Protein AF-A0A8J4V7H9-F1 (afdb_monomer_lite)

InterPro domains:
  IPR002889 Carbohydrate-binding WSC [PF01822] (429-507)
  IPR002889 Carbohydrate-binding WSC [PF01822] (518-597)
  IPR002889 Carbohydrate-binding WSC [PS51212] (426-517)
  IPR002889 Carbohydrate-binding WSC [PS51212] (518-607)
  IPR002889 Carbohydrate-binding WSC [SM00321] (426-517)
  IPR002889 Carbohydrate-binding WSC [SM00321] (518-607)
  IPR014044 CAP domain [PF00188] (74-197)
  IPR035940 CAP superfamily [G3DSA:3.40.33.10] (27-197)
  IPR035940 CAP superfamily [SSF55797] (73-198)

pLDDT: mean 73.52, std 25.01, range [22.34, 98.56]

Secondary structure (DSSP, 8-state):
----------------------TT-SSSTTPPPHHHHHHHHHHHHHHH-HHHHHHHH-S-TTS--S-TTTS---PPPEE-HHHHHHHHHHHHHHHHHT--SSS-TTS--HHHHHHHH--S-S-EEEEEE-S-S-HHHHHHHHHHT-TT----SS--PPPTTSS-HHHHHHH-SS--EEEEEEEE-TTT--EEEEEEEESS-S-TT--S--S---EEEEE-S-TTEEEEEEEEESSS--SEEEEEETTEEEE-EEEEE-SSEEEEEEEEE---SSPPEEEEEEEEEETTTTEEEEEEESSSSEEE--SSTT---SEE---------PPPPPP-----------------------------------------------------------------------------------------------TTEEEEEE--TT-SS-S-EEE-TT--HHHHHHHHHHTT-SEEEEETTTEEEEES---SS-EE-GGGS-PEETTEEEEE--BTTEEEEEE-SEEEEEEHHHHTTS-SEEEE-TT--HHHHHHHHHHTT-SEEEEETTTEEEEE----TTS-PBPGGGSBPBPSS-TTSB-B-SSEEEEEE-SSPPPPS-----EE-TTHHHHGGGHHHHHHHHHHHHHHHHHHTT-

Radius of gyration: 36.33 Å; chains: 1; bounding box: 131×105×106 Å

Structure (mmCIF, N/CA/C/O backbone):
data_AF-A0A8J4V7H9-F1
#
_entry.id   AF-A0A8J4V7H9-F1
#
loop_
_atom_site.group_PDB
_atom_site.id
_atom_site.type_symbol
_atom_site.label_atom_id
_atom_site.label_alt_id
_atom_site.label_comp_id
_atom_site.label_asym_id
_atom_site.label_entity_id
_atom_site.label_seq_id
_atom_site.pdbx_PDB_ins_code
_atom_site.Cartn_x
_atom_site.Cartn_y
_atom_site.Cartn_z
_atom_site.occupancy
_atom_site.B_iso_or_equiv
_atom_site.auth_seq_id
_atom_site.auth_comp_id
_atom_site.auth_asym_id
_atom_site.auth_atom_id
_atom_site.pdbx_PDB_model_num
ATOM 1 N N . MET A 1 1 ? -5.466 -56.048 -62.920 1.00 42.97 1 MET A N 1
ATOM 2 C CA . MET A 1 1 ? -4.468 -55.213 -62.218 1.00 42.97 1 MET A CA 1
ATOM 3 C C . MET A 1 1 ? -4.932 -53.769 -62.256 1.00 42.97 1 MET A C 1
ATOM 5 O O . MET A 1 1 ? -5.142 -53.284 -63.356 1.00 42.97 1 MET A O 1
ATOM 9 N N . MET A 1 2 ? -5.066 -53.104 -61.108 1.00 30.58 2 MET A N 1
ATOM 10 C CA . MET A 1 2 ? -4.751 -51.677 -60.908 1.00 30.58 2 MET A CA 1
ATOM 11 C C . MET A 1 2 ? -4.771 -51.382 -59.398 1.00 30.58 2 MET A C 1
ATOM 13 O O . MET A 1 2 ? -5.418 -52.110 -58.648 1.00 30.58 2 MET A O 1
ATOM 17 N N . SER A 1 3 ? -3.974 -50.408 -58.954 1.00 28.95 3 SER A N 1
ATOM 18 C CA . SER A 1 3 ? -3.606 -50.224 -57.540 1.00 28.95 3 SER A CA 1
ATOM 19 C C . SER A 1 3 ? -4.400 -49.110 -56.860 1.00 28.95 3 SER A C 1
ATOM 21 O O . SER A 1 3 ? -4.537 -48.022 -57.419 1.00 28.95 3 SER A O 1
ATOM 23 N N . PHE A 1 4 ? -4.825 -49.341 -55.615 1.00 33.31 4 PHE A N 1
ATOM 24 C CA . PHE A 1 4 ? -5.195 -48.267 -54.692 1.00 33.31 4 PHE A CA 1
ATOM 25 C C . PHE A 1 4 ? -3.920 -47.610 -54.143 1.00 33.31 4 PHE A C 1
ATOM 27 O O . PHE A 1 4 ? -3.318 -48.100 -53.190 1.00 33.31 4 PHE A O 1
ATOM 34 N N . ASN A 1 5 ? -3.512 -46.481 -54.725 1.00 33.28 5 ASN A N 1
ATOM 35 C CA . ASN A 1 5 ? -2.406 -45.684 -54.189 1.00 33.28 5 ASN A CA 1
ATOM 36 C C . ASN A 1 5 ? -2.911 -44.678 -53.144 1.00 33.28 5 ASN A C 1
ATOM 38 O O . ASN A 1 5 ? -3.231 -43.536 -53.475 1.00 33.28 5 ASN A O 1
ATOM 42 N N . ASN A 1 6 ? -2.912 -45.083 -51.871 1.00 33.50 6 ASN A N 1
ATOM 43 C CA . ASN A 1 6 ? -2.987 -44.140 -50.754 1.00 33.50 6 ASN A CA 1
ATOM 44 C C . ASN A 1 6 ? -1.751 -43.226 -50.772 1.00 33.50 6 ASN A C 1
ATOM 46 O O . ASN A 1 6 ? -0.645 -43.660 -50.450 1.00 33.50 6 ASN A O 1
ATOM 50 N N . LYS A 1 7 ? -1.933 -41.946 -51.111 1.00 32.59 7 LYS A N 1
ATOM 51 C CA . LYS A 1 7 ? -0.928 -40.911 -50.844 1.00 32.59 7 LYS A CA 1
ATOM 52 C C . LYS A 1 7 ? -1.108 -40.389 -49.421 1.00 32.59 7 LYS A C 1
ATOM 54 O O . LYS A 1 7 ? -1.833 -39.423 -49.200 1.00 32.59 7 LYS A O 1
ATOM 59 N N . THR A 1 8 ? -0.430 -41.020 -48.467 1.00 31.17 8 THR A N 1
ATOM 60 C CA . THR A 1 8 ? -0.281 -40.483 -47.110 1.00 31.17 8 THR A CA 1
ATOM 61 C C . THR A 1 8 ? 0.490 -39.165 -47.181 1.00 31.17 8 THR A C 1
ATOM 63 O O . THR A 1 8 ? 1.705 -39.164 -47.372 1.00 31.17 8 THR A O 1
ATOM 66 N N . ILE A 1 9 ? -0.208 -38.036 -47.045 1.00 35.66 9 ILE A N 1
ATOM 67 C CA . ILE A 1 9 ? 0.436 -36.730 -46.888 1.00 35.66 9 ILE A CA 1
ATOM 68 C C . ILE A 1 9 ? 0.924 -36.645 -45.444 1.00 35.66 9 ILE A C 1
ATOM 70 O O . ILE A 1 9 ? 0.148 -36.375 -44.529 1.00 35.66 9 ILE A O 1
ATOM 74 N N . ILE A 1 10 ? 2.216 -36.903 -45.240 1.00 31.75 10 ILE A N 1
ATOM 75 C CA . ILE A 1 10 ? 2.872 -36.640 -43.960 1.00 31.75 10 ILE A CA 1
ATOM 76 C C . ILE A 1 10 ? 3.027 -35.123 -43.844 1.00 31.75 10 ILE A C 1
ATOM 78 O O . ILE A 1 10 ? 3.971 -34.538 -44.372 1.00 31.75 10 ILE A O 1
ATOM 82 N N . PHE A 1 11 ? 2.080 -34.482 -43.159 1.00 31.30 11 PHE A N 1
ATOM 83 C CA . PHE A 1 11 ? 2.300 -33.145 -42.621 1.00 31.30 11 PHE A CA 1
ATOM 84 C C . PHE A 1 11 ? 3.332 -33.258 -41.500 1.00 31.30 11 PHE A C 1
ATOM 86 O O . PHE A 1 11 ? 2.996 -33.545 -40.351 1.00 31.30 11 PHE A O 1
ATOM 93 N N . THR A 1 12 ? 4.601 -33.037 -41.841 1.00 33.38 12 THR A N 1
ATOM 94 C CA . THR A 1 12 ? 5.642 -32.765 -40.851 1.00 33.38 12 THR A CA 1
ATOM 95 C C . THR A 1 12 ? 5.324 -31.417 -40.217 1.00 33.38 12 THR A C 1
ATOM 97 O O . THR A 1 12 ? 5.774 -30.374 -40.690 1.00 33.38 12 THR A O 1
ATOM 100 N N . VAL A 1 13 ? 4.501 -31.432 -39.167 1.00 34.09 13 VAL A N 1
ATOM 101 C CA . VAL A 1 13 ? 4.302 -30.274 -38.296 1.00 34.09 13 VAL A CA 1
ATOM 102 C C . VAL A 1 13 ? 5.636 -30.029 -37.607 1.00 34.09 13 VAL A C 1
ATOM 104 O O . VAL A 1 13 ? 5.951 -30.651 -36.593 1.00 34.09 13 VAL A O 1
ATOM 107 N N . LEU A 1 14 ? 6.447 -29.154 -38.203 1.00 30.91 14 LEU A N 1
ATOM 108 C CA . LEU A 1 14 ? 7.649 -28.632 -37.576 1.00 30.91 14 LEU A CA 1
ATOM 109 C C . LEU A 1 14 ? 7.184 -27.720 -36.441 1.00 30.91 14 LEU A C 1
ATOM 111 O O . LEU A 1 14 ? 6.994 -26.518 -36.621 1.00 30.91 14 LEU A O 1
ATOM 115 N N . LEU A 1 15 ? 6.912 -28.335 -35.292 1.00 30.28 15 LEU A N 1
ATOM 116 C CA . LEU A 1 15 ? 6.482 -27.654 -34.087 1.00 30.28 15 LEU A CA 1
ATOM 117 C C . LEU A 1 15 ? 7.681 -26.874 -33.544 1.00 30.28 15 LEU A C 1
ATOM 119 O O . LEU A 1 15 ? 8.415 -27.359 -32.684 1.00 30.28 15 LEU A O 1
ATOM 123 N N . ILE A 1 16 ? 7.901 -25.675 -34.090 1.00 29.38 16 ILE A N 1
ATOM 124 C CA . ILE A 1 16 ? 8.839 -24.702 -33.537 1.00 29.38 16 ILE A CA 1
ATOM 125 C C . ILE A 1 16 ? 8.240 -24.241 -32.210 1.00 29.38 16 ILE A C 1
ATOM 127 O O . ILE A 1 16 ? 7.520 -23.247 -32.134 1.00 29.38 16 ILE A O 1
ATOM 131 N N . VAL A 1 17 ? 8.518 -25.009 -31.158 1.00 28.39 17 VAL A N 1
ATOM 132 C CA . VAL A 1 17 ? 8.317 -24.582 -29.779 1.00 28.39 17 VAL A CA 1
ATOM 133 C C . VAL A 1 17 ? 9.381 -23.527 -29.503 1.00 28.39 17 VAL A C 1
ATOM 135 O O . VAL A 1 17 ? 10.452 -23.815 -28.973 1.00 28.39 17 VAL A O 1
ATOM 138 N N . THR A 1 18 ? 9.091 -22.287 -29.894 1.00 32.78 18 THR A N 1
ATOM 139 C CA . THR A 1 18 ? 9.702 -21.130 -29.248 1.00 32.78 18 THR A CA 1
ATOM 140 C C . THR A 1 18 ? 9.369 -21.243 -27.767 1.00 32.78 18 THR A C 1
ATOM 142 O O . THR A 1 18 ? 8.201 -21.121 -27.390 1.00 32.78 18 THR A O 1
ATOM 145 N N . LEU A 1 19 ? 10.375 -21.529 -26.941 1.00 32.47 19 LEU A N 1
ATOM 146 C CA . LEU A 1 19 ? 10.239 -21.512 -25.490 1.00 32.47 19 LEU A CA 1
ATOM 147 C C . LEU A 1 19 ? 10.000 -20.061 -25.062 1.00 32.47 19 LEU A C 1
ATOM 149 O O . LEU A 1 19 ? 10.932 -19.289 -24.860 1.00 32.47 19 LEU A O 1
ATOM 153 N N . ALA A 1 20 ? 8.728 -19.676 -25.002 1.00 37.62 20 ALA A N 1
ATOM 154 C CA . ALA A 1 20 ? 8.289 -18.425 -24.413 1.00 37.62 20 ALA A CA 1
ATOM 155 C C . ALA A 1 20 ? 8.305 -18.613 -22.891 1.00 37.62 20 ALA A C 1
ATOM 157 O O . ALA A 1 20 ? 7.355 -19.145 -22.321 1.00 37.62 20 ALA A O 1
ATOM 158 N N . TYR A 1 21 ? 9.431 -18.269 -22.261 1.00 39.59 21 TYR A N 1
ATOM 159 C CA . TYR A 1 21 ? 9.650 -18.459 -20.826 1.00 39.59 21 TYR A CA 1
ATOM 160 C C . TYR A 1 21 ? 8.638 -17.659 -19.989 1.00 39.59 21 TYR A C 1
ATOM 162 O O . TYR A 1 21 ? 8.237 -16.548 -20.352 1.00 39.59 21 TYR A O 1
ATOM 170 N N . GLY A 1 22 ? 8.146 -18.282 -18.915 1.00 38.91 22 GLY A N 1
ATOM 171 C CA . GLY A 1 22 ? 6.891 -17.911 -18.273 1.00 38.91 22 GLY A CA 1
ATOM 172 C C . GLY A 1 22 ? 6.947 -16.637 -17.441 1.00 38.91 22 GLY A C 1
ATOM 173 O O . GLY A 1 22 ? 7.433 -16.661 -16.312 1.00 38.91 22 GLY A O 1
ATOM 174 N N . TYR A 1 23 ? 6.330 -15.551 -17.929 1.00 48.81 23 TYR A N 1
ATOM 175 C CA . TYR A 1 23 ? 6.141 -14.332 -17.137 1.00 48.81 23 TYR A CA 1
ATOM 176 C C . TYR A 1 23 ? 5.240 -14.581 -15.914 1.00 48.81 23 TYR A C 1
ATOM 178 O O . TYR A 1 23 ? 4.019 -14.411 -15.954 1.00 48.81 23 TYR A O 1
ATOM 186 N N . GLY A 1 24 ? 5.878 -14.972 -14.813 1.00 47.03 24 GLY A N 1
ATOM 187 C CA . GLY A 1 24 ? 5.266 -15.149 -13.504 1.00 47.03 24 GLY A CA 1
ATOM 188 C C . GLY A 1 24 ? 5.700 -16.385 -12.714 1.00 47.03 24 GLY A C 1
ATOM 189 O O . GLY A 1 24 ? 5.133 -16.617 -11.642 1.00 47.03 24 GLY A O 1
ATOM 190 N N . GLU A 1 25 ? 6.655 -17.182 -13.207 1.00 51.25 25 GLU A N 1
ATOM 191 C CA . GLU A 1 25 ? 7.240 -18.275 -12.416 1.00 51.25 25 GLU A CA 1
ATOM 192 C C . GLU A 1 25 ? 7.910 -17.771 -11.122 1.00 51.25 25 GLU A C 1
ATOM 194 O O . GLU A 1 25 ? 8.123 -16.577 -10.924 1.00 51.25 25 GLU A O 1
ATOM 199 N N . GLU A 1 26 ? 8.159 -18.689 -10.189 1.00 44.75 26 GLU A N 1
ATOM 200 C CA . GLU A 1 26 ? 8.677 -18.387 -8.854 1.00 44.75 26 GLU A CA 1
ATOM 201 C C . GLU A 1 26 ? 10.060 -19.020 -8.688 1.00 44.75 26 GLU A C 1
ATOM 203 O O . GLU A 1 26 ? 10.181 -20.244 -8.688 1.00 44.75 26 GLU A O 1
ATOM 208 N N . ASN A 1 27 ? 11.093 -18.186 -8.526 1.00 50.91 27 ASN A N 1
ATOM 209 C CA . ASN A 1 27 ? 12.480 -18.602 -8.266 1.00 50.91 27 ASN A CA 1
ATOM 210 C C . ASN A 1 27 ? 13.077 -19.596 -9.297 1.00 50.91 27 ASN A C 1
ATOM 212 O O . ASN A 1 27 ? 14.028 -20.314 -8.992 1.00 50.91 27 ASN A O 1
ATOM 216 N N . LEU A 1 28 ? 12.552 -19.598 -10.526 1.00 44.81 28 LEU A N 1
ATOM 217 C CA . LEU A 1 28 ? 13.152 -20.217 -11.709 1.00 44.81 28 LEU A CA 1
ATOM 218 C C . LEU A 1 28 ? 13.381 -19.129 -12.761 1.00 44.81 28 LEU A C 1
ATOM 220 O O . LEU A 1 28 ? 12.505 -18.292 -12.977 1.00 44.81 28 LEU A O 1
ATOM 224 N N . ASP A 1 29 ? 14.571 -19.140 -13.365 1.00 54.50 29 ASP A N 1
ATOM 225 C CA . ASP A 1 29 ? 14.977 -18.321 -14.514 1.00 54.50 29 ASP A CA 1
ATOM 226 C C . ASP A 1 29 ? 14.443 -16.874 -14.487 1.00 54.50 29 ASP A C 1
ATOM 228 O O . ASP A 1 29 ? 13.750 -16.429 -15.396 1.00 54.50 29 ASP A O 1
ATOM 232 N N . GLY A 1 30 ? 14.736 -16.147 -13.398 1.00 57.03 30 GLY A N 1
ATOM 233 C CA . GLY A 1 30 ? 14.625 -14.682 -13.305 1.00 57.03 30 GLY A CA 1
ATOM 234 C C . GLY A 1 30 ? 13.240 -14.062 -13.490 1.00 57.03 30 GLY A C 1
ATOM 235 O O . GLY A 1 30 ? 13.140 -12.845 -13.657 1.00 57.03 30 GLY A O 1
ATOM 236 N N . HIS A 1 31 ? 12.176 -14.863 -13.505 1.00 72.62 31 HIS A N 1
ATOM 237 C CA . HIS A 1 31 ? 10.823 -14.351 -13.665 1.00 72.62 31 HIS A CA 1
ATOM 238 C C . HIS A 1 31 ? 10.245 -13.825 -12.341 1.00 72.62 31 HIS A C 1
ATOM 240 O O . HIS A 1 31 ? 10.502 -14.396 -11.281 1.00 72.62 31 HIS A O 1
ATOM 246 N N . PRO A 1 32 ? 9.451 -12.736 -12.388 1.00 83.69 32 PRO A N 1
ATOM 247 C CA . PRO A 1 32 ? 8.993 -12.062 -11.186 1.00 83.69 32 PRO A CA 1
ATOM 248 C C . PRO A 1 32 ? 7.822 -12.804 -10.545 1.00 83.69 32 PRO A C 1
ATOM 250 O O . PRO A 1 32 ? 6.778 -13.015 -11.180 1.00 83.69 32 PRO A O 1
ATOM 253 N N . ASN A 1 33 ? 7.936 -13.080 -9.249 1.00 84.00 33 ASN A N 1
ATOM 254 C CA . ASN A 1 33 ? 6.821 -13.501 -8.411 1.00 84.00 33 ASN A CA 1
ATOM 255 C C . ASN A 1 33 ? 5.781 -12.363 -8.269 1.00 84.00 33 ASN A C 1
ATOM 257 O O . ASN A 1 33 ? 5.991 -11.231 -8.712 1.00 84.00 33 ASN A O 1
ATOM 261 N N . TRP A 1 34 ? 4.617 -12.634 -7.671 1.00 86.62 34 TRP A N 1
ATOM 262 C CA . TRP A 1 34 ? 3.531 -11.643 -7.621 1.00 86.62 34 TRP A CA 1
ATOM 263 C C . TRP A 1 34 ? 3.906 -10.322 -6.927 1.00 86.62 34 TRP A C 1
ATOM 265 O O . TRP A 1 34 ? 3.405 -9.275 -7.336 1.00 86.62 34 TRP A O 1
ATOM 275 N N . ARG A 1 35 ? 4.796 -10.346 -5.923 1.00 87.69 35 ARG A N 1
ATOM 276 C CA . ARG A 1 35 ? 5.273 -9.142 -5.223 1.00 87.69 35 ARG A CA 1
ATOM 277 C C . ARG A 1 35 ? 6.108 -8.275 -6.150 1.00 87.69 35 ARG A C 1
ATOM 279 O O . ARG A 1 35 ? 5.857 -7.080 -6.265 1.00 87.69 35 ARG A O 1
ATOM 286 N N . GLU A 1 36 ? 7.046 -8.903 -6.850 1.00 91.69 36 GLU A N 1
ATOM 287 C CA . GLU A 1 36 ? 7.949 -8.271 -7.813 1.00 91.69 36 GLU A CA 1
ATOM 288 C C . GLU A 1 36 ? 7.156 -7.690 -8.995 1.00 91.69 36 GLU A C 1
ATOM 290 O O . GLU A 1 36 ? 7.338 -6.521 -9.339 1.00 91.69 36 GLU A O 1
ATOM 295 N N . ARG A 1 37 ? 6.174 -8.438 -9.531 1.00 91.88 37 ARG A N 1
ATOM 296 C CA . ARG A 1 37 ? 5.226 -7.939 -10.550 1.00 91.88 37 ARG A CA 1
ATOM 297 C C . ARG A 1 37 ? 4.410 -6.748 -10.068 1.00 91.88 37 ARG A C 1
ATOM 299 O O . ARG A 1 37 ? 4.182 -5.815 -10.833 1.00 91.88 37 ARG A O 1
ATOM 306 N N . SER A 1 38 ? 3.949 -6.773 -8.820 1.00 94.25 38 SER A N 1
ATOM 307 C CA . SER A 1 38 ? 3.173 -5.671 -8.250 1.00 94.25 38 SER A CA 1
ATOM 308 C C . SER A 1 38 ? 4.036 -4.441 -7.979 1.00 94.25 38 SER A C 1
ATOM 310 O O . SER A 1 38 ? 3.586 -3.337 -8.261 1.00 94.25 38 SER A O 1
ATOM 312 N N . THR A 1 39 ? 5.288 -4.603 -7.548 1.00 96.06 39 THR A N 1
ATOM 313 C CA . THR A 1 39 ? 6.252 -3.494 -7.443 1.00 96.06 39 THR A CA 1
ATOM 314 C C . THR A 1 39 ? 6.570 -2.896 -8.816 1.00 96.06 39 THR A C 1
ATOM 316 O O . THR A 1 39 ? 6.486 -1.682 -8.976 1.00 96.06 39 THR A O 1
ATOM 319 N N . PHE A 1 40 ? 6.820 -3.724 -9.834 1.00 96.81 40 PHE A N 1
ATOM 320 C CA . PHE A 1 40 ? 7.018 -3.279 -11.221 1.00 96.81 40 PHE A CA 1
ATOM 321 C C . PHE A 1 40 ? 5.788 -2.535 -11.788 1.00 96.81 40 PHE A C 1
ATOM 323 O O . PHE A 1 40 ? 5.908 -1.471 -12.399 1.00 96.81 40 PHE A O 1
ATOM 330 N N . LEU A 1 41 ? 4.579 -3.046 -11.528 1.00 97.44 41 LEU A N 1
ATOM 331 C CA . LEU A 1 41 ? 3.323 -2.370 -11.860 1.00 97.44 41 LEU A CA 1
ATOM 332 C C . LEU A 1 41 ? 3.210 -0.995 -11.188 1.00 97.44 41 LEU A C 1
ATOM 334 O O . LEU A 1 41 ? 2.806 -0.032 -11.840 1.00 97.44 41 LEU A O 1
ATOM 338 N N . ILE A 1 42 ? 3.562 -0.906 -9.906 1.00 98.19 42 ILE A N 1
ATOM 339 C CA . ILE A 1 42 ? 3.478 0.327 -9.121 1.00 98.19 42 ILE A CA 1
ATOM 340 C C . ILE A 1 42 ? 4.500 1.361 -9.609 1.00 98.19 42 ILE A C 1
ATOM 342 O O . ILE A 1 42 ? 4.120 2.515 -9.784 1.00 98.19 42 ILE A O 1
ATOM 346 N N . VAL A 1 43 ? 5.734 0.965 -9.946 1.00 98.56 43 VAL A N 1
ATOM 347 C CA . VAL A 1 43 ? 6.710 1.858 -10.604 1.00 98.56 43 VAL A CA 1
ATOM 348 C C . VAL A 1 43 ? 6.154 2.420 -11.910 1.00 98.56 43 VAL A C 1
ATOM 350 O O . VAL A 1 43 ? 6.203 3.630 -12.120 1.00 98.56 43 VAL A O 1
ATOM 353 N N . ASN A 1 44 ? 5.550 1.589 -12.762 1.00 98.44 44 ASN A N 1
ATOM 354 C CA . ASN A 1 44 ? 4.929 2.084 -13.992 1.00 98.44 44 ASN A CA 1
ATOM 355 C C . ASN A 1 44 ? 3.729 3.012 -13.719 1.00 98.44 44 ASN A C 1
ATOM 357 O O . ASN A 1 44 ? 3.561 4.005 -14.425 1.00 98.44 44 ASN A O 1
ATOM 361 N N . ALA A 1 45 ? 2.936 2.761 -12.672 1.00 98.44 45 ALA A N 1
ATOM 362 C CA . ALA A 1 45 ? 1.850 3.655 -12.265 1.00 98.44 45 ALA A CA 1
ATOM 363 C C . ALA A 1 45 ? 2.358 5.014 -11.739 1.00 98.44 45 ALA A C 1
ATOM 365 O O . ALA A 1 45 ? 1.787 6.052 -12.083 1.00 98.44 45 ALA A O 1
ATOM 366 N N . ILE A 1 46 ? 3.451 5.017 -10.966 1.00 98.38 46 ILE A N 1
ATOM 367 C CA . ILE A 1 46 ? 4.155 6.225 -10.510 1.00 98.38 46 ILE A CA 1
ATOM 368 C C . ILE A 1 46 ? 4.690 7.007 -11.717 1.00 98.38 46 ILE A C 1
ATOM 370 O O . ILE A 1 46 ? 4.411 8.195 -11.837 1.00 98.38 46 ILE A O 1
ATOM 374 N N . ARG A 1 47 ? 5.384 6.338 -12.647 1.00 98.56 47 ARG A N 1
ATOM 375 C CA . ARG A 1 47 ? 5.938 6.946 -13.871 1.00 98.56 47 ARG A CA 1
ATOM 376 C C . ARG A 1 47 ? 4.870 7.601 -14.744 1.00 98.56 47 ARG A C 1
ATOM 378 O O . ARG A 1 47 ? 5.053 8.730 -15.192 1.00 98.56 47 ARG A O 1
ATOM 385 N N . MET A 1 48 ? 3.746 6.919 -14.959 1.00 98.31 48 MET A N 1
ATOM 386 C CA . MET A 1 48 ? 2.675 7.388 -15.846 1.00 98.31 48 MET A CA 1
ATOM 387 C C . MET A 1 48 ? 1.786 8.480 -15.234 1.00 98.31 48 MET A C 1
ATOM 389 O O . MET A 1 48 ? 1.206 9.269 -15.979 1.00 98.31 48 MET A O 1
ATOM 393 N N . ALA A 1 49 ? 1.631 8.526 -13.906 1.00 97.75 49 ALA A N 1
ATOM 394 C CA . ALA A 1 49 ? 0.706 9.452 -13.248 1.00 97.75 49 ALA A CA 1
ATOM 395 C C . ALA A 1 49 ? 1.172 9.876 -11.833 1.00 97.75 49 ALA A C 1
ATOM 397 O O . ALA A 1 49 ? 0.445 9.672 -10.856 1.00 97.75 49 ALA A O 1
ATOM 398 N N . PRO A 1 50 ? 2.356 10.503 -11.693 1.00 96.06 50 PRO A N 1
ATOM 399 C CA . PRO A 1 50 ? 3.051 10.658 -10.409 1.00 96.06 50 PRO A CA 1
ATOM 400 C C . PRO A 1 50 ? 2.241 11.409 -9.338 1.00 96.06 50 PRO A C 1
ATOM 402 O O . PRO A 1 50 ? 2.101 10.934 -8.210 1.00 96.06 50 PRO A O 1
ATOM 405 N N . GLN A 1 51 ? 1.624 12.538 -9.701 1.00 93.19 51 GLN A N 1
ATOM 406 C CA . GLN A 1 51 ? 0.758 13.319 -8.804 1.00 93.19 51 GLN A CA 1
ATOM 407 C C . GLN A 1 51 ? -0.538 12.590 -8.408 1.00 93.19 51 GLN A C 1
ATOM 409 O O . GLN A 1 51 ? -1.033 12.755 -7.292 1.00 93.19 51 GLN A O 1
ATOM 414 N N . GLU A 1 52 ? -1.111 11.781 -9.302 1.00 95.25 52 GLU A N 1
ATOM 415 C CA . GLU A 1 52 ? -2.323 11.019 -8.987 1.00 95.25 52 GLU A CA 1
ATOM 416 C C . GLU A 1 52 ? -2.015 9.810 -8.108 1.00 95.25 52 GLU A C 1
ATOM 418 O O . GLU A 1 52 ? -2.770 9.544 -7.170 1.00 95.25 52 GLU A O 1
ATOM 423 N N . TYR A 1 53 ? -0.889 9.132 -8.359 1.00 95.44 53 TYR A N 1
ATOM 424 C CA . TYR A 1 53 ? -0.399 8.059 -7.503 1.00 95.44 53 TYR A CA 1
ATOM 425 C C . TYR A 1 53 ? -0.178 8.577 -6.080 1.00 95.44 53 TYR A C 1
ATOM 427 O O . TYR A 1 53 ? -0.765 8.036 -5.140 1.00 95.44 53 TYR A O 1
ATOM 435 N N . LEU A 1 54 ? 0.568 9.682 -5.934 1.00 89.19 54 LEU A N 1
ATOM 436 C CA . LEU A 1 54 ? 0.813 10.340 -4.648 1.00 89.19 54 LEU A CA 1
ATOM 437 C C . LEU A 1 54 ? -0.500 10.606 -3.891 1.00 89.19 54 LEU A C 1
ATOM 439 O O . LEU A 1 54 ? -0.614 10.296 -2.708 1.00 89.19 54 LEU A O 1
ATOM 443 N N . LYS A 1 55 ? -1.524 11.112 -4.588 1.00 87.69 55 LYS A N 1
ATOM 444 C CA . LYS A 1 55 ? -2.842 11.424 -4.014 1.00 87.69 55 LYS A CA 1
ATOM 445 C C . LYS A 1 55 ? -3.698 10.200 -3.657 1.00 87.69 55 LYS A C 1
ATOM 447 O O . LYS A 1 55 ? -4.564 10.303 -2.786 1.00 87.69 55 LYS A O 1
ATOM 452 N N . LYS A 1 56 ? -3.530 9.069 -4.347 1.00 87.94 56 LYS A N 1
ATOM 453 C CA . LYS A 1 56 ? -4.414 7.891 -4.217 1.00 87.94 56 LYS A CA 1
ATOM 454 C C . LYS A 1 56 ? -3.833 6.762 -3.375 1.00 87.94 56 LYS A C 1
ATOM 456 O O . LYS A 1 56 ? -4.607 6.057 -2.719 1.00 87.94 56 LYS A O 1
ATOM 461 N N . TYR A 1 57 ? -2.514 6.595 -3.406 1.00 86.88 57 TYR A N 1
ATOM 462 C CA . TYR A 1 57 ? -1.816 5.396 -2.942 1.00 86.88 57 TYR A CA 1
ATOM 463 C C . TYR A 1 57 ? -0.851 5.621 -1.770 1.00 86.88 57 TYR A C 1
ATOM 465 O O . TYR A 1 57 ? -0.333 4.646 -1.228 1.00 86.88 57 TYR A O 1
ATOM 473 N N . THR A 1 58 ? -0.680 6.865 -1.307 1.00 81.62 58 THR A N 1
ATOM 474 C CA . THR A 1 58 ? 0.115 7.199 -0.112 1.00 81.62 58 THR A CA 1
ATOM 475 C C . THR A 1 58 ? -0.705 7.972 0.927 1.00 81.62 58 THR A C 1
ATOM 477 O O . THR A 1 58 ? -1.767 8.525 0.628 1.00 81.62 58 THR A O 1
ATOM 480 N N . PHE A 1 59 ? -0.214 8.009 2.170 1.00 72.88 59 PHE A N 1
ATOM 481 C CA . PHE A 1 59 ? -0.782 8.823 3.252 1.00 72.88 59 PHE A CA 1
ATOM 482 C C . PHE A 1 59 ? -0.192 10.246 3.309 1.00 72.88 59 PHE A C 1
ATOM 484 O O . PHE A 1 59 ? -0.771 11.135 3.927 1.00 72.88 59 PHE A O 1
ATOM 491 N N . PHE A 1 60 ? 0.918 10.489 2.605 1.00 72.12 60 PHE A N 1
ATOM 492 C CA . PHE A 1 60 ? 1.681 11.742 2.612 1.00 72.12 60 PHE A CA 1
ATOM 493 C C . PHE A 1 60 ? 1.367 12.669 1.423 1.00 72.12 60 PHE A C 1
ATOM 495 O O . PHE A 1 60 ? 2.153 13.547 1.077 1.00 72.12 60 PHE A O 1
ATOM 502 N N . SER A 1 61 ? 0.174 12.537 0.835 1.00 71.00 61 SER A N 1
ATOM 503 C CA . SER A 1 61 ? -0.337 13.400 -0.250 1.00 71.00 61 SER A CA 1
ATOM 504 C C . SER A 1 61 ? -0.510 14.889 0.105 1.00 71.00 61 SER A C 1
ATOM 506 O O . SER A 1 61 ? -0.904 15.685 -0.746 1.00 71.00 61 SER A O 1
ATOM 508 N N . TYR A 1 62 ? -0.225 15.271 1.353 1.00 68.19 62 TYR A N 1
ATOM 509 C CA . TYR A 1 62 ? -0.157 16.657 1.818 1.00 68.19 62 TYR A CA 1
ATOM 510 C C . TYR A 1 62 ? 1.228 17.303 1.604 1.00 68.19 62 TYR A C 1
ATOM 512 O O . TYR A 1 62 ? 1.359 18.514 1.782 1.00 68.19 62 TYR A O 1
ATOM 520 N N . ILE A 1 63 ? 2.261 16.520 1.263 1.00 73.94 63 ILE A N 1
ATOM 521 C CA . ILE A 1 63 ? 3.625 17.003 1.008 1.00 73.94 63 ILE A CA 1
ATOM 522 C C . ILE A 1 63 ? 3.771 17.369 -0.473 1.00 73.94 63 ILE A C 1
ATOM 524 O O . ILE A 1 63 ? 3.436 16.580 -1.356 1.00 73.94 63 ILE A O 1
ATOM 528 N N . THR A 1 64 ? 4.334 18.546 -0.751 1.00 83.81 64 THR A N 1
ATOM 529 C CA . THR A 1 64 ? 4.687 18.978 -2.111 1.00 83.81 64 THR A CA 1
ATOM 530 C C . THR A 1 64 ? 5.928 18.227 -2.608 1.00 83.81 64 THR A C 1
ATOM 532 O O . THR A 1 64 ? 7.058 18.668 -2.404 1.00 83.81 64 THR A O 1
ATOM 535 N N . MET A 1 65 ? 5.699 17.083 -3.251 1.00 88.44 65 MET A N 1
ATOM 536 C CA . MET A 1 65 ? 6.697 16.260 -3.947 1.00 88.44 65 MET A CA 1
ATOM 537 C C . MET A 1 65 ? 6.120 15.721 -5.263 1.00 88.44 65 MET A C 1
ATOM 539 O O . MET A 1 65 ? 4.920 15.873 -5.511 1.00 88.44 65 MET A O 1
ATOM 543 N N . MET A 1 66 ? 6.934 15.018 -6.059 1.00 90.31 66 MET A N 1
ATOM 544 C CA . MET A 1 66 ? 6.552 14.424 -7.350 1.00 90.31 66 MET A CA 1
ATOM 545 C C . MET A 1 66 ? 5.929 15.461 -8.306 1.00 90.31 66 MET A C 1
ATOM 547 O O . MET A 1 66 ? 5.039 15.130 -9.097 1.00 90.31 66 MET A O 1
ATOM 551 N N . THR A 1 67 ? 6.306 16.735 -8.161 1.00 91.81 67 THR A N 1
ATOM 552 C CA . THR A 1 67 ? 5.692 17.883 -8.846 1.00 91.81 67 THR A CA 1
ATOM 553 C C . THR A 1 67 ? 5.879 17.781 -10.353 1.00 91.81 67 THR A C 1
ATOM 555 O O . THR A 1 67 ? 6.879 17.249 -10.827 1.00 91.81 67 THR A O 1
ATOM 558 N N . LYS A 1 68 ? 4.932 18.300 -11.142 1.00 92.69 68 LYS A N 1
ATOM 559 C CA . LYS A 1 68 ? 4.973 18.162 -12.610 1.00 92.69 68 LYS A CA 1
ATOM 560 C C . LYS A 1 68 ? 6.190 18.867 -13.228 1.00 92.69 68 LYS A C 1
ATOM 562 O O . LYS A 1 68 ? 6.628 18.513 -14.319 1.00 92.69 68 LYS A O 1
ATOM 567 N N . GLU A 1 69 ? 6.711 19.861 -12.524 1.00 92.56 69 GLU A N 1
ATOM 568 C CA . GLU A 1 69 ? 7.842 20.704 -12.887 1.00 92.56 69 GLU A CA 1
ATOM 569 C C . GLU A 1 69 ? 9.193 19.978 -12.747 1.00 92.56 69 GLU A C 1
ATOM 571 O O . GLU A 1 69 ? 10.125 20.313 -13.475 1.00 92.56 69 GLU A O 1
ATOM 576 N N . VAL A 1 70 ? 9.296 18.985 -11.851 1.00 93.12 70 VAL A N 1
ATOM 577 C CA . VAL A 1 70 ? 10.523 18.193 -11.608 1.00 93.12 70 VAL A CA 1
ATOM 578 C C . VAL A 1 70 ? 10.364 16.744 -12.077 1.00 93.12 70 VAL A C 1
ATOM 580 O O . VAL A 1 70 ? 11.259 16.192 -12.712 1.00 93.12 70 VAL A O 1
ATOM 583 N N . TYR A 1 71 ? 9.203 16.150 -11.807 1.00 95.56 71 TYR A N 1
ATOM 584 C CA . TYR A 1 71 ? 8.831 14.771 -12.113 1.00 95.56 71 TYR A CA 1
ATOM 585 C C . TYR A 1 71 ? 7.533 14.733 -12.948 1.00 95.56 71 TYR A C 1
ATOM 587 O O . TYR A 1 71 ? 6.476 14.317 -12.460 1.00 95.56 71 TYR A O 1
ATOM 595 N N . PRO A 1 72 ? 7.569 15.185 -14.219 1.00 96.56 72 PRO A N 1
ATOM 596 C CA . PRO A 1 72 ? 6.448 15.025 -15.141 1.00 96.56 72 PRO A CA 1
ATOM 597 C C . PRO A 1 72 ? 6.156 13.535 -15.418 1.00 96.56 72 PRO A C 1
ATOM 599 O O . PRO A 1 72 ? 7.022 12.688 -15.200 1.00 96.56 72 PRO A O 1
ATOM 602 N N . PRO A 1 73 ? 4.967 13.194 -15.951 1.00 97.81 73 PRO A N 1
ATOM 603 C CA . PRO A 1 73 ? 4.696 11.857 -16.473 1.00 97.81 73 PRO A CA 1
ATOM 604 C C . PRO A 1 73 ? 5.741 11.412 -17.507 1.00 97.81 73 PRO A C 1
ATOM 606 O O . PRO A 1 73 ? 6.029 12.145 -18.455 1.00 97.81 73 PRO A O 1
ATOM 609 N N . VAL A 1 74 ? 6.261 10.196 -17.348 1.00 97.69 74 VAL A N 1
ATOM 610 C CA . VAL A 1 74 ? 7.229 9.555 -18.253 1.00 97.69 74 VAL A CA 1
ATOM 611 C C . VAL A 1 74 ? 6.718 8.191 -18.721 1.00 97.69 74 VAL A C 1
ATOM 613 O O . VAL A 1 74 ? 5.815 7.602 -18.123 1.00 97.69 74 VAL A O 1
ATOM 616 N N . ALA A 1 75 ? 7.291 7.675 -19.811 1.00 96.31 75 ALA A N 1
ATOM 617 C CA . ALA A 1 75 ? 6.892 6.385 -20.364 1.00 96.31 75 ALA A CA 1
ATOM 618 C C . ALA A 1 75 ? 7.140 5.229 -19.364 1.00 96.31 75 ALA A C 1
ATOM 620 O O . ALA A 1 75 ? 8.188 5.210 -18.698 1.00 96.31 75 ALA A O 1
ATOM 621 N N . PRO A 1 76 ? 6.211 4.259 -19.257 1.00 96.75 76 PRO A N 1
ATOM 622 C CA . PRO A 1 76 ? 6.399 3.058 -18.451 1.00 96.75 76 PRO A CA 1
ATOM 623 C C . PRO A 1 76 ? 7.506 2.160 -19.018 1.00 96.75 76 PRO A C 1
ATOM 625 O O . PRO A 1 76 ? 7.805 2.165 -20.212 1.00 96.75 76 PRO A O 1
ATOM 628 N N . LEU A 1 77 ? 8.108 1.376 -18.131 1.00 95.00 77 LEU A N 1
ATOM 629 C CA . LEU A 1 77 ? 9.199 0.449 -18.414 1.00 95.00 77 LEU A CA 1
ATOM 630 C C . LEU A 1 77 ? 8.650 -0.918 -18.845 1.00 95.00 77 LEU A C 1
ATOM 632 O O . LEU A 1 77 ? 7.510 -1.270 -18.526 1.00 95.00 77 LEU A O 1
ATOM 636 N N . TYR A 1 78 ? 9.475 -1.702 -19.534 1.00 90.94 78 TYR A N 1
ATOM 637 C CA . TYR A 1 78 ? 9.266 -3.139 -19.736 1.00 90.94 78 TYR A CA 1
ATOM 638 C C . TYR A 1 78 ? 10.024 -3.945 -18.678 1.00 90.94 78 TYR A C 1
ATOM 640 O O . TYR A 1 78 ? 11.042 -3.492 -18.159 1.00 90.94 78 TYR A O 1
ATOM 648 N N . TYR A 1 79 ? 9.552 -5.151 -18.360 1.00 88.94 79 TYR A N 1
ATOM 649 C CA . TYR A 1 79 ? 10.301 -6.041 -17.476 1.00 88.94 79 TYR A CA 1
ATOM 650 C C . TYR A 1 79 ? 11.407 -6.739 -18.275 1.00 88.94 79 TYR A C 1
ATOM 652 O O . TYR A 1 79 ? 11.121 -7.406 -19.273 1.00 88.94 79 TYR A O 1
ATOM 660 N N . GLU A 1 80 ? 12.655 -6.606 -17.834 1.0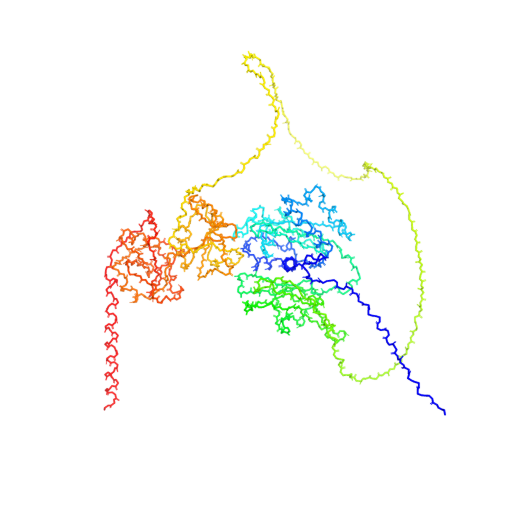0 87.88 80 GLU A N 1
ATOM 661 C CA . GLU A 1 80 ? 13.804 -7.309 -18.408 1.00 87.88 80 GLU A CA 1
ATOM 662 C C . GLU A 1 80 ? 14.236 -8.424 -17.455 1.00 87.88 80 GLU A C 1
ATOM 664 O O . GLU A 1 80 ? 14.695 -8.179 -16.340 1.00 87.88 80 GLU A O 1
ATOM 669 N N . HIS A 1 81 ? 14.104 -9.665 -17.923 1.00 81.00 81 HIS A N 1
ATOM 670 C CA . HIS A 1 81 ? 14.450 -10.880 -17.187 1.00 81.00 81 HIS A CA 1
ATOM 671 C C . HIS A 1 81 ? 15.883 -10.847 -16.620 1.00 81.00 81 HIS A C 1
ATOM 673 O O . HIS A 1 81 ? 16.110 -11.272 -15.488 1.00 81.00 81 HIS A O 1
ATOM 679 N N . ARG A 1 82 ? 16.852 -10.300 -17.367 1.00 83.69 82 ARG A N 1
ATOM 680 C CA . ARG A 1 82 ? 18.253 -10.212 -16.915 1.00 83.69 82 ARG A CA 1
ATOM 681 C C . ARG A 1 82 ? 18.443 -9.250 -15.743 1.00 83.69 82 ARG A C 1
ATOM 683 O O . ARG A 1 82 ? 19.242 -9.538 -14.859 1.00 83.69 82 ARG A O 1
ATOM 690 N N . LEU A 1 83 ? 17.688 -8.152 -15.704 1.00 91.56 83 LEU A N 1
ATOM 691 C CA . LEU A 1 83 ? 17.650 -7.275 -14.534 1.00 91.56 83 LEU A CA 1
ATOM 692 C C . LEU A 1 83 ? 16.887 -7.945 -13.382 1.00 91.56 83 LEU A C 1
ATOM 694 O O . LEU A 1 83 ? 17.304 -7.831 -12.239 1.00 91.56 83 LEU A O 1
ATOM 698 N N . GLY A 1 84 ? 15.828 -8.711 -13.671 1.00 88.75 84 GLY A N 1
ATOM 699 C CA . GLY A 1 84 ? 15.144 -9.554 -12.682 1.00 88.75 84 GLY A CA 1
ATOM 700 C C . GLY A 1 84 ? 16.091 -10.512 -11.951 1.00 88.75 84 GLY A C 1
ATOM 701 O O . GLY A 1 84 ? 16.092 -10.556 -10.720 1.00 88.75 84 GLY A O 1
ATOM 702 N N . LEU A 1 85 ? 16.961 -11.209 -12.695 1.00 83.06 85 LEU A N 1
ATOM 703 C CA . LEU A 1 85 ? 18.039 -12.030 -12.129 1.00 83.06 85 LEU A CA 1
ATOM 704 C C . LEU A 1 85 ? 19.000 -11.216 -11.251 1.00 83.06 85 LEU A C 1
ATOM 706 O O . LEU A 1 85 ? 19.272 -11.639 -10.129 1.00 83.06 85 LEU A O 1
ATOM 710 N N . ALA A 1 86 ? 19.496 -10.072 -11.736 1.00 89.44 86 ALA A N 1
ATOM 711 C CA . ALA A 1 86 ? 20.437 -9.227 -10.993 1.00 89.44 86 ALA A CA 1
ATOM 712 C C . ALA A 1 86 ? 19.841 -8.742 -9.660 1.00 89.44 86 ALA A C 1
ATOM 714 O O . ALA A 1 86 ? 20.453 -8.923 -8.602 1.00 89.44 86 ALA A O 1
ATOM 715 N N . SER A 1 87 ? 18.608 -8.229 -9.704 1.00 95.12 87 SER A N 1
ATOM 716 C CA . SER A 1 87 ? 17.898 -7.716 -8.534 1.00 95.12 87 SER A CA 1
ATOM 717 C C . SER A 1 87 ? 17.625 -8.822 -7.519 1.00 95.12 87 SER A C 1
ATOM 719 O O . SER A 1 87 ? 17.840 -8.641 -6.320 1.00 95.12 87 SER A O 1
ATOM 721 N N . LYS A 1 88 ? 17.174 -9.996 -7.985 1.00 88.94 88 LYS A N 1
ATOM 722 C CA . LYS A 1 88 ? 16.881 -11.130 -7.102 1.00 88.94 88 LYS A CA 1
ATOM 723 C C . LYS A 1 88 ? 18.148 -11.709 -6.478 1.00 88.94 88 LYS A C 1
ATOM 725 O O . LYS A 1 88 ? 18.151 -11.963 -5.278 1.00 88.94 88 LYS A O 1
ATOM 730 N N . TYR A 1 89 ? 19.225 -11.837 -7.255 1.00 87.50 89 TYR A N 1
ATOM 731 C CA . TYR A 1 89 ? 20.538 -12.252 -6.760 1.00 87.50 89 TYR A CA 1
ATOM 732 C C . TYR A 1 89 ? 21.058 -11.306 -5.669 1.00 87.50 89 TYR A C 1
ATOM 734 O O . TYR A 1 89 ? 21.523 -11.782 -4.638 1.00 87.50 89 TYR A O 1
ATOM 742 N N . HIS A 1 90 ? 20.935 -9.984 -5.847 1.00 95.56 90 HIS A N 1
ATOM 743 C CA . HIS A 1 90 ? 21.405 -9.021 -4.842 1.00 95.56 90 HIS A CA 1
ATOM 744 C C . HIS A 1 90 ? 20.535 -9.001 -3.577 1.00 95.56 90 HIS A C 1
ATOM 746 O O . HIS A 1 90 ? 21.061 -8.974 -2.465 1.00 95.56 90 HIS A O 1
ATOM 752 N N . SER A 1 91 ? 19.209 -9.104 -3.722 1.00 94.44 91 SER A N 1
ATOM 753 C CA . SER A 1 91 ? 18.304 -9.301 -2.578 1.00 94.44 91 SER A CA 1
ATOM 754 C C . SER A 1 91 ? 18.640 -10.586 -1.802 1.00 94.44 91 SER A C 1
ATOM 756 O O . SER A 1 91 ? 18.721 -10.561 -0.573 1.00 94.44 91 SER A O 1
ATOM 758 N N . ASP A 1 92 ? 18.899 -11.697 -2.502 1.00 88.69 92 ASP A N 1
ATOM 759 C CA . ASP A 1 92 ? 19.285 -12.973 -1.886 1.00 88.69 92 ASP A CA 1
ATOM 760 C C . ASP A 1 92 ? 20.687 -12.926 -1.243 1.00 88.69 92 ASP A C 1
ATOM 762 O O . ASP A 1 92 ? 20.898 -13.577 -0.219 1.00 88.69 92 ASP A O 1
ATOM 766 N N . ASP A 1 93 ? 21.648 -12.184 -1.806 1.00 91.94 93 ASP A N 1
ATOM 767 C CA . ASP A 1 93 ? 22.990 -11.973 -1.234 1.00 91.94 93 ASP A CA 1
ATOM 768 C C . ASP A 1 93 ? 22.913 -11.180 0.080 1.00 91.94 93 ASP A C 1
ATOM 770 O O . ASP A 1 93 ? 23.402 -11.640 1.116 1.00 91.94 93 ASP A O 1
ATOM 774 N N . MET A 1 94 ? 22.201 -10.046 0.063 1.00 94.00 94 MET A N 1
ATOM 775 C CA . MET A 1 94 ? 21.941 -9.212 1.241 1.00 94.00 94 MET A CA 1
ATOM 776 C C . MET A 1 94 ? 21.300 -10.007 2.389 1.00 94.00 94 MET A C 1
ATOM 778 O O . MET A 1 94 ? 21.784 -9.946 3.524 1.00 94.00 94 MET A O 1
ATOM 782 N N . VAL A 1 95 ? 20.282 -10.829 2.097 1.00 88.94 95 VAL A N 1
ATOM 783 C CA . VAL A 1 95 ? 19.637 -11.703 3.096 1.00 88.94 95 VAL A CA 1
ATOM 784 C C . VAL A 1 95 ? 20.571 -12.810 3.600 1.00 88.94 95 VAL A C 1
ATOM 786 O O . VAL A 1 95 ? 20.626 -13.057 4.804 1.00 88.94 95 VAL A O 1
ATOM 789 N N . GLN A 1 96 ? 21.300 -13.501 2.718 1.00 87.44 96 GLN A N 1
ATOM 790 C CA . GLN A 1 96 ? 22.131 -14.649 3.117 1.00 87.44 96 GLN A CA 1
ATOM 791 C C . GLN A 1 96 ? 23.387 -14.247 3.894 1.00 87.44 96 GLN A C 1
ATOM 793 O O . GLN A 1 96 ? 23.804 -14.981 4.793 1.00 87.44 96 GLN A O 1
ATOM 798 N N . ASN A 1 97 ? 23.988 -13.104 3.557 1.00 86.75 97 ASN A N 1
ATOM 799 C CA . ASN A 1 97 ? 25.234 -12.628 4.159 1.00 86.75 97 ASN A CA 1
ATOM 800 C C . ASN A 1 97 ? 25.025 -11.522 5.211 1.00 86.75 97 ASN A C 1
ATOM 802 O O . ASN A 1 97 ? 25.994 -11.094 5.838 1.00 86.75 97 ASN A O 1
ATOM 806 N N . GLY A 1 98 ? 23.779 -11.093 5.449 1.00 86.25 98 GLY A N 1
ATOM 807 C CA . GLY A 1 98 ? 23.427 -10.143 6.508 1.00 86.25 98 GLY A CA 1
ATOM 808 C C . GLY A 1 98 ? 23.974 -8.735 6.270 1.00 86.25 98 GLY A C 1
ATOM 809 O O . GLY A 1 98 ? 24.436 -8.091 7.213 1.00 86.25 98 GLY A O 1
ATOM 810 N N . CYS A 1 99 ? 23.961 -8.270 5.018 1.00 88.56 99 CYS A N 1
ATOM 811 C CA . CYS A 1 99 ? 24.400 -6.927 4.640 1.00 88.56 99 CYS A CA 1
ATOM 812 C C . CYS A 1 99 ? 23.266 -6.145 3.959 1.00 88.56 99 CYS A C 1
ATOM 814 O O . CYS A 1 99 ? 22.367 -6.737 3.375 1.00 88.56 99 CYS A O 1
ATOM 816 N N . PHE A 1 100 ? 23.305 -4.812 4.021 1.00 92.81 100 PHE A N 1
ATOM 817 C CA . PHE A 1 100 ? 22.370 -3.944 3.301 1.00 92.81 100 PHE A CA 1
ATOM 818 C C . PHE A 1 100 ? 23.142 -2.769 2.691 1.00 92.81 100 PHE A C 1
ATOM 820 O O . PHE A 1 100 ? 23.553 -1.844 3.394 1.00 92.81 100 PHE A O 1
ATOM 827 N N . GLN A 1 101 ? 23.438 -2.870 1.396 1.00 94.50 101 GLN A N 1
ATOM 828 C CA . GLN A 1 101 ? 24.316 -1.959 0.654 1.00 94.50 101 GLN A CA 1
ATOM 829 C C . GLN A 1 101 ? 24.183 -2.197 -0.858 1.00 94.50 101 GLN A C 1
ATOM 831 O O . GLN A 1 101 ? 23.774 -3.270 -1.286 1.00 94.50 101 GLN A O 1
ATOM 836 N N . HIS A 1 102 ? 24.566 -1.212 -1.673 1.00 97.31 102 HIS A N 1
ATOM 837 C CA . HIS A 1 102 ? 24.502 -1.311 -3.138 1.00 97.31 102 HIS A CA 1
ATOM 838 C C . HIS A 1 102 ? 25.537 -2.281 -3.742 1.00 97.31 102 HIS A C 1
ATOM 840 O O . HIS A 1 102 ? 25.251 -2.991 -4.707 1.00 97.31 102 HIS A O 1
ATOM 846 N N . ASN A 1 103 ? 26.757 -2.327 -3.202 1.00 97.56 103 ASN A N 1
ATOM 847 C CA . ASN A 1 103 ? 27.753 -3.330 -3.595 1.00 97.56 103 ASN A CA 1
ATOM 848 C C . ASN A 1 103 ? 27.334 -4.708 -3.064 1.00 97.56 103 ASN A C 1
ATOM 850 O O . ASN A 1 103 ? 26.770 -4.789 -1.970 1.00 97.56 103 ASN A O 1
ATOM 854 N N . SER A 1 104 ? 27.647 -5.785 -3.785 1.00 93.81 104 SER A N 1
ATOM 855 C CA . SER A 1 104 ? 27.407 -7.157 -3.308 1.00 93.81 104 SER A CA 1
ATOM 856 C C . SER A 1 104 ? 28.139 -7.369 -1.969 1.00 93.81 104 SER A C 1
ATOM 858 O O . SER A 1 104 ? 29.174 -6.738 -1.720 1.00 93.81 104 SER A O 1
ATOM 860 N N . CYS A 1 105 ? 27.647 -8.229 -1.076 1.00 92.38 105 CYS A N 1
ATOM 861 C CA . CYS A 1 105 ? 28.193 -8.388 0.284 1.00 92.38 105 CYS A CA 1
ATOM 862 C C . CYS A 1 105 ? 29.659 -8.875 0.303 1.00 92.38 105 CYS A C 1
ATOM 864 O O . CYS A 1 105 ? 30.359 -8.715 1.303 1.00 92.38 105 CYS A O 1
ATOM 866 N N . ASN A 1 106 ? 30.149 -9.431 -0.811 1.00 90.44 106 ASN A N 1
ATOM 867 C CA . ASN A 1 106 ? 31.550 -9.810 -1.027 1.00 90.44 106 ASN A CA 1
ATOM 868 C C . ASN A 1 106 ? 32.483 -8.637 -1.433 1.00 90.44 106 ASN A C 1
ATOM 870 O O . ASN A 1 106 ? 33.701 -8.822 -1.458 1.00 90.44 106 ASN A O 1
ATOM 874 N N . GLY A 1 107 ? 31.939 -7.452 -1.742 1.00 93.88 107 GLY A N 1
ATOM 875 C CA . GLY A 1 107 ? 32.671 -6.261 -2.191 1.00 93.88 107 GLY A CA 1
ATOM 876 C C . GLY A 1 107 ? 32.655 -5.978 -3.703 1.00 93.88 107 GLY A C 1
ATOM 877 O O . GLY A 1 107 ? 33.235 -4.975 -4.117 1.00 93.88 107 GLY A O 1
ATOM 878 N N . GLU A 1 108 ? 32.009 -6.811 -4.525 1.00 94.62 108 GLU A N 1
ATOM 879 C CA . GLU A 1 108 ? 31.766 -6.559 -5.958 1.00 94.62 108 GLU A CA 1
ATOM 880 C C . GLU A 1 108 ? 30.936 -5.277 -6.165 1.00 94.62 108 GLU A C 1
ATOM 882 O O . GLU A 1 108 ? 30.005 -4.988 -5.407 1.00 94.62 108 GLU A O 1
ATOM 887 N N . ASN A 1 109 ? 31.276 -4.490 -7.190 1.00 97.50 109 ASN A N 1
ATOM 888 C CA . ASN A 1 109 ? 30.583 -3.239 -7.479 1.00 97.50 109 ASN A CA 1
ATOM 889 C C . ASN A 1 109 ? 29.159 -3.483 -8.007 1.00 97.50 109 ASN A C 1
ATOM 891 O O . ASN A 1 109 ? 28.940 -4.375 -8.822 1.00 97.50 109 ASN A O 1
ATOM 895 N N . THR A 1 110 ? 28.216 -2.626 -7.611 1.00 96.88 110 THR A N 1
ATOM 896 C CA . THR A 1 110 ? 26.830 -2.588 -8.115 1.00 96.88 110 THR A CA 1
ATOM 897 C C . THR A 1 110 ? 26.720 -2.732 -9.631 1.00 96.88 110 THR A C 1
ATOM 899 O O . THR A 1 110 ? 25.978 -3.576 -10.127 1.00 96.88 110 THR A O 1
ATOM 902 N N . PHE A 1 111 ? 27.470 -1.927 -10.382 1.00 95.81 111 PHE A N 1
ATOM 903 C CA . PHE A 1 111 ? 27.363 -1.881 -11.838 1.00 95.81 111 PHE A CA 1
ATOM 904 C C . PHE A 1 111 ? 28.107 -3.038 -12.508 1.00 95.81 111 PHE A C 1
ATOM 906 O O . PHE A 1 111 ? 27.629 -3.536 -13.526 1.00 95.81 111 PHE A O 1
ATOM 913 N N . ASP A 1 112 ? 29.193 -3.533 -11.903 1.00 91.62 112 ASP A N 1
ATOM 914 C CA . ASP A 1 112 ? 29.847 -4.772 -12.340 1.00 91.62 112 ASP A CA 1
ATOM 915 C C . ASP A 1 112 ? 28.866 -5.951 -12.203 1.00 91.62 112 ASP A C 1
ATOM 917 O O . ASP A 1 112 ? 28.594 -6.628 -13.199 1.00 91.62 112 ASP A O 1
ATOM 921 N N . ARG A 1 113 ? 28.235 -6.117 -11.024 1.00 93.62 113 ARG A N 1
ATOM 922 C CA . ARG A 1 113 ? 27.180 -7.119 -10.773 1.00 93.62 113 ARG A CA 1
ATOM 923 C C . ARG A 1 113 ? 26.062 -7.020 -11.807 1.00 93.62 113 ARG A C 1
ATOM 925 O O . ARG A 1 113 ? 25.742 -8.020 -12.443 1.00 93.62 113 ARG A O 1
ATOM 932 N N . ILE A 1 114 ? 25.469 -5.837 -11.991 1.00 91.31 114 ILE A N 1
ATOM 933 C CA . ILE A 1 114 ? 24.369 -5.649 -12.951 1.00 91.31 114 ILE A CA 1
ATOM 934 C C . ILE A 1 114 ? 24.835 -6.011 -14.369 1.00 91.31 114 ILE A C 1
ATOM 936 O O . ILE A 1 114 ? 24.134 -6.748 -15.062 1.00 91.31 114 ILE A O 1
ATOM 940 N N . SER A 1 115 ? 26.034 -5.584 -14.783 1.00 89.31 115 SER A N 1
ATOM 941 C CA . SER A 1 115 ? 26.575 -5.874 -16.120 1.00 89.31 115 SER A CA 1
ATOM 942 C C . SER A 1 115 ? 26.845 -7.363 -16.372 1.00 89.31 115 SER A C 1
ATOM 944 O O . SER A 1 115 ? 26.704 -7.827 -17.506 1.00 89.31 115 SER A O 1
ATOM 946 N N . ASN A 1 116 ? 27.152 -8.142 -15.326 1.00 85.00 116 ASN A N 1
ATOM 947 C CA . ASN A 1 116 ? 27.334 -9.592 -15.429 1.00 85.00 116 ASN A CA 1
ATOM 948 C C . ASN A 1 116 ? 26.044 -10.308 -15.888 1.00 85.00 116 ASN A C 1
ATOM 950 O O . ASN A 1 116 ? 26.132 -11.308 -16.603 1.00 85.00 116 ASN A O 1
ATOM 954 N N . PHE A 1 117 ? 24.859 -9.773 -15.560 1.00 86.50 117 PHE A N 1
ATOM 955 C CA . PHE A 1 117 ? 23.565 -10.277 -16.049 1.00 86.50 117 PHE A CA 1
ATOM 956 C C . PHE A 1 117 ? 23.042 -9.507 -17.276 1.00 86.50 117 PHE A C 1
ATOM 958 O O . PHE A 1 117 ? 22.589 -10.109 -18.254 1.00 86.50 117 PHE A O 1
ATOM 965 N N . TYR A 1 118 ? 23.078 -8.174 -17.229 1.00 86.38 118 TYR A N 1
ATOM 966 C CA . TYR A 1 118 ? 22.464 -7.257 -18.189 1.00 86.38 118 TYR A CA 1
ATOM 967 C C . TYR A 1 118 ? 23.540 -6.518 -19.000 1.00 86.38 118 TYR A C 1
ATOM 969 O O . TYR A 1 118 ? 24.076 -5.487 -18.610 1.00 86.38 118 TYR A O 1
ATOM 977 N N . GLN A 1 119 ? 23.833 -7.055 -20.183 1.00 87.31 119 GLN A N 1
ATOM 978 C CA . GLN A 1 119 ? 24.888 -6.566 -21.086 1.00 87.31 119 GLN A CA 1
ATOM 979 C C . GLN A 1 119 ? 24.351 -5.637 -22.194 1.00 87.31 119 GLN A C 1
ATOM 981 O O . GLN A 1 119 ? 25.005 -5.438 -23.214 1.00 87.31 119 GLN A O 1
ATOM 986 N N . CYS A 1 120 ? 23.122 -5.132 -22.042 1.00 85.44 120 CYS A N 1
ATOM 987 C CA . CYS A 1 120 ? 22.328 -4.586 -23.152 1.00 85.44 120 CYS A CA 1
ATOM 988 C C . CYS A 1 120 ? 22.372 -3.054 -23.237 1.00 85.44 120 CYS A C 1
ATOM 990 O O . CYS A 1 120 ? 22.218 -2.503 -24.318 1.00 85.44 120 CYS A O 1
ATOM 992 N N . SER A 1 121 ? 22.667 -2.371 -22.128 1.00 90.81 121 SER A N 1
ATOM 993 C CA . SER A 1 121 ? 23.166 -0.993 -22.128 1.00 90.81 121 SER A CA 1
ATOM 994 C C . SER A 1 121 ? 24.095 -0.786 -20.936 1.00 90.81 121 SER A C 1
ATOM 996 O O . SER A 1 121 ? 23.819 -1.298 -19.857 1.00 90.81 121 SER A O 1
ATOM 998 N N . SER A 1 122 ? 25.133 0.040 -21.072 1.00 91.31 122 SER A N 1
ATOM 999 C CA . SER A 1 122 ? 25.951 0.475 -19.924 1.00 91.31 122 SER A CA 1
ATOM 1000 C C . SER A 1 122 ? 25.215 1.437 -18.979 1.00 91.31 122 SER A C 1
ATOM 1002 O O . SER A 1 122 ? 25.658 1.663 -17.858 1.00 91.31 122 SER A O 1
ATOM 1004 N N . MET A 1 123 ? 24.088 2.005 -19.419 1.00 95.06 123 MET A N 1
ATOM 1005 C CA . MET A 1 123 ? 23.188 2.787 -18.575 1.00 95.06 123 MET A CA 1
ATOM 1006 C C . MET A 1 123 ? 22.401 1.855 -17.645 1.00 95.06 123 MET A C 1
ATOM 1008 O O . MET A 1 123 ? 21.567 1.081 -18.123 1.00 95.06 123 MET A O 1
ATOM 1012 N N . ALA A 1 124 ? 22.648 1.971 -16.340 1.00 96.25 124 ALA A N 1
ATOM 1013 C CA . ALA A 1 124 ? 21.921 1.277 -15.285 1.00 96.25 124 ALA A CA 1
ATOM 1014 C C . ALA A 1 124 ? 21.830 2.130 -14.006 1.00 96.25 124 ALA A C 1
ATOM 1016 O O . ALA A 1 124 ? 22.629 3.047 -13.812 1.00 96.25 124 ALA A O 1
ATOM 1017 N N . ALA A 1 125 ? 20.876 1.811 -13.132 1.00 98.06 125 ALA A N 1
ATOM 1018 C CA . ALA A 1 125 ? 20.789 2.321 -11.760 1.00 98.06 125 ALA A CA 1
ATOM 1019 C C . ALA A 1 125 ? 20.113 1.289 -10.850 1.00 98.06 125 ALA A C 1
ATOM 1021 O O . ALA A 1 125 ? 19.405 0.415 -11.344 1.00 98.06 125 ALA A O 1
ATOM 1022 N N . GLU A 1 126 ? 20.301 1.424 -9.538 1.00 98.44 126 GLU A N 1
ATOM 1023 C CA . GLU A 1 126 ? 19.734 0.534 -8.524 1.00 98.44 126 GLU A CA 1
ATOM 1024 C C . GLU A 1 126 ? 19.006 1.334 -7.432 1.00 98.44 126 GLU A C 1
ATOM 1026 O O . GLU A 1 126 ? 19.537 2.328 -6.929 1.00 98.44 126 GLU A O 1
ATOM 1031 N N . ASN A 1 127 ? 17.835 0.855 -7.004 1.00 98.25 127 ASN A N 1
ATOM 1032 C CA . ASN A 1 127 ? 17.261 1.171 -5.694 1.00 98.25 127 ASN A CA 1
ATOM 1033 C C . ASN A 1 127 ? 17.267 -0.084 -4.813 1.00 98.25 127 ASN A C 1
ATOM 1035 O O . ASN A 1 127 ? 16.920 -1.166 -5.286 1.00 98.25 127 ASN A O 1
ATOM 1039 N N . ILE A 1 128 ? 17.558 0.069 -3.520 1.00 96.19 128 ILE A N 1
ATOM 1040 C CA . ILE A 1 128 ? 17.373 -0.988 -2.513 1.00 96.19 128 ILE A CA 1
ATOM 1041 C C . ILE A 1 128 ? 16.504 -0.485 -1.359 1.00 96.19 128 ILE A C 1
ATOM 1043 O O . ILE A 1 128 ? 16.448 0.716 -1.098 1.00 96.19 128 ILE A O 1
ATOM 1047 N N . ALA A 1 129 ? 15.789 -1.383 -0.687 1.00 91.38 129 ALA A N 1
ATOM 1048 C CA . ALA A 1 129 ? 15.043 -1.087 0.540 1.00 91.38 129 ALA A CA 1
ATOM 1049 C C . ALA A 1 129 ? 14.853 -2.353 1.384 1.00 91.38 129 ALA A C 1
ATOM 1051 O O . ALA A 1 129 ? 15.008 -3.467 0.888 1.00 91.38 129 ALA A O 1
ATOM 1052 N N . THR A 1 130 ? 14.504 -2.170 2.656 1.00 87.00 130 THR A N 1
ATOM 1053 C CA . THR A 1 130 ? 14.199 -3.250 3.602 1.00 87.00 130 THR A CA 1
ATOM 1054 C C . THR A 1 130 ? 12.939 -2.918 4.414 1.00 87.00 130 THR A C 1
ATOM 1056 O O . THR A 1 130 ? 12.346 -1.851 4.232 1.00 87.00 130 THR A O 1
ATOM 1059 N N . GLY A 1 131 ? 12.504 -3.825 5.286 1.00 76.62 131 GLY A N 1
ATOM 1060 C CA . GLY A 1 131 ? 11.465 -3.600 6.298 1.00 76.62 131 GLY A CA 1
ATOM 1061 C C . GLY A 1 131 ? 10.084 -4.176 5.978 1.00 76.62 131 GLY A C 1
ATOM 1062 O O . GLY A 1 131 ? 9.384 -4.602 6.891 1.00 76.62 131 GLY A O 1
ATOM 1063 N N . PHE A 1 132 ? 9.661 -4.222 4.707 1.00 78.06 132 PHE A N 1
ATOM 1064 C CA . PHE A 1 132 ? 8.234 -4.396 4.391 1.00 78.06 132 PHE A CA 1
ATOM 1065 C C . PHE A 1 132 ? 7.921 -5.413 3.288 1.00 78.06 132 PHE A C 1
ATOM 1067 O O . PHE A 1 132 ? 8.342 -5.272 2.146 1.00 78.06 132 PHE A O 1
ATOM 1074 N N . GLU A 1 133 ? 7.034 -6.365 3.588 1.00 80.38 133 GLU A N 1
ATOM 1075 C CA . GLU A 1 133 ? 6.533 -7.385 2.650 1.00 80.38 133 GLU A CA 1
ATOM 1076 C C . GLU A 1 133 ? 5.639 -6.832 1.502 1.00 80.38 133 GLU A C 1
ATOM 1078 O O . GLU A 1 133 ? 5.374 -7.518 0.503 1.00 80.38 133 GLU A O 1
ATOM 1083 N N . SER A 1 134 ? 5.106 -5.612 1.635 1.00 82.94 134 SER A N 1
ATOM 1084 C CA . SER A 1 134 ? 4.015 -5.128 0.778 1.00 82.94 134 SER A CA 1
ATOM 1085 C C . SER A 1 134 ? 4.475 -4.205 -0.367 1.00 82.94 134 SER A C 1
ATOM 1087 O O . SER A 1 134 ? 5.006 -3.125 -0.087 1.00 82.94 134 SER A O 1
ATOM 1089 N N . PRO A 1 135 ? 4.172 -4.541 -1.644 1.00 88.31 135 PRO A N 1
ATOM 1090 C CA . PRO A 1 135 ? 4.566 -3.757 -2.819 1.00 88.31 135 PRO A CA 1
ATOM 1091 C C . PRO A 1 135 ? 4.207 -2.265 -2.775 1.00 88.31 135 PRO A C 1
ATOM 1093 O O . PRO A 1 135 ? 4.973 -1.442 -3.265 1.00 88.31 135 PRO A O 1
ATOM 1096 N N . ILE A 1 136 ? 3.068 -1.874 -2.189 1.00 87.56 136 ILE A N 1
ATOM 1097 C CA . ILE A 1 136 ? 2.706 -0.446 -2.108 1.00 87.56 136 ILE A CA 1
ATOM 1098 C C . ILE A 1 136 ? 3.614 0.305 -1.137 1.00 87.56 136 ILE A C 1
ATOM 1100 O O . ILE A 1 136 ? 4.074 1.392 -1.470 1.00 87.56 136 ILE A O 1
ATOM 1104 N N . VAL A 1 137 ? 3.903 -0.249 0.043 1.00 82.25 137 VAL A N 1
ATOM 1105 C CA . VAL A 1 137 ? 4.680 0.486 1.050 1.00 82.25 137 VAL A CA 1
ATOM 1106 C C . VAL A 1 137 ? 6.154 0.583 0.669 1.00 82.25 137 VAL A C 1
ATOM 1108 O O . VAL A 1 137 ? 6.734 1.642 0.871 1.00 82.25 137 VAL A O 1
ATOM 1111 N N . ILE A 1 138 ? 6.738 -0.441 0.035 1.00 87.94 138 ILE A N 1
ATOM 1112 C CA . ILE A 1 138 ? 8.140 -0.368 -0.400 1.00 87.94 138 ILE A CA 1
ATOM 1113 C C . ILE A 1 138 ? 8.339 0.684 -1.512 1.00 87.94 138 ILE A C 1
ATOM 1115 O O . ILE A 1 138 ? 9.279 1.472 -1.464 1.00 87.94 138 ILE A O 1
ATOM 1119 N N . ASN A 1 139 ? 7.386 0.807 -2.447 1.00 93.12 139 ASN A N 1
ATOM 1120 C CA . ASN A 1 139 ? 7.406 1.881 -3.446 1.00 93.12 139 ASN A CA 1
ATOM 1121 C C . ASN A 1 139 ? 7.078 3.253 -2.855 1.00 93.12 139 ASN A C 1
ATOM 1123 O O . ASN A 1 139 ? 7.674 4.245 -3.268 1.00 93.12 139 ASN A O 1
ATOM 1127 N N . ASN A 1 140 ? 6.178 3.321 -1.871 1.00 90.19 140 ASN A N 1
ATOM 1128 C CA . ASN A 1 140 ? 5.916 4.557 -1.140 1.00 90.19 140 ASN A CA 1
ATOM 1129 C C . ASN A 1 140 ? 7.158 5.025 -0.360 1.00 90.19 140 ASN A C 1
ATOM 1131 O O . ASN A 1 140 ? 7.414 6.225 -0.323 1.00 90.19 140 ASN A O 1
ATOM 1135 N N . LEU A 1 141 ? 7.953 4.103 0.196 1.00 87.56 141 LEU A N 1
ATOM 1136 C CA . LEU A 1 141 ? 9.223 4.401 0.858 1.00 87.56 141 LEU A CA 1
ATOM 1137 C C . LEU A 1 141 ? 10.243 4.967 -0.140 1.00 87.56 141 LEU A C 1
ATOM 1139 O O . LEU A 1 141 ? 10.789 6.040 0.109 1.00 87.56 141 LEU A O 1
ATOM 1143 N N . TRP A 1 142 ? 10.424 4.328 -1.304 1.00 92.19 142 TRP A N 1
ATOM 1144 C CA . TRP A 1 142 ? 11.305 4.853 -2.355 1.00 92.19 142 TRP A CA 1
ATOM 1145 C C . TRP A 1 142 ? 10.877 6.238 -2.863 1.00 92.19 142 TRP A C 1
ATOM 1147 O O . TRP A 1 142 ? 11.730 7.111 -2.962 1.00 92.19 142 TRP A O 1
ATOM 1157 N N . ILE A 1 143 ? 9.589 6.504 -3.127 1.00 92.19 143 ILE A N 1
ATOM 1158 C CA . ILE A 1 143 ? 9.183 7.856 -3.576 1.00 92.19 143 ILE A CA 1
ATOM 1159 C C . ILE A 1 143 ? 9.157 8.907 -2.458 1.00 92.19 143 ILE A C 1
ATOM 1161 O O . ILE A 1 143 ? 9.141 10.106 -2.738 1.00 92.19 143 ILE A O 1
ATOM 1165 N N . CYS A 1 144 ? 9.137 8.476 -1.199 1.00 88.44 144 CYS A N 1
ATOM 1166 C CA . CYS A 1 144 ? 9.306 9.347 -0.043 1.00 88.44 144 CYS A CA 1
ATOM 1167 C C . CYS A 1 144 ? 10.786 9.718 0.168 1.00 88.44 144 CYS A C 1
ATOM 1169 O O . CYS A 1 144 ? 11.075 10.826 0.618 1.00 88.44 144 CYS A O 1
ATOM 1171 N N . ASP A 1 145 ? 11.714 8.822 -0.197 1.00 87.25 145 ASP A N 1
ATOM 1172 C CA . ASP A 1 145 ? 13.164 8.964 0.002 1.00 87.25 145 ASP A CA 1
ATOM 1173 C C . ASP A 1 145 ? 13.555 9.199 1.489 1.00 87.25 145 ASP A C 1
ATOM 1175 O O . ASP A 1 145 ? 14.590 9.791 1.806 1.00 87.25 145 ASP A O 1
ATOM 1179 N N . ASP A 1 146 ? 12.726 8.725 2.431 1.00 74.44 146 ASP A N 1
ATOM 1180 C CA . ASP A 1 146 ? 12.980 8.846 3.871 1.00 74.44 146 ASP A CA 1
ATOM 1181 C C . ASP A 1 146 ? 13.901 7.724 4.389 1.00 74.44 146 ASP A C 1
ATOM 1183 O O . ASP A 1 146 ? 13.563 6.541 4.421 1.00 74.44 146 ASP A O 1
ATOM 1187 N N . SER A 1 147 ? 15.071 8.141 4.867 1.00 63.22 147 SER A N 1
ATOM 1188 C CA . SER A 1 147 ? 16.093 7.321 5.521 1.00 63.22 147 SER A CA 1
ATOM 1189 C C . SER A 1 147 ? 15.686 6.742 6.890 1.00 63.22 147 SER A C 1
ATOM 1191 O O . SER A 1 147 ? 16.463 5.990 7.472 1.00 63.22 147 SER A O 1
ATOM 1193 N N . SER A 1 148 ? 14.518 7.101 7.435 1.00 56.12 148 SER A N 1
ATOM 1194 C CA . SER A 1 148 ? 14.002 6.585 8.714 1.00 56.12 148 SER A CA 1
ATOM 1195 C C . SER A 1 148 ? 13.504 5.136 8.657 1.00 56.12 148 SER A C 1
ATOM 1197 O O . SER A 1 148 ? 13.284 4.534 9.707 1.00 56.12 148 SER A O 1
ATOM 1199 N N . ALA A 1 149 ? 13.281 4.604 7.447 1.00 52.22 149 ALA A N 1
ATOM 1200 C CA . ALA A 1 149 ? 12.570 3.349 7.173 1.00 52.22 149 ALA A CA 1
ATOM 1201 C C . ALA A 1 149 ? 11.127 3.277 7.728 1.00 52.22 149 ALA A C 1
ATOM 1203 O O . ALA A 1 149 ? 10.502 2.221 7.664 1.00 52.22 149 ALA A O 1
ATOM 1204 N N . SER A 1 150 ? 10.558 4.378 8.236 1.00 52.31 150 SER A N 1
ATOM 1205 C CA . SER A 1 150 ? 9.215 4.391 8.828 1.00 52.31 150 SER A CA 1
ATOM 1206 C C . SER A 1 150 ? 8.174 4.983 7.870 1.00 52.31 150 SER A C 1
ATOM 1208 O O . SER A 1 150 ? 8.170 6.174 7.566 1.00 52.31 150 SER A O 1
ATOM 1210 N N . MET A 1 151 ? 7.271 4.135 7.367 1.00 52.81 151 MET A N 1
ATOM 1211 C CA . MET A 1 151 ? 6.134 4.539 6.524 1.00 52.81 151 MET A CA 1
ATOM 1212 C C . MET A 1 151 ? 4.937 4.998 7.372 1.00 52.81 151 MET A C 1
ATOM 1214 O O . MET A 1 151 ? 3.816 4.512 7.230 1.00 52.81 151 MET A O 1
ATOM 1218 N N . ASP A 1 152 ? 5.209 5.949 8.265 1.00 48.53 152 ASP A N 1
ATOM 1219 C CA . ASP A 1 152 ? 4.254 6.551 9.194 1.00 48.53 152 ASP A CA 1
ATOM 1220 C C . ASP A 1 152 ? 3.055 7.199 8.484 1.00 48.53 152 ASP A C 1
ATOM 1222 O O . ASP A 1 152 ? 3.098 7.571 7.310 1.00 48.53 152 ASP A O 1
ATOM 1226 N N . ALA A 1 153 ? 2.018 7.524 9.262 1.00 43.59 153 ALA A N 1
ATOM 1227 C CA . ALA A 1 153 ? 1.002 8.497 8.852 1.00 43.59 153 ALA A CA 1
ATOM 1228 C C . ALA A 1 153 ? 1.570 9.921 8.603 1.00 43.59 153 ALA A C 1
ATOM 1230 O O . ALA A 1 153 ? 0.857 10.774 8.070 1.00 43.59 153 ALA A O 1
ATOM 1231 N N . ARG A 1 154 ? 2.828 10.194 9.001 1.00 50.38 154 ARG A N 1
ATOM 1232 C CA . ARG A 1 154 ? 3.592 11.427 8.718 1.00 50.38 154 ARG A CA 1
ATOM 1233 C C . ARG A 1 154 ? 5.111 11.163 8.579 1.00 50.38 154 ARG A C 1
ATOM 1235 O O . ARG A 1 154 ? 5.848 11.457 9.520 1.00 50.38 154 ARG A O 1
ATOM 1242 N N . PRO A 1 155 ? 5.586 10.630 7.443 1.00 62.16 155 PRO A N 1
ATOM 1243 C CA . PRO A 1 155 ? 7.008 10.389 7.195 1.00 62.16 155 PRO A CA 1
ATOM 1244 C C . PRO A 1 155 ? 7.745 11.682 6.786 1.00 62.16 155 PRO A C 1
ATOM 1246 O O . PRO A 1 155 ? 7.125 12.597 6.231 1.00 62.16 155 PRO A O 1
ATOM 1249 N N . ASP A 1 156 ? 9.060 11.771 7.034 1.00 73.44 156 ASP A N 1
ATOM 1250 C CA . ASP A 1 156 ? 9.893 12.953 6.711 1.00 73.44 156 ASP A CA 1
ATOM 1251 C C . ASP A 1 156 ? 10.411 12.887 5.266 1.00 73.44 156 ASP A C 1
ATOM 1253 O O . ASP A 1 156 ? 11.614 12.871 4.985 1.00 73.44 156 ASP A O 1
ATOM 1257 N N . CYS A 1 157 ? 9.474 12.790 4.323 1.00 82.75 157 CYS A N 1
ATOM 1258 C CA . CYS A 1 157 ? 9.818 12.615 2.921 1.00 82.75 157 CYS A CA 1
ATOM 1259 C C . CYS A 1 157 ? 10.626 13.793 2.373 1.00 82.75 157 CYS A C 1
ATOM 1261 O O . CYS A 1 157 ? 10.312 14.965 2.600 1.00 82.75 157 CYS A O 1
ATOM 1263 N N . ARG A 1 158 ? 11.639 13.473 1.570 1.00 86.25 158 ARG A N 1
ATOM 1264 C CA . ARG A 1 158 ? 12.520 14.455 0.936 1.00 86.25 158 ARG A CA 1
ATOM 1265 C C . ARG A 1 158 ? 11.741 15.308 -0.064 1.00 86.25 158 ARG A C 1
ATOM 1267 O O . ARG A 1 158 ? 10.845 14.815 -0.752 1.00 86.25 158 ARG A O 1
ATOM 1274 N N . TYR A 1 159 ? 12.110 16.581 -0.187 1.00 85.00 159 TYR A N 1
ATOM 1275 C CA . TYR A 1 159 ? 11.557 17.496 -1.192 1.00 85.00 159 TYR A CA 1
ATOM 1276 C C . TYR A 1 159 ? 12.162 17.239 -2.576 1.00 85.00 159 TYR A C 1
ATOM 1278 O O . TYR A 1 159 ? 13.282 16.737 -2.683 1.00 85.00 159 TYR A O 1
ATOM 1286 N N . ASP A 1 160 ? 11.426 17.586 -3.632 1.00 87.19 160 ASP A N 1
ATOM 1287 C CA . ASP A 1 160 ? 11.853 17.358 -5.016 1.00 87.19 160 ASP A CA 1
ATOM 1288 C C . ASP A 1 160 ? 13.232 17.968 -5.307 1.00 87.19 160 ASP A C 1
ATOM 1290 O O . ASP A 1 160 ? 13.494 19.142 -5.036 1.00 87.19 160 ASP A O 1
ATOM 1294 N N . GLY A 1 161 ? 14.130 17.146 -5.851 1.00 78.19 161 GLY A N 1
ATOM 1295 C CA . GLY A 1 161 ? 15.505 17.520 -6.179 1.00 78.19 161 GLY A CA 1
ATOM 1296 C C . GLY A 1 161 ? 16.482 17.505 -4.995 1.00 78.19 161 GLY A C 1
ATOM 1297 O O . GLY A 1 161 ? 17.692 17.504 -5.232 1.00 78.19 161 GLY A O 1
ATOM 1298 N N . SER A 1 162 ? 16.002 17.447 -3.747 1.00 80.00 162 SER A N 1
ATOM 1299 C CA . SER A 1 162 ? 16.812 17.609 -2.534 1.00 80.00 162 SER A CA 1
ATOM 1300 C C . SER A 1 162 ? 16.953 16.308 -1.736 1.00 80.00 162 SER A C 1
ATOM 1302 O O . SER A 1 162 ? 16.230 16.074 -0.767 1.00 80.00 162 SER A O 1
ATOM 1304 N N . GLY A 1 163 ? 17.955 15.501 -2.093 1.00 80.12 163 GLY A N 1
ATOM 1305 C CA . GLY A 1 163 ? 18.287 14.265 -1.372 1.00 80.12 163 GLY A CA 1
ATOM 1306 C C . GLY A 1 163 ? 17.383 13.080 -1.714 1.00 80.12 163 GLY A C 1
ATOM 1307 O O . GLY A 1 163 ? 17.223 12.198 -0.883 1.00 80.12 163 GLY A O 1
ATOM 1308 N N . ASP A 1 164 ? 16.804 13.077 -2.916 1.00 88.56 164 ASP A N 1
ATOM 1309 C CA . ASP A 1 164 ? 15.820 12.106 -3.399 1.00 88.56 164 ASP A CA 1
ATOM 1310 C C . ASP A 1 164 ? 16.348 11.214 -4.551 1.00 88.56 164 ASP A C 1
ATOM 1312 O O . ASP A 1 164 ? 15.978 11.413 -5.713 1.00 88.56 164 ASP A O 1
ATOM 1316 N N . PRO A 1 165 ? 17.298 10.291 -4.289 1.00 92.62 165 PRO A N 1
ATOM 1317 C CA . PRO A 1 165 ? 17.886 9.434 -5.319 1.00 92.62 165 PRO A CA 1
ATOM 1318 C C . PRO A 1 165 ? 16.922 8.364 -5.849 1.00 92.62 165 PRO A C 1
ATOM 1320 O O . PRO A 1 165 ? 16.908 8.127 -7.059 1.00 92.62 165 PRO A O 1
ATOM 1323 N N . HIS A 1 166 ? 16.099 7.739 -4.999 1.00 95.38 166 HIS A N 1
ATOM 1324 C CA . HIS A 1 166 ? 15.271 6.615 -5.442 1.00 95.38 166 HIS A CA 1
ATOM 1325 C C . HIS A 1 166 ? 14.125 7.092 -6.343 1.00 95.38 166 HIS A C 1
ATOM 1327 O O . HIS A 1 166 ? 13.834 6.444 -7.356 1.00 95.38 166 HIS A O 1
ATOM 1333 N N . ARG A 1 167 ? 13.551 8.276 -6.060 1.00 93.44 167 ARG A N 1
ATOM 1334 C CA . ARG A 1 167 ? 12.659 8.987 -6.995 1.00 93.44 167 ARG A CA 1
ATOM 1335 C C . ARG A 1 167 ? 13.299 9.244 -8.348 1.00 93.44 167 ARG A C 1
ATOM 1337 O O . ARG A 1 167 ? 12.648 9.002 -9.363 1.00 93.44 167 ARG A O 1
ATOM 1344 N N . LYS A 1 168 ? 14.545 9.735 -8.383 1.00 95.81 168 LYS A N 1
ATOM 1345 C CA . LYS A 1 168 ? 15.238 10.027 -9.649 1.00 95.81 168 LYS A CA 1
ATOM 1346 C C . LYS A 1 168 ? 15.367 8.772 -10.505 1.00 95.81 168 LYS A C 1
ATOM 1348 O O . LYS A 1 168 ? 14.975 8.816 -11.665 1.00 95.81 168 LYS A O 1
ATOM 1353 N N . ASN A 1 169 ? 15.790 7.651 -9.921 1.00 97.81 169 ASN A N 1
ATOM 1354 C CA . ASN A 1 169 ? 15.871 6.370 -10.629 1.00 97.81 169 ASN A CA 1
ATOM 1355 C C . ASN A 1 169 ? 14.490 5.903 -11.136 1.00 97.81 169 ASN A C 1
ATOM 1357 O O . ASN A 1 169 ? 14.342 5.571 -12.312 1.00 97.81 169 ASN A O 1
ATOM 1361 N N . ILE A 1 170 ? 13.453 5.965 -10.287 1.00 98.19 170 ILE A N 1
ATOM 1362 C CA . ILE A 1 170 ? 12.071 5.602 -10.657 1.00 98.19 170 ILE A CA 1
ATOM 1363 C C . ILE A 1 170 ? 11.532 6.468 -11.805 1.00 98.19 170 ILE A C 1
ATOM 1365 O O . ILE A 1 170 ? 10.842 5.943 -12.679 1.00 98.19 170 ILE A O 1
ATOM 1369 N N . MET A 1 171 ? 11.837 7.767 -11.830 1.00 97.94 171 MET A N 1
ATOM 1370 C CA . MET A 1 171 ? 11.267 8.737 -12.777 1.00 97.94 171 MET A CA 1
ATOM 1371 C C . MET A 1 171 ? 12.153 9.065 -13.987 1.00 97.94 171 MET A C 1
ATOM 1373 O O . MET A 1 171 ? 11.721 9.839 -14.841 1.00 97.94 171 MET A O 1
ATOM 1377 N N . ASP A 1 172 ? 13.355 8.496 -14.111 1.00 97.69 172 ASP A N 1
ATOM 1378 C CA . ASP A 1 172 ? 14.274 8.870 -15.192 1.00 97.69 172 ASP A CA 1
ATOM 1379 C C . ASP A 1 172 ? 13.670 8.551 -16.588 1.00 97.69 172 ASP A C 1
ATOM 1381 O O . ASP A 1 172 ? 13.259 7.408 -16.851 1.00 97.69 172 ASP A O 1
ATOM 1385 N N . PRO A 1 173 ? 13.579 9.536 -17.506 1.00 97.38 173 PRO A N 1
ATOM 1386 C CA . PRO A 1 173 ? 12.971 9.364 -18.825 1.00 97.38 173 PRO A CA 1
ATOM 1387 C C . PRO A 1 173 ? 13.854 8.602 -19.828 1.00 97.38 173 PRO A C 1
ATOM 1389 O O . PRO A 1 173 ? 13.394 8.329 -20.941 1.00 97.38 173 PRO A O 1
ATOM 1392 N N . ASN A 1 174 ? 15.094 8.255 -19.482 1.00 96.81 174 ASN A N 1
ATOM 1393 C CA . ASN A 1 174 ? 16.024 7.508 -20.330 1.00 96.81 174 ASN A CA 1
ATOM 1394 C C . ASN A 1 174 ? 15.871 5.990 -20.160 1.00 96.81 174 ASN A C 1
ATOM 1396 O O . ASN A 1 174 ? 15.989 5.271 -21.151 1.00 96.81 174 ASN A O 1
ATOM 1400 N N . PHE A 1 175 ? 15.527 5.499 -18.962 1.00 97.44 175 PHE A N 1
ATOM 1401 C CA . PHE A 1 175 ? 15.291 4.066 -18.750 1.00 97.44 175 PHE A CA 1
ATOM 1402 C C . PHE A 1 175 ? 14.124 3.533 -19.594 1.00 97.44 175 PHE A C 1
ATOM 1404 O O . PHE A 1 175 ? 13.100 4.197 -19.797 1.00 97.44 175 PHE A O 1
ATOM 1411 N N . ARG A 1 176 ? 14.288 2.307 -20.094 1.00 93.50 176 ARG A N 1
ATOM 1412 C CA . ARG A 1 176 ? 13.303 1.564 -20.902 1.00 93.50 176 ARG A CA 1
ATOM 1413 C C . ARG A 1 176 ? 12.916 0.238 -20.262 1.00 93.50 176 ARG A C 1
ATOM 1415 O O . ARG A 1 176 ? 11.825 -0.264 -20.532 1.00 93.50 176 ARG A O 1
ATOM 1422 N N . VAL A 1 177 ? 13.783 -0.307 -19.410 1.00 93.62 177 VAL A N 1
ATOM 1423 C CA . VAL A 1 177 ? 13.597 -1.604 -18.765 1.00 93.62 177 VAL A CA 1
ATOM 1424 C C . VAL A 1 177 ? 13.849 -1.567 -17.264 1.00 93.62 177 VAL A C 1
ATOM 1426 O O . VAL A 1 177 ? 14.510 -0.661 -16.754 1.00 93.62 177 VAL A O 1
ATOM 1429 N N . MET A 1 178 ? 13.306 -2.567 -16.574 1.00 95.12 178 MET A N 1
ATOM 1430 C CA . MET A 1 178 ? 13.414 -2.739 -15.132 1.00 95.12 178 MET A CA 1
ATOM 1431 C C . MET A 1 178 ? 13.479 -4.224 -14.745 1.00 95.12 178 MET A C 1
ATOM 1433 O O . MET A 1 178 ? 12.799 -5.057 -15.350 1.00 95.12 178 MET A O 1
ATOM 1437 N N . GLY A 1 179 ? 14.241 -4.527 -13.700 1.00 93.94 179 GLY A N 1
ATOM 1438 C CA . GLY A 1 179 ? 14.168 -5.740 -12.895 1.00 93.94 179 GLY A CA 1
ATOM 1439 C C . GLY A 1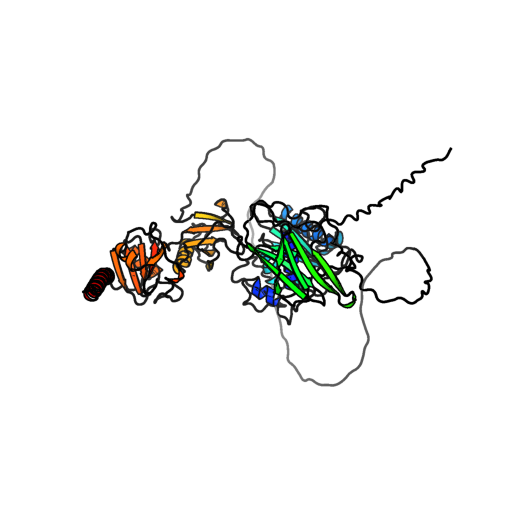 179 ? 13.644 -5.433 -11.495 1.00 93.94 179 GLY A C 1
ATOM 1440 O O . GLY A 1 179 ? 13.748 -4.310 -11.003 1.00 93.94 179 GLY A O 1
ATOM 1441 N N . VAL A 1 180 ? 13.053 -6.435 -10.849 1.00 95.19 180 VAL A N 1
ATOM 1442 C CA . VAL A 1 180 ? 12.670 -6.365 -9.434 1.00 95.19 180 VAL A CA 1
ATOM 1443 C C . VAL A 1 180 ? 12.963 -7.713 -8.802 1.00 95.19 180 VAL A C 1
ATOM 1445 O O . VAL A 1 180 ? 12.550 -8.735 -9.355 1.00 95.19 180 VAL A O 1
ATOM 1448 N N . GLY A 1 181 ? 13.622 -7.686 -7.647 1.00 92.88 181 GLY A N 1
ATOM 1449 C CA . GLY A 1 181 ? 13.853 -8.834 -6.779 1.00 92.88 181 GLY A CA 1
ATOM 1450 C C . GLY A 1 181 ? 13.379 -8.546 -5.356 1.00 92.88 181 GLY A C 1
ATOM 1451 O O . GLY A 1 181 ? 13.408 -7.396 -4.908 1.00 92.88 181 GLY A O 1
ATOM 1452 N N . ALA A 1 182 ? 12.929 -9.587 -4.659 1.00 90.81 182 ALA A N 1
ATOM 1453 C CA . ALA A 1 182 ? 12.594 -9.544 -3.241 1.00 90.81 182 ALA A CA 1
ATOM 1454 C C . ALA A 1 182 ? 13.050 -10.830 -2.530 1.00 90.81 182 ALA A C 1
ATOM 1456 O O . ALA A 1 182 ? 12.844 -11.934 -3.041 1.00 90.81 182 ALA A O 1
ATOM 1457 N N . ALA A 1 183 ? 13.622 -10.698 -1.334 1.00 89.56 183 ALA A N 1
ATOM 1458 C CA . ALA A 1 183 ? 14.083 -11.815 -0.511 1.00 89.56 183 ALA A CA 1
ATOM 1459 C C . ALA A 1 183 ? 13.628 -11.652 0.949 1.00 89.56 183 ALA A C 1
ATOM 1461 O O . ALA A 1 183 ? 13.729 -10.570 1.524 1.00 89.56 183 ALA A O 1
ATOM 1462 N N . GLU A 1 184 ? 13.119 -12.732 1.544 1.00 86.00 184 GLU A N 1
ATOM 1463 C CA . GLU A 1 184 ? 12.585 -12.756 2.912 1.00 86.00 184 GLU A CA 1
ATOM 1464 C C . GLU A 1 184 ? 13.706 -12.966 3.945 1.00 86.00 184 GLU A C 1
ATOM 1466 O O . GLU A 1 184 ? 14.424 -13.973 3.913 1.00 86.00 184 GLU A O 1
ATOM 1471 N N . VAL A 1 185 ? 13.826 -12.042 4.899 1.00 80.06 185 VAL A N 1
ATOM 1472 C CA . VAL A 1 185 ? 14.717 -12.162 6.056 1.00 80.06 185 VAL A CA 1
ATOM 1473 C C . VAL A 1 185 ? 14.144 -13.220 6.997 1.00 80.06 185 VAL A C 1
ATOM 1475 O O . VAL A 1 185 ? 13.081 -13.054 7.599 1.00 80.06 185 VAL A O 1
ATOM 1478 N N . ARG A 1 186 ? 14.859 -14.340 7.132 1.00 56.53 186 ARG A N 1
ATOM 1479 C CA . ARG A 1 186 ? 14.422 -15.484 7.942 1.00 56.53 186 ARG A CA 1
ATOM 1480 C C . ARG A 1 186 ? 14.469 -15.185 9.441 1.00 56.53 186 ARG A C 1
ATOM 1482 O O . ARG A 1 186 ? 15.450 -15.548 10.085 1.00 56.53 186 ARG A O 1
ATOM 1489 N N . LEU A 1 187 ? 13.387 -14.608 9.960 1.00 48.94 187 LEU A N 1
ATOM 1490 C CA . LEU A 1 187 ? 12.777 -14.843 11.284 1.00 48.94 187 LEU A CA 1
ATOM 1491 C C . LEU A 1 187 ? 11.591 -13.890 11.523 1.00 48.94 187 LEU A C 1
ATOM 1493 O O . LEU A 1 187 ? 10.644 -14.283 12.196 1.00 48.94 187 LEU A O 1
ATOM 1497 N N . ASP A 1 188 ? 11.622 -12.697 10.919 1.00 49.72 188 ASP A N 1
ATOM 1498 C CA . ASP A 1 188 ? 10.760 -11.559 11.284 1.00 49.72 188 ASP A CA 1
ATOM 1499 C C . ASP A 1 188 ? 9.758 -11.134 10.181 1.00 49.72 188 ASP A C 1
ATOM 1501 O O . ASP A 1 188 ? 9.099 -10.105 10.299 1.00 49.72 188 ASP A O 1
ATOM 1505 N N . ALA A 1 189 ? 9.646 -11.903 9.087 1.00 57.50 189 ALA A N 1
ATOM 1506 C CA . ALA A 1 189 ? 8.839 -11.594 7.889 1.00 57.50 189 ALA A CA 1
ATOM 1507 C C . ALA A 1 189 ? 9.170 -10.247 7.194 1.00 57.50 189 ALA A C 1
ATOM 1509 O O . ALA A 1 189 ? 8.414 -9.765 6.343 1.00 57.50 189 ALA A O 1
ATOM 1510 N N . GLU A 1 190 ? 10.323 -9.660 7.522 1.00 75.25 190 GLU A N 1
ATOM 1511 C CA . GLU A 1 190 ? 10.940 -8.549 6.801 1.00 75.25 190 GLU A CA 1
ATOM 1512 C C . GLU A 1 190 ? 11.393 -8.998 5.398 1.00 75.25 190 GLU A C 1
ATOM 1514 O O . GLU A 1 190 ? 11.772 -10.149 5.184 1.00 75.25 190 GLU A O 1
ATOM 1519 N N . TYR A 1 191 ? 11.363 -8.085 4.425 1.00 87.31 191 TYR A N 1
ATOM 1520 C CA . TYR A 1 191 ? 11.852 -8.330 3.067 1.00 87.31 191 TYR A CA 1
ATOM 1521 C C . TYR A 1 191 ? 12.888 -7.281 2.679 1.00 87.31 191 TYR A C 1
ATOM 1523 O O . TYR A 1 191 ? 12.617 -6.083 2.794 1.00 87.31 191 TYR A O 1
ATOM 1531 N N . ILE A 1 192 ? 14.014 -7.741 2.132 1.00 91.38 192 ILE A N 1
ATOM 1532 C CA . ILE A 1 192 ? 14.950 -6.910 1.371 1.00 91.38 192 ILE A CA 1
ATOM 1533 C C . ILE A 1 192 ? 14.509 -6.921 -0.095 1.00 91.38 192 ILE A C 1
ATOM 1535 O O . ILE A 1 192 ? 14.098 -7.958 -0.623 1.00 91.38 192 ILE A O 1
ATOM 1539 N N . TRP A 1 193 ? 14.585 -5.765 -0.748 1.00 94.75 193 TRP A N 1
ATOM 1540 C CA . TRP A 1 193 ? 14.192 -5.574 -2.140 1.00 94.75 193 TRP A CA 1
ATOM 1541 C C . TRP A 1 193 ? 15.271 -4.854 -2.941 1.00 94.75 193 TRP A C 1
ATOM 1543 O O . TRP A 1 193 ? 15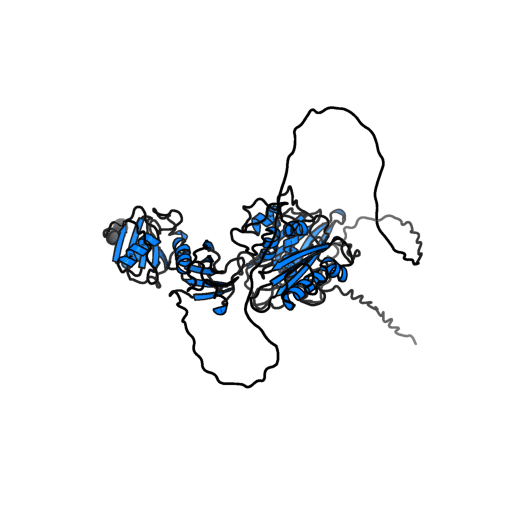.926 -3.941 -2.430 1.00 94.75 193 TRP A O 1
ATOM 1553 N N . THR A 1 194 ? 15.332 -5.178 -4.230 1.00 97.44 194 THR A N 1
ATOM 1554 C CA . THR A 1 194 ? 16.166 -4.504 -5.230 1.00 97.44 194 THR A CA 1
ATOM 1555 C C . THR A 1 194 ? 15.326 -4.135 -6.457 1.00 97.44 194 THR A C 1
ATOM 1557 O O . THR A 1 194 ? 14.482 -4.918 -6.904 1.00 97.44 194 THR A O 1
ATOM 1560 N N . GLN A 1 195 ? 15.565 -2.946 -7.009 1.00 98.12 195 GLN A N 1
ATOM 1561 C CA . GLN A 1 195 ? 15.077 -2.494 -8.311 1.00 98.12 195 GLN A CA 1
ATOM 1562 C C . GLN A 1 195 ? 16.272 -2.110 -9.183 1.00 98.12 195 GLN A C 1
ATOM 1564 O O . GLN A 1 195 ? 16.878 -1.068 -8.933 1.00 98.12 195 GLN A O 1
ATOM 1569 N N . ASP A 1 196 ? 16.575 -2.887 -10.220 1.00 98.06 196 ASP A N 1
ATOM 1570 C CA . ASP A 1 196 ? 17.567 -2.490 -11.223 1.00 98.06 196 ASP A CA 1
ATOM 1571 C C . ASP A 1 196 ? 16.882 -1.899 -12.458 1.00 98.06 196 ASP A C 1
ATOM 1573 O O . ASP A 1 196 ? 15.889 -2.429 -12.958 1.00 98.06 196 ASP A O 1
ATOM 1577 N N . PHE A 1 197 ? 17.424 -0.806 -12.981 1.00 98.38 197 PHE A N 1
ATOM 1578 C CA . PHE A 1 197 ? 16.912 -0.088 -14.148 1.00 98.38 197 PHE A CA 1
ATOM 1579 C C . PHE A 1 197 ? 17.905 -0.176 -15.310 1.00 98.38 197 PHE A C 1
ATOM 1581 O O . PHE A 1 197 ? 19.112 -0.239 -15.083 1.00 98.38 197 PHE A O 1
ATOM 1588 N N . GLY A 1 198 ? 17.419 -0.143 -16.556 1.00 96.44 198 GLY A N 1
ATOM 1589 C CA . GLY A 1 198 ? 18.266 -0.217 -17.753 1.00 96.44 198 GLY A CA 1
ATOM 1590 C C . GLY A 1 198 ? 17.749 0.600 -18.940 1.00 96.44 198 GLY A C 1
ATOM 1591 O O . GLY A 1 198 ? 16.550 0.872 -19.073 1.00 96.44 198 GLY A O 1
ATOM 1592 N N . GLY A 1 199 ? 18.674 1.030 -19.800 1.00 94.44 199 GLY A N 1
ATOM 1593 C CA . GLY A 1 199 ? 18.400 1.892 -20.955 1.00 94.44 199 GLY A CA 1
ATOM 1594 C C . GLY A 1 199 ? 17.821 1.195 -22.194 1.00 94.44 199 GLY A C 1
ATOM 1595 O O . GLY A 1 199 ? 17.179 1.865 -22.998 1.00 94.44 199 GLY A O 1
ATOM 1596 N N . GLU A 1 200 ? 17.999 -0.119 -22.368 1.00 90.38 200 GLU A N 1
ATOM 1597 C CA . GLU A 1 200 ? 17.646 -0.840 -23.606 1.00 90.38 200 GLU A CA 1
ATOM 1598 C C . GLU A 1 200 ? 17.052 -2.234 -23.335 1.00 90.38 200 GLU A C 1
ATOM 1600 O O . GLU A 1 200 ? 17.301 -2.848 -22.302 1.00 90.38 200 GLU A O 1
ATOM 1605 N N . TYR A 1 201 ? 16.252 -2.754 -24.270 1.00 84.12 201 TYR A N 1
ATOM 1606 C CA . TYR A 1 201 ? 15.649 -4.086 -24.149 1.00 84.12 201 TYR A CA 1
ATOM 1607 C C . TYR A 1 201 ? 16.538 -5.151 -24.806 1.00 84.12 201 TYR A C 1
ATOM 1609 O O . TYR A 1 201 ? 16.906 -5.016 -25.973 1.00 84.12 201 TYR A O 1
ATOM 1617 N N . CYS A 1 202 ? 16.858 -6.239 -24.096 1.00 76.69 202 CYS A N 1
ATOM 1618 C CA . CYS A 1 202 ? 17.908 -7.176 -24.519 1.00 76.69 202 CYS A CA 1
ATOM 1619 C C . CYS A 1 202 ? 17.594 -8.018 -25.766 1.00 76.69 202 CYS A C 1
ATOM 1621 O O . CYS A 1 202 ? 18.493 -8.658 -26.315 1.00 76.69 202 CYS A O 1
ATOM 1623 N N . ASN A 1 203 ? 16.334 -8.055 -26.199 1.00 70.75 203 ASN A N 1
ATOM 1624 C CA . ASN A 1 203 ? 15.901 -8.716 -27.427 1.00 70.75 203 ASN A CA 1
ATOM 1625 C C . ASN A 1 203 ? 15.109 -7.735 -28.305 1.00 70.75 203 ASN A C 1
ATOM 1627 O O . ASN A 1 203 ? 13.884 -7.646 -28.222 1.00 70.75 203 ASN A O 1
ATOM 1631 N N . THR A 1 204 ? 15.814 -7.029 -29.187 1.00 58.81 204 THR A N 1
ATOM 1632 C CA . THR A 1 204 ? 15.241 -6.048 -30.129 1.00 58.81 204 THR A CA 1
ATOM 1633 C C . THR A 1 204 ? 14.247 -6.640 -31.138 1.00 58.81 204 THR A C 1
ATOM 1635 O O . THR A 1 204 ? 13.565 -5.893 -31.836 1.00 58.81 204 THR A O 1
ATOM 1638 N N . THR A 1 205 ? 14.104 -7.969 -31.197 1.00 52.12 205 THR A N 1
ATOM 1639 C CA . THR A 1 205 ? 13.123 -8.666 -32.048 1.00 52.12 205 THR A CA 1
ATOM 1640 C C . THR A 1 205 ? 11.686 -8.601 -31.511 1.00 52.12 205 THR A C 1
ATOM 1642 O O . THR A 1 205 ? 10.766 -9.014 -32.218 1.00 52.12 205 THR A O 1
ATOM 1645 N N . ILE A 1 206 ? 11.446 -8.091 -30.292 1.00 50.94 206 ILE A N 1
ATOM 1646 C CA . ILE A 1 206 ? 10.083 -7.851 -29.772 1.00 50.94 206 ILE A CA 1
ATOM 1647 C C . ILE A 1 206 ? 9.509 -6.566 -30.397 1.00 50.94 206 ILE A C 1
ATOM 1649 O O . ILE A 1 206 ? 9.332 -5.538 -29.748 1.00 50.94 206 ILE A O 1
ATOM 1653 N N . SER A 1 207 ? 9.222 -6.635 -31.698 1.00 40.06 207 SER A N 1
ATOM 1654 C CA . SER A 1 207 ? 8.668 -5.535 -32.500 1.00 40.06 207 SER A CA 1
ATOM 1655 C C . SER A 1 207 ? 7.213 -5.192 -32.163 1.00 40.06 207 SER A C 1
ATOM 1657 O O . SER A 1 207 ? 6.766 -4.090 -32.466 1.00 40.06 207 SER A O 1
ATOM 1659 N N . ASN A 1 208 ? 6.499 -6.094 -31.485 1.00 45.16 208 ASN A N 1
ATOM 1660 C CA . ASN A 1 208 ? 5.178 -5.853 -30.905 1.00 45.16 208 ASN A CA 1
ATOM 1661 C C . ASN A 1 208 ? 5.302 -5.633 -29.391 1.00 45.16 208 ASN A C 1
ATOM 1663 O O . ASN A 1 208 ? 4.809 -6.422 -28.586 1.00 45.16 208 ASN A O 1
ATOM 1667 N N . MET A 1 209 ? 5.998 -4.560 -29.017 1.00 56.06 209 MET A N 1
ATOM 1668 C CA . MET A 1 209 ? 6.057 -4.046 -27.649 1.00 56.06 209 MET A CA 1
ATOM 1669 C C . MET A 1 209 ? 4.630 -3.802 -27.121 1.00 56.06 209 MET A C 1
ATOM 1671 O O . MET A 1 209 ? 3.916 -2.921 -27.602 1.00 56.06 209 MET A O 1
ATOM 1675 N N . ALA A 1 210 ? 4.178 -4.654 -26.196 1.00 67.75 210 ALA A N 1
ATOM 1676 C CA . ALA A 1 210 ? 2.770 -4.738 -25.826 1.00 67.75 210 ALA A CA 1
ATOM 1677 C C . ALA A 1 210 ? 2.292 -3.476 -25.092 1.00 67.75 210 ALA A C 1
ATOM 1679 O O . ALA A 1 210 ? 2.831 -3.109 -24.051 1.00 67.75 210 ALA A O 1
ATOM 1680 N N . HIS A 1 211 ? 1.206 -2.869 -25.583 1.00 87.38 211 HIS A N 1
ATOM 1681 C CA . HIS A 1 211 ? 0.601 -1.670 -24.983 1.00 87.38 211 HIS A CA 1
ATOM 1682 C C . HIS A 1 211 ? 0.169 -1.867 -23.517 1.00 87.38 211 HIS A C 1
ATOM 1684 O O . HIS A 1 211 ? 0.009 -0.885 -22.793 1.00 87.38 211 HIS A O 1
ATOM 1690 N N . ILE A 1 212 ? 0.012 -3.120 -23.065 1.00 91.44 212 ILE A N 1
ATOM 1691 C CA . ILE A 1 212 ? -0.075 -3.480 -21.646 1.00 91.44 212 ILE A CA 1
ATOM 1692 C C . ILE A 1 212 ? 1.345 -3.760 -21.123 1.00 91.44 212 ILE A C 1
ATOM 1694 O O . ILE A 1 212 ? 1.820 -4.891 -21.187 1.00 91.44 212 ILE A O 1
ATOM 1698 N N . HIS A 1 213 ? 2.026 -2.740 -20.596 1.00 91.56 213 HIS A N 1
ATOM 1699 C CA . HIS A 1 213 ? 3.405 -2.876 -20.099 1.00 91.56 213 HIS A CA 1
ATOM 1700 C C . HIS A 1 213 ? 3.504 -3.722 -18.818 1.00 91.56 213 HIS A C 1
ATOM 1702 O O . HIS A 1 213 ? 4.478 -4.446 -18.605 1.00 91.56 213 HIS A O 1
ATOM 1708 N N . SER A 1 214 ? 2.519 -3.596 -17.926 1.00 93.06 214 SER A N 1
ATOM 1709 C CA . SER A 1 214 ? 2.512 -4.251 -16.618 1.00 93.06 214 SER A CA 1
ATOM 1710 C C . SER A 1 214 ? 1.095 -4.530 -16.115 1.00 93.06 214 SER A C 1
ATOM 1712 O O . SER A 1 214 ? 0.174 -3.752 -16.361 1.00 93.06 214 SER A O 1
ATOM 1714 N N . GLY A 1 215 ? 0.919 -5.623 -15.369 1.00 93.94 215 GLY A N 1
ATOM 1715 C CA . GLY A 1 215 ? -0.363 -6.004 -14.776 1.00 93.94 215 GLY A CA 1
ATOM 1716 C C . GLY A 1 215 ? -0.211 -6.985 -13.614 1.00 93.94 215 GLY A C 1
ATOM 1717 O O . GLY A 1 215 ? 0.547 -7.947 -13.688 1.00 93.94 215 GLY A O 1
ATOM 1718 N N . SER A 1 216 ? -0.924 -6.761 -12.513 1.00 94.88 216 SER A N 1
ATOM 1719 C CA . SER A 1 216 ? -0.829 -7.602 -11.314 1.00 94.88 216 SER A CA 1
ATOM 1720 C C . SER A 1 216 ? -2.028 -7.408 -10.375 1.00 94.88 216 SER A C 1
ATOM 1722 O O . SER A 1 216 ? -2.968 -6.669 -10.678 1.00 94.88 216 SER A O 1
ATOM 1724 N N . HIS A 1 217 ? -1.997 -8.088 -9.231 1.00 92.75 217 HIS A N 1
ATOM 1725 C CA . HIS A 1 217 ? -2.919 -7.875 -8.123 1.00 92.75 217 HIS A CA 1
ATOM 1726 C C . HIS A 1 217 ? -2.174 -7.407 -6.867 1.00 92.75 217 HIS A C 1
ATOM 1728 O O . HIS A 1 217 ? -1.032 -7.796 -6.617 1.00 92.75 217 HIS A O 1
ATOM 1734 N N . PHE A 1 218 ? -2.830 -6.598 -6.043 1.00 89.50 218 PHE A N 1
ATOM 1735 C CA . PHE A 1 218 ? -2.335 -6.227 -4.719 1.00 89.50 218 PHE A CA 1
ATOM 1736 C C . PHE A 1 218 ? -3.490 -5.930 -3.759 1.00 89.50 218 PHE A C 1
ATOM 1738 O O . PHE A 1 218 ? -4.630 -5.710 -4.173 1.00 89.50 218 PHE A O 1
ATOM 1745 N N . PHE A 1 219 ? -3.181 -5.883 -2.467 1.00 84.25 219 PHE A N 1
ATOM 1746 C CA . PHE A 1 219 ? -4.118 -5.498 -1.413 1.00 84.25 219 PHE A CA 1
ATOM 1747 C C . PHE A 1 219 ? -3.844 -4.055 -0.996 1.00 84.25 219 PHE A C 1
ATOM 1749 O O . PHE A 1 219 ? -2.691 -3.661 -0.819 1.00 84.25 219 PHE A O 1
ATOM 1756 N N . PHE A 1 220 ? -4.898 -3.256 -0.851 1.00 79.25 220 PHE A N 1
ATOM 1757 C CA . PHE A 1 220 ? -4.791 -1.848 -0.479 1.00 79.25 220 PHE A CA 1
ATOM 1758 C C . PHE A 1 220 ? -5.986 -1.448 0.385 1.00 79.25 220 PHE A C 1
ATOM 1760 O O . PHE A 1 220 ? -7.126 -1.743 0.032 1.00 79.25 220 PHE A O 1
ATOM 1767 N N . LYS A 1 221 ? -5.722 -0.799 1.526 1.00 67.75 221 LYS A N 1
ATOM 1768 C CA . LYS A 1 221 ? -6.704 -0.370 2.546 1.00 67.75 221 LYS A CA 1
ATOM 1769 C C . LYS A 1 221 ? -7.580 -1.462 3.188 1.00 67.75 221 LYS A C 1
ATOM 1771 O O . LYS A 1 221 ? -8.269 -1.159 4.150 1.00 67.75 221 LYS A O 1
ATOM 1776 N N . SER A 1 222 ? -7.564 -2.710 2.715 1.00 70.88 222 SER A N 1
ATOM 1777 C CA . SER A 1 222 ? -8.137 -3.866 3.420 1.00 70.88 222 SER A CA 1
ATOM 1778 C C . SER A 1 222 ? -7.670 -5.189 2.793 1.00 70.88 222 SER A C 1
ATOM 1780 O O . SER A 1 222 ? -7.592 -5.255 1.566 1.00 70.88 222 SER A O 1
ATOM 1782 N N . PRO A 1 223 ? -7.439 -6.269 3.567 1.00 71.94 223 PRO A N 1
ATOM 1783 C CA . PRO A 1 223 ? -7.301 -7.619 3.012 1.00 71.94 223 PRO A CA 1
ATOM 1784 C C . PRO A 1 223 ? -8.625 -8.177 2.468 1.00 71.94 223 PRO A C 1
ATOM 1786 O O . PRO A 1 223 ? -8.603 -9.105 1.664 1.00 71.94 223 PRO A O 1
ATOM 1789 N N . LYS A 1 224 ? -9.777 -7.594 2.848 1.00 77.44 224 LYS A N 1
ATOM 1790 C CA . LYS A 1 224 ? -11.112 -7.980 2.350 1.00 77.44 224 LYS A CA 1
ATOM 1791 C C . LYS A 1 224 ? -11.338 -7.631 0.868 1.00 77.44 224 LYS A C 1
ATOM 1793 O O . LYS A 1 224 ? -12.364 -8.009 0.308 1.00 77.44 224 LYS A O 1
ATOM 1798 N N . ASN A 1 225 ? -10.416 -6.890 0.243 1.00 85.81 225 ASN A N 1
ATOM 1799 C CA . ASN A 1 225 ? -10.505 -6.429 -1.141 1.00 85.81 225 ASN A CA 1
ATOM 1800 C C . ASN A 1 225 ? -9.166 -6.588 -1.875 1.00 85.81 225 ASN A C 1
ATOM 1802 O O . ASN A 1 225 ? -8.140 -6.055 -1.453 1.00 85.81 225 ASN A O 1
ATOM 1806 N N . ILE A 1 226 ? -9.202 -7.252 -3.026 1.00 89.62 226 ILE A N 1
ATOM 1807 C CA . ILE A 1 226 ? -8.090 -7.341 -3.969 1.00 89.62 226 ILE A CA 1
ATOM 1808 C C . ILE A 1 226 ? -8.261 -6.269 -5.055 1.00 89.62 226 ILE A C 1
ATOM 1810 O O . ILE A 1 226 ? -9.347 -6.084 -5.609 1.00 89.62 226 ILE A O 1
ATOM 1814 N N . THR A 1 227 ? -7.189 -5.542 -5.361 1.00 94.00 227 THR A N 1
ATOM 1815 C CA . THR A 1 227 ? -7.130 -4.637 -6.514 1.00 94.00 227 THR A CA 1
ATOM 1816 C C . THR A 1 227 ? -6.420 -5.359 -7.649 1.00 94.00 227 THR A C 1
ATOM 1818 O O . THR A 1 227 ? -5.250 -5.706 -7.508 1.00 94.00 227 THR A O 1
ATOM 1821 N N . PHE A 1 228 ? -7.104 -5.558 -8.774 1.00 96.44 228 PHE A N 1
ATOM 1822 C CA . PHE A 1 228 ? -6.471 -5.943 -10.035 1.00 96.44 228 PHE A CA 1
ATOM 1823 C C . PHE A 1 228 ? -6.201 -4.673 -10.832 1.00 96.44 228 PHE A C 1
ATOM 1825 O O . PHE A 1 228 ? -7.110 -3.864 -11.022 1.00 96.44 228 PHE A O 1
ATOM 1832 N N . MET A 1 229 ? -4.970 -4.487 -11.296 1.00 98.06 229 MET A N 1
ATOM 1833 C CA . MET A 1 229 ? -4.557 -3.269 -11.988 1.00 98.06 229 MET A CA 1
ATOM 1834 C C . MET A 1 229 ? -3.582 -3.600 -13.119 1.00 98.06 229 MET A C 1
ATOM 1836 O O . MET A 1 229 ? -2.735 -4.483 -12.978 1.00 98.06 229 MET A O 1
ATOM 1840 N N . ALA A 1 230 ? -3.707 -2.875 -14.229 1.00 97.69 230 ALA A N 1
ATOM 1841 C CA . ALA A 1 230 ? -2.804 -2.935 -15.369 1.00 97.69 230 ALA A CA 1
ATOM 1842 C C . ALA A 1 230 ? -2.569 -1.541 -15.964 1.00 97.69 230 ALA A C 1
ATOM 1844 O O . ALA A 1 230 ? -3.396 -0.636 -15.827 1.00 97.69 230 ALA A O 1
ATOM 1845 N N . THR A 1 231 ? -1.433 -1.369 -16.625 1.00 97.25 231 THR A N 1
ATOM 1846 C CA . THR A 1 231 ? -1.076 -0.148 -17.353 1.00 97.25 231 THR A CA 1
ATOM 1847 C C . THR A 1 231 ? -1.447 -0.272 -18.824 1.00 97.25 231 THR A C 1
ATOM 1849 O O . THR A 1 231 ? -1.412 -1.361 -19.388 1.00 97.25 231 THR A O 1
ATOM 1852 N N . TRP A 1 232 ? -1.808 0.844 -19.451 1.00 96.19 232 TRP A N 1
ATOM 1853 C CA . TRP A 1 232 ? -2.014 0.950 -20.892 1.00 96.19 232 TRP A CA 1
ATOM 1854 C C . TRP A 1 232 ? -1.266 2.175 -21.419 1.00 96.19 232 TRP A C 1
ATOM 1856 O O . TRP A 1 232 ? -1.489 3.282 -20.923 1.00 96.19 232 TRP A O 1
ATOM 1866 N N . TYR A 1 233 ? -0.385 1.991 -22.402 1.00 94.56 233 TYR A N 1
ATOM 1867 C CA . TYR A 1 233 ? 0.403 3.073 -22.992 1.00 94.56 233 TYR A CA 1
ATOM 1868 C C . TYR A 1 233 ? 0.462 2.941 -24.517 1.00 94.56 233 TYR A C 1
ATOM 1870 O O . TYR A 1 233 ? 1.133 2.068 -25.065 1.00 94.56 233 TYR A O 1
ATOM 1878 N N . HIS A 1 234 ? -0.288 3.806 -25.195 1.00 92.50 234 HIS A N 1
ATOM 1879 C CA . HIS A 1 234 ? -0.403 3.878 -26.648 1.00 92.50 234 HIS A CA 1
ATOM 1880 C C . HIS A 1 234 ? -0.905 5.280 -27.058 1.00 92.50 234 HIS A C 1
ATOM 1882 O O . HIS A 1 234 ? -1.291 6.075 -26.201 1.00 92.50 234 HIS A O 1
ATOM 1888 N N . ASP A 1 235 ? -0.946 5.594 -28.354 1.00 90.31 235 ASP A N 1
ATOM 1889 C CA . ASP A 1 235 ? -1.560 6.839 -28.848 1.00 90.31 235 ASP A CA 1
ATOM 1890 C C . ASP A 1 235 ? -3.098 6.759 -28.873 1.00 90.31 235 ASP A C 1
ATOM 1892 O O . ASP A 1 235 ? -3.794 7.772 -28.779 1.00 90.31 235 ASP A O 1
ATOM 1896 N N . VAL A 1 236 ? -3.646 5.541 -28.954 1.00 89.94 236 VAL A N 1
ATOM 1897 C CA . VAL A 1 236 ? -5.092 5.272 -28.984 1.00 89.94 236 VAL A CA 1
ATOM 1898 C C . VAL A 1 236 ? -5.543 4.629 -27.673 1.00 89.94 236 VAL A C 1
ATOM 1900 O O . VAL A 1 236 ? -4.936 3.675 -27.182 1.00 89.94 236 VAL A O 1
ATOM 1903 N N . ALA A 1 237 ? -6.644 5.139 -27.119 1.00 94.12 237 ALA A N 1
ATOM 1904 C CA . ALA A 1 237 ? -7.312 4.571 -25.951 1.00 94.12 237 ALA A CA 1
ATOM 1905 C C . ALA A 1 237 ? -7.859 3.153 -26.217 1.00 94.12 237 ALA A C 1
ATOM 1907 O O . ALA A 1 237 ? -8.304 2.870 -27.333 1.00 94.12 237 ALA A O 1
ATOM 1908 N N . PRO A 1 238 ? -7.912 2.273 -25.203 1.00 94.75 238 PRO A N 1
ATOM 1909 C CA . PRO A 1 238 ? -8.525 0.970 -25.359 1.00 94.75 238 PRO A CA 1
ATOM 1910 C C . PRO A 1 238 ? -10.046 1.134 -25.465 1.00 94.75 238 PRO A C 1
ATOM 1912 O O . PRO A 1 238 ? -10.684 1.829 -24.673 1.00 94.75 238 PRO A O 1
ATOM 1915 N N . TYR A 1 239 ? -10.635 0.465 -26.451 1.00 91.50 239 TYR A N 1
ATOM 1916 C CA . TYR A 1 239 ? -12.080 0.356 -26.631 1.00 91.50 239 TYR A CA 1
ATOM 1917 C C . TYR A 1 239 ? -12.727 -0.485 -25.518 1.00 91.50 239 TYR A C 1
ATOM 1919 O O . TYR A 1 239 ? -13.838 -0.193 -25.082 1.00 91.50 239 TYR A O 1
ATOM 1927 N N . THR A 1 240 ? -12.013 -1.501 -25.018 1.00 94.56 240 THR A N 1
ATOM 1928 C CA . THR A 1 240 ? -12.358 -2.209 -23.776 1.00 94.56 240 THR A CA 1
ATOM 1929 C C . THR A 1 240 ? -11.106 -2.548 -22.976 1.00 94.56 240 THR A C 1
ATOM 1931 O O . THR A 1 240 ? -10.059 -2.828 -23.561 1.00 94.56 240 THR A O 1
ATOM 1934 N N . ALA A 1 241 ? -11.238 -2.562 -21.649 1.00 97.31 241 ALA A N 1
ATOM 1935 C CA . ALA A 1 241 ? -10.228 -3.021 -20.705 1.00 97.31 241 ALA A CA 1
ATOM 1936 C C . ALA A 1 241 ? -10.888 -3.972 -19.694 1.00 97.31 241 ALA A C 1
ATOM 1938 O O . ALA A 1 241 ? -11.868 -3.615 -19.037 1.00 97.31 241 ALA A O 1
ATOM 1939 N N . PHE A 1 242 ? -10.369 -5.193 -19.576 1.00 98.06 242 PHE A N 1
ATOM 1940 C CA . PHE A 1 242 ? -10.882 -6.218 -18.668 1.00 98.06 242 PHE A CA 1
ATOM 1941 C C . PHE A 1 242 ? -9.749 -6.921 -17.923 1.00 98.06 242 PHE A C 1
ATOM 1943 O O . PHE A 1 242 ? -8.686 -7.181 -18.489 1.00 98.06 242 PHE A O 1
ATOM 1950 N N . VAL A 1 243 ? -10.025 -7.343 -16.690 1.00 97.31 243 VAL A N 1
ATOM 1951 C CA . VAL A 1 243 ? -9.369 -8.519 -16.113 1.00 97.31 243 VAL A CA 1
ATOM 1952 C C . VAL A 1 243 ? -10.313 -9.706 -16.288 1.00 97.31 243 VAL A C 1
ATOM 1954 O O . VAL A 1 243 ? -11.511 -9.622 -16.011 1.00 97.31 243 VAL A O 1
ATOM 1957 N N . VAL A 1 244 ? -9.796 -10.807 -16.817 1.00 94.62 244 VAL A N 1
ATOM 1958 C CA . VAL A 1 244 ? -10.528 -12.063 -16.966 1.00 94.62 244 VAL A CA 1
ATOM 1959 C C . VAL A 1 244 ? -10.118 -12.957 -15.811 1.00 94.62 244 VAL A C 1
ATOM 1961 O O . VAL A 1 244 ? -8.936 -13.249 -15.677 1.00 94.62 244 VAL A O 1
ATOM 1964 N N . ILE A 1 245 ? -11.072 -13.370 -14.980 1.00 93.00 245 ILE A N 1
ATOM 1965 C CA . ILE A 1 245 ? -10.844 -14.120 -13.742 1.00 93.00 245 ILE A CA 1
ATOM 1966 C C . ILE A 1 245 ? -11.698 -15.387 -13.783 1.00 93.00 245 ILE A C 1
ATOM 1968 O O . ILE A 1 245 ? -12.919 -15.302 -13.922 1.00 93.00 245 ILE A O 1
ATOM 1972 N N . ASN A 1 246 ? -11.069 -16.562 -13.705 1.00 90.31 246 ASN A N 1
ATOM 1973 C CA . ASN A 1 246 ? -11.709 -17.874 -13.884 1.00 90.31 246 ASN A CA 1
ATOM 1974 C C . ASN A 1 246 ? -12.631 -17.905 -15.130 1.00 90.31 246 ASN A C 1
ATOM 1976 O O . ASN A 1 246 ? -13.764 -18.380 -15.088 1.00 90.31 246 ASN A O 1
ATOM 1980 N N . GLY A 1 247 ? -12.167 -17.306 -16.236 1.00 88.56 247 GLY A N 1
ATOM 1981 C CA . GLY A 1 247 ? -12.905 -17.162 -17.502 1.00 88.56 247 GLY A CA 1
ATOM 1982 C C . GLY A 1 247 ? -13.958 -16.040 -17.554 1.00 88.56 247 GLY A C 1
ATOM 1983 O O . GLY A 1 247 ? -14.425 -15.700 -18.640 1.00 88.56 247 GLY A O 1
ATOM 1984 N N . THR A 1 248 ? -14.308 -15.420 -16.425 1.00 93.94 248 THR A N 1
ATOM 1985 C CA . THR A 1 248 ? -15.310 -14.340 -16.343 1.00 93.94 248 THR A CA 1
ATOM 1986 C C . THR A 1 248 ? -14.653 -12.972 -16.525 1.00 93.94 248 THR A C 1
ATOM 1988 O O . THR A 1 248 ? -13.646 -12.681 -15.886 1.00 93.94 248 THR A O 1
ATOM 1991 N N . LYS A 1 249 ? -15.210 -12.107 -17.383 1.00 95.56 249 LYS A N 1
ATOM 1992 C CA . LYS A 1 249 ? -14.693 -10.745 -17.603 1.00 95.56 249 LYS A CA 1
ATOM 1993 C C . LYS A 1 249 ? -15.204 -9.770 -16.537 1.00 95.56 249 LYS A C 1
ATOM 1995 O O . LYS A 1 249 ? -16.413 -9.630 -16.378 1.00 95.56 249 LYS A O 1
ATOM 2000 N N . PHE A 1 250 ? -14.293 -9.035 -15.905 1.00 97.62 250 PHE A N 1
ATOM 2001 C CA . PHE A 1 250 ? -14.583 -7.908 -15.016 1.00 97.62 250 PHE A CA 1
ATOM 2002 C C . PHE A 1 250 ? -13.992 -6.626 -15.626 1.00 97.62 250 PHE A C 1
ATOM 2004 O O . PHE A 1 250 ? -12.818 -6.641 -16.009 1.00 97.62 250 PHE A O 1
ATOM 2011 N N . PRO A 1 251 ? -14.776 -5.541 -15.787 1.00 98.19 251 PRO A N 1
ATOM 2012 C CA . PRO A 1 251 ? -14.289 -4.307 -16.398 1.00 98.19 251 PRO A CA 1
ATOM 2013 C C . PRO A 1 251 ? -13.226 -3.644 -15.521 1.00 98.19 251 PRO A C 1
ATOM 2015 O O . PRO A 1 251 ? -13.310 -3.688 -14.290 1.00 98.19 251 PRO A O 1
ATOM 2018 N N . LEU A 1 252 ? -12.237 -3.032 -16.172 1.00 98.56 252 LEU A N 1
ATOM 2019 C CA . LEU A 1 252 ? -11.249 -2.163 -15.543 1.00 98.56 252 LEU A CA 1
ATOM 2020 C C . LEU A 1 252 ? -11.585 -0.716 -15.894 1.00 98.56 252 LEU A C 1
ATOM 2022 O O . LEU A 1 252 ? -11.618 -0.354 -17.070 1.00 98.56 252 LEU A O 1
ATOM 2026 N N . GLU A 1 253 ? -11.783 0.112 -14.879 1.00 98.19 253 GLU A N 1
ATOM 2027 C CA . GLU A 1 253 ? -12.003 1.544 -15.056 1.00 98.19 253 GLU A CA 1
ATOM 2028 C C . GLU A 1 253 ? -10.666 2.290 -15.077 1.00 98.19 253 GLU A C 1
ATOM 2030 O O . GLU A 1 253 ? -9.696 1.861 -14.442 1.00 98.19 253 GLU A O 1
ATOM 2035 N N . LEU A 1 254 ? -10.609 3.418 -15.794 1.00 98.44 254 LEU A N 1
ATOM 2036 C CA . LEU A 1 254 ? -9.446 4.306 -15.752 1.00 98.44 254 LEU A CA 1
ATOM 2037 C C . LEU A 1 254 ? -9.312 4.876 -14.337 1.00 98.44 254 LEU A C 1
ATOM 2039 O O . LEU A 1 254 ? -10.204 5.577 -13.857 1.00 98.44 254 LEU A O 1
ATOM 2043 N N . ASP A 1 255 ? -8.182 4.608 -13.693 1.00 98.25 255 ASP A N 1
ATOM 2044 C CA . ASP A 1 255 ? -7.859 5.183 -12.398 1.00 98.25 255 ASP A CA 1
ATOM 2045 C C . ASP A 1 255 ? -6.996 6.435 -12.534 1.00 98.25 255 ASP A C 1
ATOM 2047 O O . ASP A 1 255 ? -7.338 7.452 -11.946 1.00 98.25 255 ASP A O 1
ATOM 2051 N N . MET A 1 256 ? -5.881 6.388 -13.265 1.00 98.06 256 MET A N 1
ATOM 2052 C CA . MET A 1 256 ? -4.904 7.490 -13.284 1.00 98.06 256 MET A CA 1
ATOM 2053 C C . MET A 1 256 ? -4.347 7.735 -14.685 1.00 98.06 256 MET A C 1
ATOM 2055 O O . MET A 1 256 ? -4.235 6.800 -15.478 1.00 98.06 256 MET A O 1
ATOM 2059 N N . GLY A 1 257 ? -3.954 8.972 -14.978 1.00 97.38 257 GLY A N 1
ATOM 2060 C CA . GLY A 1 257 ? -3.453 9.381 -16.285 1.00 97.38 257 GLY A CA 1
ATOM 2061 C C . GLY A 1 257 ? -4.575 9.615 -17.301 1.00 97.38 257 GLY A C 1
ATOM 2062 O O . GLY A 1 257 ? -5.680 10.051 -16.977 1.00 97.38 257 GLY A O 1
ATOM 2063 N N . THR A 1 258 ? -4.284 9.353 -18.572 1.00 97.62 258 THR A N 1
ATOM 2064 C CA . THR A 1 258 ? -5.216 9.551 -19.691 1.00 97.62 258 THR A CA 1
ATOM 2065 C C . THR A 1 258 ? -5.772 8.220 -20.194 1.00 97.62 258 THR A C 1
ATOM 2067 O O . THR A 1 258 ? -5.235 7.157 -19.907 1.00 97.62 258 THR A O 1
ATOM 2070 N N . LYS A 1 259 ? -6.824 8.246 -21.022 1.00 96.69 259 LYS A N 1
ATOM 2071 C CA . LYS A 1 259 ? -7.358 7.003 -21.602 1.00 96.69 259 LYS A CA 1
ATOM 2072 C C . LYS A 1 259 ? -6.359 6.270 -22.513 1.00 96.69 259 LYS A C 1
ATOM 2074 O O . LYS A 1 259 ? -6.417 5.048 -22.575 1.00 96.69 259 LYS A O 1
ATOM 2079 N N . ALA A 1 260 ? -5.479 6.992 -23.209 1.00 96.00 260 ALA A N 1
ATOM 2080 C CA . ALA A 1 260 ? -4.474 6.421 -24.114 1.00 96.00 260 ALA A CA 1
ATOM 2081 C C . ALA A 1 260 ? -3.165 6.045 -23.393 1.00 96.00 260 ALA A C 1
ATOM 2083 O O . ALA A 1 260 ? -2.510 5.072 -23.750 1.00 96.00 260 ALA A O 1
ATOM 2084 N N . GLN A 1 261 ? -2.827 6.776 -22.332 1.00 96.94 261 GLN A N 1
ATOM 2085 C CA . GLN A 1 261 ? -1.645 6.568 -21.499 1.00 96.94 261 GLN A CA 1
ATOM 2086 C C . GLN A 1 261 ? -2.083 6.657 -20.033 1.00 96.94 261 GLN A C 1
ATOM 2088 O O . GLN A 1 261 ? -2.141 7.755 -19.473 1.00 96.94 261 GLN A O 1
ATOM 2093 N N . GLY A 1 262 ? -2.473 5.526 -19.440 1.00 97.25 262 GLY A N 1
ATOM 2094 C CA . GLY A 1 262 ? -3.116 5.495 -18.125 1.00 97.25 262 GLY A CA 1
ATOM 2095 C C . GLY A 1 262 ? -3.136 4.137 -17.430 1.00 97.25 262 GLY A C 1
ATOM 2096 O O . GLY A 1 262 ? -2.845 3.087 -18.004 1.00 97.25 262 GLY A O 1
ATOM 2097 N N . VAL A 1 263 ? -3.475 4.183 -16.148 1.00 98.50 263 VAL A N 1
ATOM 2098 C CA . VAL A 1 263 ? -3.517 3.047 -15.227 1.00 98.50 263 VAL A CA 1
ATOM 2099 C C . VAL A 1 263 ? -4.974 2.652 -15.017 1.00 98.50 263 VAL A C 1
ATOM 2101 O O . VAL A 1 263 ? -5.787 3.477 -14.601 1.00 98.50 263 VAL A O 1
ATOM 2104 N N . TYR A 1 264 ? -5.305 1.397 -15.300 1.00 98.56 264 TYR A N 1
ATOM 2105 C CA . TYR A 1 264 ? -6.661 0.851 -15.272 1.00 98.56 264 TYR A CA 1
ATOM 2106 C C . TYR A 1 264 ? -6.798 -0.172 -14.142 1.00 98.56 264 TYR A C 1
ATOM 2108 O O . TYR A 1 264 ? -5.911 -1.010 -13.961 1.00 98.56 264 TYR A O 1
ATOM 2116 N N . LYS A 1 265 ? -7.898 -0.140 -13.378 1.00 97.94 265 LYS A N 1
ATOM 2117 C CA . LYS A 1 265 ? -8.099 -1.060 -12.244 1.00 97.94 265 LYS A CA 1
ATOM 2118 C C . LYS A 1 265 ? -9.539 -1.520 -12.050 1.00 97.94 265 LYS A C 1
ATOM 2120 O O . LYS A 1 265 ? -10.489 -0.870 -12.475 1.00 97.94 265 LYS A O 1
ATOM 2125 N N . THR A 1 266 ? -9.688 -2.607 -11.305 1.00 97.56 266 THR A N 1
ATOM 2126 C CA . THR A 1 266 ? -10.945 -2.997 -10.665 1.00 97.56 266 THR A CA 1
ATOM 2127 C C . THR A 1 266 ? -10.666 -3.511 -9.257 1.00 97.56 266 THR A C 1
ATOM 2129 O O . THR A 1 266 ? -9.574 -4.010 -8.974 1.00 97.56 266 THR A O 1
ATOM 2132 N N . ILE A 1 267 ? -11.635 -3.356 -8.358 1.00 94.44 267 ILE A N 1
ATOM 2133 C CA . ILE A 1 267 ? -11.537 -3.813 -6.969 1.00 94.44 267 ILE A CA 1
ATOM 2134 C C . ILE A 1 267 ? -12.635 -4.846 -6.755 1.00 94.44 267 ILE A C 1
ATOM 2136 O O . ILE A 1 267 ? -13.807 -4.574 -7.010 1.00 94.44 267 ILE A O 1
ATOM 2140 N N . LEU A 1 268 ? -12.244 -6.033 -6.303 1.00 92.00 268 LEU A N 1
ATOM 2141 C CA . LEU A 1 268 ? -13.142 -7.153 -6.041 1.00 92.00 268 LEU A CA 1
ATOM 2142 C C . LEU A 1 268 ? -12.908 -7.655 -4.612 1.00 92.00 268 LEU A C 1
ATOM 2144 O O . LEU A 1 268 ? -11.782 -7.572 -4.121 1.00 92.00 268 LEU A O 1
ATOM 2148 N N . PRO A 1 269 ? -13.924 -8.202 -3.931 1.00 87.88 269 PRO A N 1
ATOM 2149 C CA . PRO A 1 269 ? -13.729 -8.747 -2.597 1.00 87.88 269 PRO A CA 1
ATOM 2150 C C . PRO A 1 269 ? -12.880 -10.028 -2.623 1.00 87.88 269 PRO A C 1
ATOM 2152 O O . PRO A 1 269 ? -12.756 -10.696 -3.661 1.00 87.88 269 PRO A O 1
ATOM 2155 N N . THR A 1 270 ? -12.319 -10.389 -1.470 1.00 76.06 270 THR A N 1
ATOM 2156 C CA . THR A 1 270 ? -11.619 -11.662 -1.239 1.00 76.06 270 THR A CA 1
ATOM 2157 C C . THR A 1 270 ? -12.555 -12.697 -0.615 1.00 76.06 270 THR A C 1
ATOM 2159 O O . THR A 1 270 ? -12.636 -12.857 0.601 1.00 76.06 270 THR A O 1
ATOM 2162 N N . PHE A 1 271 ? -13.323 -13.384 -1.464 1.00 64.12 271 PHE A N 1
ATOM 2163 C CA . PHE A 1 271 ? -14.350 -14.351 -1.050 1.00 64.12 271 PHE A CA 1
ATOM 2164 C C . PHE A 1 271 ? -14.147 -15.756 -1.652 1.00 64.12 271 PHE A C 1
ATOM 2166 O O . PHE A 1 271 ? -15.114 -16.512 -1.774 1.00 64.12 271 PHE A O 1
ATOM 2173 N N . THR A 1 272 ? -12.917 -16.147 -2.014 1.00 62.88 272 THR A N 1
ATOM 2174 C CA . THR A 1 272 ? -12.609 -17.534 -2.418 1.00 62.88 272 THR A CA 1
ATOM 2175 C C . THR A 1 272 ? -11.706 -18.259 -1.415 1.00 62.88 272 THR A C 1
ATOM 2177 O O . THR A 1 272 ? -10.837 -17.675 -0.774 1.00 62.88 272 THR A O 1
ATOM 2180 N N . LYS A 1 273 ? -11.922 -19.574 -1.259 1.00 64.50 273 LYS A N 1
ATOM 2181 C CA . LYS A 1 273 ? -11.002 -20.472 -0.526 1.00 64.50 273 LYS A CA 1
ATOM 2182 C C . LYS A 1 273 ? -9.834 -20.935 -1.402 1.00 64.50 273 LYS A C 1
ATOM 2184 O O . LYS A 1 273 ? -8.774 -21.291 -0.888 1.00 64.50 273 LYS A O 1
ATOM 2189 N N . ASP A 1 274 ? -10.069 -20.915 -2.707 1.00 72.44 274 ASP A N 1
ATOM 2190 C CA . ASP A 1 274 ? -9.213 -21.419 -3.770 1.00 72.44 274 ASP A CA 1
ATOM 2191 C C . ASP A 1 274 ? -8.684 -20.255 -4.618 1.00 72.44 274 ASP A C 1
ATOM 2193 O O . ASP A 1 274 ? -9.241 -19.152 -4.598 1.00 72.44 274 ASP A O 1
ATOM 2197 N N . CYS A 1 275 ? -7.615 -20.496 -5.373 1.00 79.81 275 CYS A N 1
ATOM 2198 C CA . CYS A 1 275 ? -6.968 -19.460 -6.172 1.00 79.81 275 CYS A CA 1
ATOM 2199 C C . CYS A 1 275 ? -7.816 -19.030 -7.366 1.00 79.81 275 CYS A C 1
ATOM 2201 O O . CYS A 1 275 ? -8.539 -19.826 -7.968 1.00 79.81 275 CYS A O 1
ATOM 2203 N N . ARG A 1 276 ? -7.689 -17.754 -7.730 1.00 87.56 276 ARG A N 1
ATOM 2204 C CA . ARG A 1 276 ? -8.292 -17.192 -8.930 1.00 87.56 276 ARG A CA 1
ATOM 2205 C C . ARG A 1 276 ? -7.227 -17.067 -10.016 1.00 87.56 276 ARG A C 1
ATOM 2207 O O . ARG A 1 276 ? -6.238 -16.354 -9.853 1.00 87.56 276 ARG A O 1
ATOM 2214 N N . GLU A 1 277 ? -7.444 -17.777 -11.114 1.00 89.56 277 GLU A N 1
ATOM 2215 C CA . GLU A 1 277 ? -6.660 -17.687 -12.344 1.00 89.56 277 GLU A CA 1
ATOM 2216 C C . GLU A 1 277 ? -7.078 -16.434 -13.101 1.00 89.56 277 GLU A C 1
ATOM 2218 O O . GLU A 1 277 ? -8.265 -16.256 -13.391 1.00 89.56 277 GLU A O 1
ATOM 2223 N N . TYR A 1 278 ? -6.127 -15.568 -13.446 1.00 92.06 278 TYR A N 1
ATOM 2224 C CA . TYR A 1 278 ? -6.441 -14.326 -14.134 1.00 92.06 278 TYR A CA 1
ATOM 2225 C C . TYR A 1 278 ? -5.424 -13.902 -15.196 1.00 92.06 278 TYR A C 1
ATOM 2227 O O . TYR A 1 278 ? -4.259 -14.299 -15.201 1.00 92.06 278 TYR A O 1
ATOM 2235 N N . TYR A 1 279 ? -5.907 -13.082 -16.125 1.00 91.94 279 TYR A N 1
ATOM 2236 C CA . TYR A 1 279 ? -5.109 -12.359 -17.111 1.00 91.94 279 TYR A CA 1
ATOM 2237 C C . TYR A 1 279 ? -5.838 -11.074 -17.515 1.00 91.94 279 TYR A C 1
ATOM 2239 O O . TYR A 1 279 ? -7.058 -10.967 -17.383 1.00 91.94 279 TYR A O 1
ATOM 2247 N N . PHE A 1 280 ? -5.103 -10.093 -18.021 1.00 94.31 280 PHE A N 1
ATOM 2248 C CA . PHE A 1 280 ? -5.656 -8.840 -18.527 1.00 94.31 280 PHE A CA 1
ATOM 2249 C C . PHE A 1 280 ? -5.926 -8.942 -20.028 1.00 94.31 280 PHE A C 1
ATOM 2251 O O . PHE A 1 280 ? -5.202 -9.627 -20.753 1.00 94.31 280 PHE A O 1
ATOM 2258 N N . LEU A 1 281 ? -6.986 -8.279 -20.485 1.00 92.75 281 LEU A N 1
ATOM 2259 C CA . LEU A 1 281 ? -7.449 -8.306 -21.867 1.00 92.75 281 LEU A CA 1
ATOM 2260 C C . LEU A 1 281 ? -7.948 -6.915 -22.269 1.00 92.75 281 LEU A C 1
ATOM 2262 O O . LEU A 1 281 ? -8.973 -6.450 -21.767 1.00 92.75 281 LEU A O 1
ATOM 2266 N N . PHE A 1 282 ? -7.227 -6.272 -23.179 1.00 92.81 282 PHE A N 1
ATOM 2267 C CA . PHE A 1 282 ? -7.548 -4.954 -23.723 1.00 92.81 282 PHE A CA 1
ATOM 2268 C C . PHE A 1 282 ? -7.800 -5.077 -25.232 1.00 92.81 282 PHE A C 1
ATOM 2270 O O . PHE A 1 282 ? -7.289 -5.990 -25.884 1.00 92.81 282 PHE A O 1
ATOM 2277 N N . THR A 1 283 ? -8.587 -4.167 -25.802 1.00 90.44 283 THR A N 1
ATOM 2278 C CA . THR A 1 283 ? -8.837 -4.125 -27.255 1.00 90.44 283 THR A CA 1
ATOM 2279 C C . THR A 1 283 ? -8.759 -2.706 -27.792 1.00 90.44 283 THR A C 1
ATOM 2281 O O . THR A 1 283 ? -9.328 -1.807 -27.176 1.00 90.44 283 THR A O 1
ATOM 2284 N N . THR A 1 284 ? -8.185 -2.509 -28.974 1.00 87.75 284 THR A N 1
ATOM 2285 C CA . THR A 1 284 ? -8.297 -1.272 -29.774 1.00 87.75 284 THR A CA 1
ATOM 2286 C C . THR A 1 284 ? -9.133 -1.542 -31.023 1.00 87.75 284 THR A C 1
ATOM 2288 O O . THR A 1 284 ? -9.367 -2.695 -31.387 1.00 87.75 284 THR A O 1
ATOM 2291 N N . PHE A 1 285 ? -9.593 -0.482 -31.686 1.00 81.75 285 PHE A N 1
ATOM 2292 C CA . PHE A 1 285 ? -10.125 -0.567 -33.043 1.00 81.75 285 PHE A CA 1
ATOM 2293 C C . PHE A 1 285 ? -9.137 0.108 -33.996 1.00 81.75 285 PHE A C 1
ATOM 2295 O O . PHE A 1 285 ? -8.868 1.301 -33.862 1.00 81.75 285 PHE A O 1
ATOM 2302 N N . ASN A 1 286 ? -8.589 -0.656 -34.936 1.00 77.94 286 ASN A N 1
ATOM 2303 C CA . ASN A 1 286 ? -7.717 -0.144 -35.983 1.00 77.94 286 ASN A CA 1
ATOM 2304 C C . ASN A 1 286 ? -8.595 0.266 -37.170 1.00 77.94 286 ASN A C 1
ATOM 2306 O O . ASN A 1 286 ? -9.091 -0.593 -37.899 1.00 77.94 286 ASN A O 1
ATOM 2310 N N . GLU A 1 287 ? -8.812 1.571 -37.351 1.00 79.62 287 GLU A N 1
ATOM 2311 C CA . GLU A 1 287 ? -9.681 2.104 -38.412 1.00 79.62 287 GLU A CA 1
ATOM 2312 C C . GLU A 1 287 ? -9.173 1.723 -39.813 1.00 79.62 287 GLU A C 1
ATOM 2314 O O . GLU A 1 287 ? -9.947 1.242 -40.645 1.00 79.62 287 GLU A O 1
ATOM 2319 N N . SER A 1 288 ? -7.860 1.843 -40.041 1.00 79.69 288 SER A N 1
ATOM 2320 C CA . SER A 1 288 ? -7.188 1.540 -41.313 1.00 79.69 288 SER A CA 1
ATOM 2321 C C . SER A 1 288 ? -7.329 0.077 -41.739 1.00 79.69 288 SER A C 1
ATOM 2323 O O . SER A 1 288 ? -7.465 -0.206 -42.928 1.00 79.69 288 SER A O 1
ATOM 2325 N N . ALA A 1 289 ? -7.316 -0.853 -40.779 1.00 78.38 289 ALA A N 1
ATOM 2326 C CA . ALA A 1 289 ? -7.573 -2.277 -41.008 1.00 78.38 289 ALA A CA 1
ATOM 2327 C C . ALA A 1 289 ? -9.055 -2.668 -40.805 1.00 78.38 289 ALA A C 1
ATOM 2329 O O . ALA A 1 289 ? -9.440 -3.804 -41.082 1.00 78.38 289 ALA A O 1
ATOM 2330 N N . SER A 1 290 ? -9.889 -1.736 -40.326 1.00 80.94 290 SER A N 1
ATOM 2331 C CA . SER A 1 290 ? -11.305 -1.915 -39.973 1.00 80.94 290 SER A CA 1
ATOM 2332 C C . SER A 1 290 ? -11.581 -3.136 -39.079 1.00 80.94 290 SER A C 1
ATOM 2334 O O . SER A 1 290 ? -12.581 -3.839 -39.247 1.00 80.94 290 SER A O 1
ATOM 2336 N N . MET A 1 291 ? -10.691 -3.396 -38.116 1.00 80.88 291 MET A N 1
ATOM 2337 C CA . MET A 1 291 ? -10.743 -4.573 -37.241 1.00 80.88 291 MET A CA 1
ATOM 2338 C C . MET A 1 291 ? -10.381 -4.248 -35.788 1.00 80.88 291 MET A C 1
ATOM 2340 O O . MET A 1 291 ? -9.713 -3.257 -35.500 1.00 80.88 291 MET A O 1
ATOM 2344 N N . PHE A 1 292 ? -10.814 -5.111 -34.868 1.00 79.06 292 PHE A N 1
ATOM 2345 C CA . PHE A 1 292 ? -10.380 -5.058 -33.474 1.00 79.06 292 PHE A CA 1
ATOM 2346 C C . PHE A 1 292 ? -9.065 -5.814 -33.292 1.00 79.06 292 PHE A C 1
ATOM 2348 O O . PHE A 1 292 ? -8.956 -6.980 -33.678 1.00 79.06 292 PHE A O 1
ATOM 2355 N N . GLU A 1 293 ? -8.100 -5.165 -32.652 1.00 82.44 293 GLU A N 1
ATOM 2356 C CA . GLU A 1 293 ? -6.866 -5.791 -32.178 1.00 82.44 293 GLU A CA 1
ATOM 2357 C C . GLU A 1 293 ? -7.038 -6.166 -30.701 1.00 82.44 293 GLU A C 1
ATOM 2359 O O . GLU A 1 293 ? -7.799 -5.532 -29.962 1.00 82.44 293 GLU A O 1
ATOM 2364 N N . ILE A 1 294 ? -6.367 -7.236 -30.273 1.00 84.75 294 ILE A N 1
ATOM 2365 C CA . ILE A 1 294 ? -6.545 -7.836 -28.948 1.00 84.75 294 ILE A CA 1
ATOM 2366 C C . ILE A 1 294 ? -5.181 -7.945 -28.273 1.00 84.75 294 ILE A C 1
ATOM 2368 O O . ILE A 1 294 ? -4.302 -8.654 -28.757 1.00 84.75 294 ILE A O 1
ATOM 2372 N N . PHE A 1 295 ? -5.045 -7.291 -27.124 1.00 86.31 295 PHE A N 1
ATOM 2373 C CA . PHE A 1 295 ? -3.840 -7.286 -26.302 1.00 86.31 295 PHE A CA 1
ATOM 2374 C C . PHE A 1 295 ? -4.110 -8.068 -25.019 1.00 86.31 295 PHE A C 1
ATOM 2376 O O . PHE A 1 295 ? -5.151 -7.889 -24.377 1.00 86.31 295 PHE A O 1
ATOM 2383 N N . ARG A 1 296 ? -3.183 -8.951 -24.650 1.00 85.62 296 ARG A N 1
ATOM 2384 C CA . ARG A 1 296 ? -3.269 -9.801 -23.460 1.00 85.62 296 ARG A CA 1
ATOM 2385 C C . ARG A 1 296 ? -2.079 -9.510 -22.552 1.00 85.62 296 ARG A C 1
ATOM 2387 O O . ARG A 1 296 ? -1.023 -9.143 -23.043 1.00 85.62 296 ARG A O 1
ATOM 2394 N N . TYR A 1 297 ? -2.241 -9.690 -21.246 1.00 86.75 297 TYR A N 1
ATOM 2395 C CA . TYR A 1 297 ? -1.107 -9.724 -20.324 1.00 86.75 297 TYR A CA 1
ATOM 2396 C C . TYR A 1 297 ? -1.349 -10.733 -19.189 1.00 86.75 297 TYR A C 1
ATOM 2398 O O . TYR A 1 297 ? -2.393 -10.653 -18.531 1.00 86.75 297 TYR A O 1
ATOM 2406 N N . PRO A 1 298 ? -0.405 -11.648 -18.900 1.00 81.19 298 PRO A N 1
ATOM 2407 C CA . PRO A 1 298 ? 0.728 -12.029 -19.753 1.00 81.19 298 PRO A CA 1
ATOM 2408 C C . PRO A 1 298 ? 0.250 -12.556 -21.119 1.00 81.19 298 PRO A C 1
ATOM 2410 O O . PRO A 1 298 ? -0.933 -12.864 -21.288 1.00 81.19 298 PRO A O 1
ATOM 2413 N N . ASP A 1 299 ? 1.143 -12.682 -22.100 1.00 75.12 299 ASP A N 1
ATOM 2414 C CA . ASP A 1 299 ? 0.779 -13.114 -23.464 1.00 75.12 299 ASP A CA 1
ATOM 2415 C C . ASP A 1 299 ? 0.166 -14.528 -23.512 1.00 75.12 299 ASP A C 1
ATOM 2417 O O . ASP A 1 299 ? -0.683 -14.830 -24.351 1.00 75.12 299 ASP A O 1
ATOM 2421 N N . PHE A 1 300 ? 0.543 -15.386 -22.564 1.00 70.19 300 PHE A N 1
ATOM 2422 C CA . PHE A 1 300 ? 0.107 -16.779 -22.421 1.00 70.19 300 PHE A CA 1
ATOM 2423 C C . PHE A 1 300 ? 0.038 -17.167 -20.929 1.00 70.19 300 PHE A C 1
ATOM 2425 O O . PHE A 1 300 ? 0.432 -16.391 -20.060 1.00 70.19 300 PHE A O 1
ATOM 2432 N N . GLY A 1 301 ? -0.488 -18.354 -20.606 1.00 77.81 301 GLY A N 1
ATOM 2433 C CA . GLY A 1 301 ? -0.620 -18.824 -19.215 1.00 77.81 301 GLY A CA 1
ATOM 2434 C C . GLY A 1 301 ? -1.564 -17.968 -18.357 1.00 77.81 301 GLY A C 1
ATOM 2435 O O . GLY A 1 301 ? -2.304 -17.128 -18.880 1.00 77.81 301 GLY A O 1
ATOM 2436 N N . TYR A 1 302 ? -1.573 -18.192 -17.044 1.00 84.19 302 TYR A N 1
ATOM 2437 C CA . TYR A 1 302 ? -2.461 -17.498 -16.103 1.00 84.19 302 TYR A CA 1
ATOM 2438 C C . TYR A 1 302 ? -1.685 -17.025 -14.877 1.00 84.19 302 TYR A C 1
ATOM 2440 O O . TYR A 1 302 ? -0.952 -17.800 -14.270 1.00 84.19 302 TYR A O 1
ATOM 2448 N N . LEU A 1 303 ? -1.880 -15.768 -14.480 1.00 88.12 303 LEU A N 1
ATOM 2449 C CA . LEU A 1 303 ? -1.457 -15.292 -13.165 1.00 88.12 303 LEU A CA 1
ATOM 2450 C C . LEU A 1 303 ? -2.390 -15.895 -12.103 1.00 88.12 303 LEU A C 1
ATOM 2452 O O . LEU A 1 303 ? -3.573 -16.117 -12.368 1.00 88.12 303 LEU A O 1
ATOM 2456 N N . LEU A 1 304 ? -1.879 -16.136 -10.899 1.00 87.69 304 LEU A N 1
ATOM 2457 C CA . LEU A 1 304 ? -2.676 -16.589 -9.756 1.00 87.69 304 LEU A CA 1
ATOM 2458 C C . LEU A 1 304 ? -2.752 -15.488 -8.697 1.00 87.69 304 LEU A C 1
ATOM 2460 O O . LEU A 1 304 ? -1.765 -14.794 -8.441 1.00 87.69 304 LEU A O 1
ATOM 2464 N N . THR A 1 305 ? -3.921 -15.321 -8.078 1.00 86.19 305 THR A N 1
ATOM 2465 C CA . THR A 1 305 ? -4.065 -14.507 -6.863 1.00 86.19 305 THR A CA 1
ATOM 2466 C C . THR A 1 305 ? -3.304 -15.151 -5.711 1.00 86.19 305 THR A C 1
ATOM 2468 O O . THR A 1 305 ? -3.560 -16.309 -5.387 1.00 86.19 305 THR A O 1
ATOM 2471 N N . TYR A 1 306 ? -2.416 -14.403 -5.068 1.00 79.00 306 TYR A N 1
ATOM 2472 C CA . TYR A 1 306 ? -1.653 -14.809 -3.890 1.00 79.00 306 TYR A CA 1
ATOM 2473 C C . TYR A 1 306 ? -2.129 -13.987 -2.685 1.00 79.00 306 TYR A C 1
ATOM 2475 O O . TYR A 1 306 ? -2.629 -12.879 -2.852 1.00 79.00 306 TYR A O 1
ATOM 2483 N N . GLY A 1 307 ? -2.025 -14.522 -1.466 1.00 68.75 307 GLY A N 1
ATOM 2484 C CA . GLY A 1 307 ? -2.547 -13.851 -0.263 1.00 68.75 307 GLY A CA 1
ATOM 2485 C C . GLY A 1 307 ? -4.076 -13.907 -0.116 1.00 68.75 307 GLY A C 1
ATOM 2486 O O . GLY A 1 307 ? -4.622 -13.350 0.830 1.00 68.75 307 GLY A O 1
ATOM 2487 N N . GLU A 1 308 ? -4.763 -14.617 -1.012 1.00 72.19 308 GLU A N 1
ATOM 2488 C CA . GLU A 1 308 ? -6.145 -15.072 -0.848 1.00 72.19 308 GLU A CA 1
ATOM 2489 C C . GLU A 1 308 ? -6.151 -16.598 -0.658 1.00 72.19 308 GLU A C 1
ATOM 2491 O O . GLU A 1 308 ? -5.374 -17.317 -1.291 1.00 72.19 308 GLU A O 1
ATOM 2496 N N . GLY A 1 309 ? -7.020 -17.110 0.220 1.00 66.75 309 GLY A N 1
ATOM 2497 C CA . GLY A 1 309 ? -7.182 -18.550 0.436 1.00 66.75 309 GLY A CA 1
ATOM 2498 C C . GLY A 1 309 ? -5.888 -19.264 0.854 1.00 66.75 309 GLY A C 1
ATOM 2499 O O . GLY A 1 309 ? -5.240 -18.888 1.827 1.00 66.75 309 GLY A O 1
ATOM 2500 N N . LYS A 1 310 ? -5.531 -20.335 0.132 1.00 66.69 310 LYS A N 1
ATOM 2501 C CA . LYS A 1 310 ? -4.311 -21.143 0.357 1.00 66.69 310 LYS A CA 1
ATOM 2502 C C . LYS A 1 310 ? -3.253 -20.982 -0.744 1.00 66.69 310 LYS A C 1
ATOM 2504 O O . LYS A 1 310 ? -2.491 -21.911 -1.006 1.00 66.69 310 LYS A O 1
ATOM 2509 N N . CYS A 1 311 ? -3.239 -19.851 -1.440 1.00 71.62 311 CYS A N 1
ATOM 2510 C CA . CYS A 1 311 ? -2.460 -19.713 -2.666 1.00 71.62 311 CYS A CA 1
ATOM 2511 C C . CYS A 1 311 ? -0.959 -19.564 -2.411 1.00 71.62 311 CYS A C 1
ATOM 2513 O O . CYS A 1 311 ? -0.491 -18.519 -1.970 1.00 71.62 311 CYS A O 1
ATOM 2515 N N . ASN A 1 312 ? -0.226 -20.631 -2.736 1.00 72.31 312 ASN A N 1
ATOM 2516 C CA . ASN A 1 312 ? 1.227 -20.776 -2.627 1.00 72.31 312 ASN A CA 1
ATOM 2517 C C . ASN A 1 312 ? 1.911 -20.893 -4.005 1.00 72.31 312 ASN A C 1
ATOM 2519 O O . ASN A 1 312 ? 2.942 -21.545 -4.139 1.00 72.31 312 ASN A O 1
ATOM 2523 N N . LYS A 1 313 ? 1.281 -20.335 -5.042 1.00 73.38 313 LYS A N 1
ATOM 2524 C CA . LYS A 1 313 ? 1.810 -20.230 -6.404 1.00 73.38 313 LYS A CA 1
ATOM 2525 C C . LYS A 1 313 ? 1.374 -18.904 -6.999 1.00 73.38 313 LYS A C 1
ATOM 2527 O O . LYS A 1 313 ? 0.271 -18.437 -6.722 1.00 73.38 313 LYS A O 1
ATOM 2532 N N . SER A 1 314 ? 2.222 -18.328 -7.844 1.00 76.56 314 SER A N 1
ATOM 2533 C CA . SER A 1 314 ? 1.990 -17.003 -8.429 1.00 76.56 314 SER A CA 1
ATOM 2534 C C . SER A 1 314 ? 1.546 -17.030 -9.907 1.00 76.56 314 SER A C 1
ATOM 2536 O O . SER A 1 314 ? 1.048 -16.023 -10.414 1.00 76.56 314 SER A O 1
ATOM 2538 N N . PHE A 1 315 ? 1.676 -18.175 -10.584 1.00 78.25 315 PHE A N 1
ATOM 2539 C CA . PHE A 1 315 ? 1.366 -18.392 -12.004 1.00 78.25 315 PHE A CA 1
ATOM 2540 C C . PHE A 1 315 ? 1.036 -19.873 -12.267 1.00 78.25 315 PHE A C 1
ATOM 2542 O O . PHE A 1 315 ? 1.464 -20.748 -11.509 1.00 78.25 315 PHE A O 1
ATOM 2549 N N . GLU A 1 316 ? 0.304 -20.165 -13.346 1.00 72.00 316 GLU A N 1
ATOM 2550 C CA . GLU A 1 316 ? 0.082 -21.525 -13.845 1.00 72.00 316 GLU A CA 1
ATOM 2551 C C . GLU A 1 316 ? 0.198 -21.620 -15.378 1.00 72.00 316 GLU A C 1
ATOM 2553 O O . GLU A 1 316 ? -0.501 -20.940 -16.140 1.00 72.00 316 GLU A O 1
ATOM 2558 N N . TRP A 1 317 ? 1.051 -22.541 -15.839 1.00 66.25 317 TRP A N 1
ATOM 2559 C CA . TRP A 1 317 ? 1.194 -22.888 -17.251 1.00 66.25 317 TRP A CA 1
ATOM 2560 C C . TRP A 1 317 ? 0.106 -23.882 -17.691 1.00 66.25 317 TRP A C 1
ATOM 2562 O O . TRP A 1 317 ? 0.306 -25.098 -17.710 1.00 66.25 317 TRP A O 1
ATOM 2572 N N . LYS A 1 318 ? -1.063 -23.368 -18.089 1.00 62.25 318 LYS A N 1
ATOM 2573 C CA . LYS A 1 318 ? -2.085 -24.160 -18.798 1.00 62.25 318 LYS A CA 1
ATOM 2574 C C . LYS A 1 318 ? -1.888 -24.029 -20.307 1.00 62.25 318 LYS A C 1
ATOM 2576 O O . LYS A 1 318 ? -2.280 -23.035 -20.916 1.00 62.25 318 LYS A O 1
ATOM 2581 N N . SER A 1 319 ? -1.267 -25.040 -20.913 1.00 51.09 319 SER A N 1
ATOM 2582 C CA . SER A 1 319 ? -0.826 -25.045 -22.313 1.00 51.09 319 SER A CA 1
ATOM 2583 C C . SER A 1 319 ? -1.945 -25.254 -23.345 1.00 51.09 319 SER A C 1
ATOM 2585 O O . SER A 1 319 ? -1.872 -26.181 -24.148 1.00 51.09 319 SER A O 1
ATOM 2587 N N . THR A 1 320 ? -2.953 -24.382 -23.369 1.00 42.81 320 THR A N 1
ATOM 2588 C CA . THR A 1 320 ? -3.838 -24.191 -24.534 1.00 42.81 320 THR A CA 1
ATOM 2589 C C . THR A 1 320 ? -4.496 -22.817 -24.499 1.00 42.81 320 THR A C 1
ATOM 2591 O O . THR A 1 320 ? -5.442 -22.616 -23.744 1.00 42.81 320 THR A O 1
ATOM 2594 N N . LEU A 1 321 ? -4.050 -21.922 -25.380 1.00 40.16 321 LEU A N 1
ATOM 2595 C CA . LEU A 1 321 ? -4.887 -21.187 -26.338 1.00 40.16 321 LEU A CA 1
ATOM 2596 C C . LEU A 1 321 ? -3.962 -20.294 -27.188 1.00 40.16 321 LEU A C 1
ATOM 2598 O O . LEU A 1 321 ? -3.254 -19.470 -26.610 1.00 40.16 321 LEU A O 1
ATOM 2602 N N . PRO A 1 322 ? -3.945 -20.403 -28.531 1.00 41.47 322 PRO A N 1
ATOM 2603 C CA . PRO A 1 322 ? -3.455 -19.294 -29.345 1.00 41.47 322 PRO A CA 1
ATOM 2604 C C . PRO A 1 322 ? -4.360 -18.071 -29.129 1.00 41.47 322 PRO A C 1
ATOM 2606 O O . PRO A 1 322 ? -5.521 -18.216 -28.729 1.00 41.47 322 PRO A O 1
ATOM 2609 N N . ILE A 1 323 ? -3.848 -16.873 -29.431 1.00 42.50 323 ILE A N 1
ATOM 2610 C CA . ILE A 1 323 ? -4.660 -15.647 -29.488 1.00 42.50 323 ILE A CA 1
ATOM 2611 C C . ILE A 1 323 ? -5.922 -15.951 -30.315 1.00 42.50 323 ILE A C 1
ATOM 2613 O O . ILE A 1 323 ? -5.774 -16.486 -31.418 1.00 42.50 323 ILE A O 1
ATOM 2617 N N . PRO A 1 324 ? -7.143 -15.651 -29.824 1.00 35.19 324 PRO A N 1
ATOM 2618 C CA . PRO A 1 324 ? -8.365 -15.904 -30.576 1.00 35.19 324 PRO A CA 1
ATOM 2619 C C . PRO A 1 324 ? -8.378 -15.105 -31.881 1.00 35.19 324 PRO A C 1
ATOM 2621 O O . PRO A 1 324 ? -8.769 -13.938 -31.913 1.00 35.19 324 PRO A O 1
ATOM 2624 N N . THR A 1 325 ? -7.955 -15.743 -32.972 1.00 38.91 325 THR A N 1
ATOM 2625 C CA . THR A 1 325 ? -8.138 -15.217 -34.318 1.00 38.91 325 THR A CA 1
ATOM 2626 C C . THR A 1 325 ? -9.636 -15.105 -34.555 1.00 38.91 325 THR A C 1
ATOM 2628 O O . THR A 1 325 ? -10.366 -16.099 -34.535 1.00 38.91 325 THR A O 1
ATOM 2631 N N . LEU A 1 326 ? -10.113 -13.867 -34.699 1.00 35.09 326 LEU A N 1
ATOM 2632 C CA . LEU A 1 326 ? -11.526 -13.601 -34.932 1.00 35.09 326 LEU A CA 1
ATOM 2633 C C . LEU A 1 326 ? -11.983 -14.378 -36.178 1.00 35.09 326 LEU A C 1
ATOM 2635 O O . LEU A 1 326 ? -11.249 -14.410 -37.172 1.00 35.09 326 LEU A O 1
ATOM 2639 N N . PRO A 1 327 ? -13.175 -15.008 -36.158 1.00 32.69 327 PRO A N 1
ATOM 2640 C CA . PRO A 1 327 ? -13.711 -15.634 -37.357 1.00 32.69 327 PRO A CA 1
ATOM 2641 C C . PRO A 1 327 ? -13.827 -14.563 -38.453 1.00 32.69 327 PRO A C 1
ATOM 2643 O O . PRO A 1 327 ? -14.295 -13.459 -38.160 1.00 32.69 327 PRO A O 1
ATOM 2646 N N . PRO A 1 328 ? -13.400 -14.845 -39.697 1.00 33.22 328 PRO A N 1
ATOM 2647 C CA . PRO A 1 328 ? -13.374 -13.836 -40.746 1.00 33.22 328 PRO A CA 1
ATOM 2648 C C . PRO A 1 328 ? -14.787 -13.311 -41.011 1.00 33.22 328 PRO A C 1
ATOM 2650 O O . PRO A 1 328 ? -15.698 -14.079 -41.332 1.00 33.22 328 PRO A O 1
ATOM 2653 N N . THR A 1 329 ? -14.958 -11.995 -40.880 1.00 33.41 329 THR A N 1
ATOM 2654 C CA . THR A 1 329 ? -16.212 -11.295 -41.177 1.00 33.41 329 THR A CA 1
ATOM 2655 C C . THR A 1 329 ? -16.677 -11.654 -42.595 1.00 33.41 329 THR A C 1
ATOM 2657 O O . THR A 1 329 ? -15.865 -11.583 -43.524 1.00 33.41 329 THR A O 1
ATOM 2660 N N . PRO A 1 330 ? -17.951 -12.047 -42.805 1.00 34.31 330 PRO A N 1
ATOM 2661 C CA . PRO A 1 330 ? -18.426 -12.478 -44.116 1.00 34.31 330 PRO A CA 1
ATOM 2662 C C . PRO A 1 330 ? -18.229 -11.374 -45.161 1.00 34.31 330 PRO A C 1
ATOM 2664 O O . PRO A 1 330 ? -18.657 -10.234 -44.979 1.00 34.31 330 PRO A O 1
ATOM 2667 N N . THR A 1 331 ? -17.539 -11.720 -46.247 1.00 35.59 331 THR A N 1
ATOM 2668 C CA . THR A 1 331 ? -16.975 -10.757 -47.196 1.00 35.59 331 THR A CA 1
ATOM 2669 C C . THR A 1 331 ? -18.054 -9.990 -47.960 1.00 35.59 331 THR A C 1
ATOM 2671 O O . THR A 1 331 ? -18.781 -10.565 -48.770 1.00 35.59 331 THR A O 1
ATOM 2674 N N . ALA A 1 332 ? -18.109 -8.670 -47.772 1.00 32.88 332 ALA A N 1
ATOM 2675 C CA . ALA A 1 332 ? -18.873 -7.783 -48.642 1.00 32.88 332 ALA A CA 1
ATOM 2676 C C . ALA A 1 332 ? -18.182 -7.690 -50.015 1.00 32.88 332 ALA A C 1
ATOM 2678 O O . ALA A 1 332 ? -17.103 -7.116 -50.149 1.00 32.88 332 ALA A O 1
ATOM 2679 N N . THR A 1 333 ? -18.782 -8.291 -51.042 1.00 37.25 333 THR A N 1
ATOM 2680 C CA . THR A 1 333 ? -18.198 -8.372 -52.389 1.00 37.25 333 THR A CA 1
ATOM 2681 C C . THR A 1 333 ? -18.363 -7.074 -53.182 1.00 37.25 333 THR A C 1
ATOM 2683 O O . THR A 1 333 ? -19.486 -6.735 -53.553 1.00 37.25 333 THR A O 1
ATOM 2686 N N . LEU A 1 334 ? -17.255 -6.433 -53.565 1.00 27.86 334 LEU A N 1
ATOM 2687 C CA . LEU A 1 334 ? -17.173 -5.531 -54.726 1.00 27.86 334 LEU A CA 1
ATOM 2688 C C . LEU A 1 334 ? -15.947 -5.913 -55.602 1.00 27.86 334 LEU A C 1
ATOM 2690 O O . LEU A 1 334 ? -15.080 -6.650 -55.128 1.00 27.86 334 LEU A O 1
ATOM 2694 N N . PRO A 1 335 ? -15.906 -5.534 -56.898 1.00 28.27 335 PRO A N 1
ATOM 2695 C CA . PRO A 1 335 ? -15.185 -6.309 -57.914 1.00 28.27 335 PRO A CA 1
ATOM 2696 C C . PRO A 1 335 ? -13.712 -5.937 -58.163 1.00 28.27 335 PRO A C 1
ATOM 2698 O O . PRO A 1 335 ? -13.225 -4.859 -57.837 1.00 28.27 335 PRO A O 1
ATOM 2701 N N . SER A 1 336 ? -13.029 -6.871 -58.825 1.00 36.97 336 SER A N 1
ATOM 2702 C CA . SER A 1 336 ? -11.624 -6.860 -59.254 1.00 36.97 336 SER A CA 1
ATOM 2703 C C . SER A 1 336 ? -11.309 -5.995 -60.483 1.00 36.97 336 SER A C 1
ATOM 2705 O O . SER A 1 336 ? -12.117 -6.000 -61.407 1.00 36.97 336 SER A O 1
ATOM 2707 N N . THR A 1 337 ? -10.059 -5.505 -60.597 1.00 29.64 337 THR A N 1
ATOM 2708 C CA . THR A 1 337 ? -9.252 -5.542 -61.851 1.00 29.64 337 THR A CA 1
ATOM 2709 C C . THR A 1 337 ? -7.758 -5.205 -61.642 1.00 29.64 337 THR A C 1
ATOM 2711 O O . THR A 1 337 ? -7.447 -4.038 -61.454 1.00 29.64 337 THR A O 1
ATOM 2714 N N . LEU A 1 338 ? -6.876 -6.204 -61.858 1.00 26.48 338 LEU A N 1
ATOM 2715 C CA . LEU A 1 338 ? -5.537 -6.119 -62.510 1.00 26.48 338 LEU A CA 1
ATOM 2716 C C . LEU A 1 338 ? -4.410 -5.250 -61.861 1.00 26.48 338 LEU A C 1
ATOM 2718 O O . LEU A 1 338 ? -4.683 -4.384 -61.043 1.00 26.48 338 LEU A O 1
ATOM 2722 N N . PRO A 1 339 ? -3.133 -5.378 -62.299 1.00 29.84 339 PRO A N 1
ATOM 2723 C CA . PRO A 1 339 ? -2.283 -6.583 -62.342 1.00 29.84 339 PRO A CA 1
ATOM 2724 C C . PRO A 1 339 ? -0.906 -6.361 -61.624 1.00 29.84 339 PRO A C 1
ATOM 2726 O O . PRO A 1 339 ? -0.613 -5.241 -61.210 1.00 29.84 339 PRO A O 1
ATOM 2729 N N . PRO A 1 340 ? -0.036 -7.383 -61.447 1.00 34.81 340 PRO A N 1
ATOM 2730 C CA . PRO A 1 340 ? 1.165 -7.272 -60.598 1.00 34.81 340 PRO A CA 1
ATOM 2731 C C . PRO A 1 340 ? 2.431 -6.745 -61.307 1.00 34.81 340 PRO A C 1
ATOM 2733 O O . PRO A 1 340 ? 2.579 -6.881 -62.521 1.00 34.81 340 PRO A O 1
ATOM 2736 N N . ILE A 1 341 ? 3.393 -6.246 -60.516 1.00 25.98 341 ILE A N 1
ATOM 2737 C CA . ILE A 1 341 ? 4.790 -5.969 -60.911 1.00 25.98 341 ILE A CA 1
ATOM 2738 C C . ILE A 1 341 ? 5.744 -6.648 -59.906 1.00 25.98 341 ILE A C 1
ATOM 2740 O O . ILE A 1 341 ? 5.395 -6.844 -58.743 1.00 25.98 341 ILE A O 1
ATOM 2744 N N . SER A 1 342 ? 6.913 -7.078 -60.385 1.00 25.91 342 SER A N 1
ATOM 2745 C CA . SER A 1 342 ? 7.855 -7.975 -59.704 1.00 25.91 342 SER A CA 1
ATOM 2746 C C . SER A 1 342 ? 8.854 -7.287 -58.766 1.00 25.91 342 SER A C 1
ATOM 2748 O O . SER A 1 342 ? 9.236 -6.136 -58.971 1.00 25.91 342 SER A O 1
ATOM 2750 N N . THR A 1 343 ? 9.375 -8.058 -57.807 1.00 29.11 343 THR A N 1
ATOM 2751 C CA . THR A 1 343 ? 10.641 -7.774 -57.111 1.00 29.11 343 THR A CA 1
ATOM 2752 C C . THR A 1 343 ? 11.839 -7.828 -58.071 1.00 29.11 343 THR A C 1
ATOM 2754 O O . THR A 1 343 ? 11.734 -8.327 -59.198 1.00 29.11 343 THR A O 1
ATOM 2757 N N . PRO A 1 344 ? 13.002 -7.345 -57.613 1.00 28.31 344 PRO A N 1
ATOM 2758 C CA . PRO A 1 344 ? 14.164 -8.232 -57.617 1.00 28.31 344 PRO A CA 1
ATOM 2759 C C . PRO A 1 344 ? 14.769 -8.433 -56.219 1.00 28.31 344 PRO A C 1
ATOM 2761 O O . PRO A 1 344 ? 14.804 -7.530 -55.388 1.00 28.31 344 PRO A O 1
ATOM 2764 N N . ASP A 1 345 ? 15.249 -9.653 -56.008 1.00 26.91 345 ASP A N 1
ATOM 2765 C CA . ASP A 1 345 ? 16.155 -10.077 -54.937 1.00 26.91 345 ASP A CA 1
ATOM 2766 C C . ASP A 1 345 ? 17.574 -9.518 -55.170 1.00 26.91 345 ASP A C 1
ATOM 2768 O O . ASP A 1 345 ? 17.966 -9.337 -56.324 1.00 26.91 345 ASP A O 1
ATOM 2772 N N . PHE A 1 346 ? 18.345 -9.289 -54.099 1.00 25.67 346 PHE A N 1
ATOM 2773 C CA . PHE A 1 346 ? 19.777 -9.614 -54.091 1.00 25.67 346 PHE A CA 1
ATOM 2774 C C . PHE A 1 346 ? 20.324 -9.789 -52.664 1.00 25.67 346 PHE A C 1
ATOM 2776 O O . PHE A 1 346 ? 19.947 -9.085 -51.727 1.00 25.67 346 PHE A O 1
ATOM 2783 N N . SER A 1 347 ? 21.249 -10.739 -52.523 1.00 24.53 347 SER A N 1
ATOM 2784 C CA . SER A 1 347 ? 21.650 -11.359 -51.258 1.00 24.53 347 SER A CA 1
ATOM 2785 C C . SER A 1 347 ? 23.116 -11.123 -50.862 1.00 24.53 347 SER A C 1
ATOM 2787 O O . SER A 1 347 ? 23.965 -11.028 -51.743 1.00 24.53 347 SER A O 1
ATOM 2789 N N . HIS A 1 348 ? 23.402 -11.249 -49.558 1.00 29.39 348 HIS A N 1
ATOM 2790 C CA . HIS A 1 348 ? 24.714 -11.522 -48.934 1.00 29.39 348 HIS A CA 1
ATOM 2791 C C . HIS A 1 348 ? 2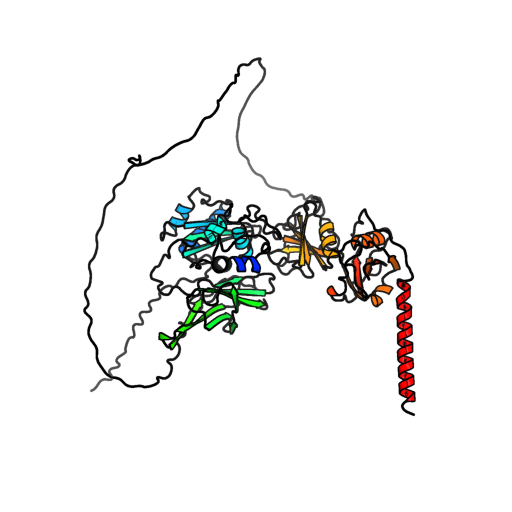5.871 -10.515 -49.126 1.00 29.39 348 HIS A C 1
ATOM 2793 O O . HIS A 1 348 ? 26.321 -10.249 -50.234 1.00 29.39 348 HIS A O 1
ATOM 2799 N N . HIS A 1 349 ? 26.516 -10.150 -48.010 1.00 27.17 349 HIS A N 1
ATOM 2800 C CA . HIS A 1 349 ? 27.919 -10.541 -47.801 1.00 27.17 349 HIS A CA 1
ATOM 2801 C C . HIS A 1 349 ? 28.274 -10.626 -46.304 1.00 27.17 349 HIS A C 1
ATOM 2803 O O . HIS A 1 349 ? 27.506 -10.188 -45.450 1.00 27.17 349 HIS A O 1
ATOM 2809 N N . GLU A 1 350 ? 29.408 -11.257 -45.999 1.00 24.31 350 GLU A N 1
ATOM 2810 C CA . GLU A 1 350 ? 29.778 -11.787 -44.678 1.00 24.31 350 GLU A CA 1
ATOM 2811 C C . GLU A 1 350 ? 31.131 -11.271 -44.142 1.00 24.31 350 GLU A C 1
ATOM 2813 O O . GLU A 1 350 ? 32.033 -10.994 -44.926 1.00 24.31 350 GLU A O 1
ATOM 2818 N N . PHE A 1 351 ? 31.264 -11.307 -42.803 1.00 24.64 351 PHE A N 1
ATOM 2819 C CA . PHE A 1 351 ? 32.492 -11.474 -41.989 1.00 24.64 351 PHE A CA 1
ATOM 2820 C C . PHE A 1 351 ? 33.643 -10.433 -42.013 1.00 24.64 351 PHE A C 1
ATOM 2822 O O . PHE A 1 351 ? 34.111 -9.997 -43.057 1.00 24.64 351 PHE A O 1
ATOM 2829 N N . SER A 1 352 ? 34.227 -10.197 -40.817 1.00 24.80 352 SER A N 1
ATOM 2830 C CA . SER A 1 352 ? 35.648 -10.504 -40.488 1.00 24.80 352 SER A CA 1
ATOM 2831 C C . SER A 1 352 ? 36.437 -9.450 -39.665 1.00 24.80 352 SER A C 1
ATOM 2833 O O . SER A 1 352 ? 37.126 -8.611 -40.229 1.00 24.80 352 SER A O 1
ATOM 2835 N N . HIS A 1 353 ? 36.478 -9.664 -38.339 1.00 27.45 353 HIS A N 1
ATOM 2836 C CA . HIS A 1 353 ? 37.682 -9.670 -37.469 1.00 27.45 353 HIS A CA 1
ATOM 2837 C C . HIS A 1 353 ? 38.604 -8.445 -37.208 1.00 27.45 353 HIS A C 1
ATOM 2839 O O . HIS A 1 353 ? 39.208 -7.898 -38.120 1.00 27.45 353 HIS A O 1
ATOM 2845 N N . HIS A 1 354 ? 38.908 -8.283 -35.901 1.00 26.66 354 HIS A N 1
ATOM 2846 C CA . HIS A 1 354 ? 40.179 -7.841 -35.271 1.00 26.66 354 HIS A CA 1
ATOM 2847 C C . HIS A 1 354 ? 40.682 -6.390 -35.544 1.00 26.66 354 HIS A C 1
ATOM 2849 O O . HIS A 1 354 ? 40.279 -5.744 -36.499 1.00 26.66 354 HIS A O 1
ATOM 2855 N N . GLU A 1 355 ? 41.511 -5.759 -34.694 1.00 25.20 355 GLU A N 1
ATOM 2856 C CA . GLU A 1 355 ? 42.222 -6.237 -33.490 1.00 25.20 355 GLU A CA 1
ATOM 2857 C C . GLU A 1 355 ? 42.332 -5.162 -32.377 1.00 25.20 355 GLU A C 1
ATOM 2859 O O . GLU A 1 355 ? 41.926 -4.015 -32.547 1.00 25.20 355 GLU A O 1
ATOM 2864 N N . SER A 1 356 ? 42.870 -5.544 -31.215 1.00 26.00 356 SER A N 1
ATOM 2865 C CA . SER A 1 356 ? 43.077 -4.700 -30.024 1.00 26.00 356 SER A CA 1
ATOM 2866 C C . SER A 1 356 ? 44.292 -3.769 -30.112 1.00 26.00 356 SER A C 1
ATOM 2868 O O . SER A 1 356 ? 45.293 -4.174 -30.687 1.00 26.00 356 SER A O 1
ATOM 2870 N N . TYR A 1 357 ? 44.292 -2.652 -29.368 1.00 25.48 357 TYR A N 1
ATOM 2871 C CA . TYR A 1 357 ? 45.463 -2.186 -28.593 1.00 25.48 357 TYR A CA 1
ATOM 2872 C C . TYR A 1 357 ? 45.038 -1.244 -27.445 1.00 25.48 357 TYR A C 1
ATOM 2874 O O . TYR A 1 357 ? 43.869 -0.878 -27.347 1.00 25.48 357 TYR A O 1
ATOM 2882 N N . SER A 1 358 ? 45.962 -0.910 -26.538 1.00 22.77 358 SER A N 1
ATOM 2883 C CA . SER A 1 358 ? 45.693 -0.232 -25.259 1.00 22.77 358 SER A CA 1
ATOM 2884 C C . SER A 1 358 ? 46.608 0.980 -24.990 1.00 22.77 358 SER A C 1
ATOM 2886 O O . SER A 1 358 ? 47.557 1.220 -25.732 1.00 22.77 358 SER A O 1
ATOM 2888 N N . TYR A 1 359 ? 46.330 1.648 -23.858 1.00 22.73 359 TYR A N 1
ATOM 2889 C CA . TYR A 1 359 ? 47.190 2.502 -23.012 1.00 22.73 359 TYR A CA 1
ATOM 2890 C C . TYR A 1 359 ? 47.083 4.049 -23.013 1.00 22.73 359 TYR A C 1
ATOM 2892 O O . TYR A 1 359 ? 47.307 4.729 -24.006 1.00 22.73 359 TYR A O 1
ATOM 2900 N N . HIS A 1 360 ? 46.940 4.525 -21.764 1.00 24.88 360 HIS A N 1
ATOM 2901 C CA . HIS A 1 360 ? 47.346 5.786 -21.118 1.00 24.88 360 HIS A CA 1
ATOM 2902 C C . HIS A 1 360 ? 46.618 7.120 -21.344 1.00 24.88 360 HIS A C 1
ATOM 2904 O O . HIS A 1 360 ? 45.998 7.406 -22.362 1.00 24.88 360 HIS A O 1
ATOM 2910 N N . GLU A 1 361 ? 46.692 7.915 -20.271 1.00 27.83 361 GLU A N 1
ATOM 2911 C CA . GLU A 1 361 ? 45.917 9.119 -19.991 1.00 27.83 361 GLU A CA 1
ATOM 2912 C C . GLU A 1 361 ? 46.629 10.427 -20.393 1.00 27.83 361 GLU A C 1
ATOM 2914 O O . GLU A 1 361 ? 47.851 10.482 -20.527 1.00 27.83 361 GLU A O 1
ATOM 2919 N N . SER A 1 362 ? 45.846 11.513 -20.316 1.00 26.36 362 SER A N 1
ATOM 2920 C CA . SER A 1 362 ? 46.190 12.799 -19.670 1.00 26.36 362 SER A CA 1
ATOM 2921 C C . SER A 1 362 ? 46.666 14.012 -20.496 1.00 26.36 362 SER A C 1
ATOM 2923 O O . SER A 1 362 ? 47.352 13.913 -21.508 1.00 26.36 362 SER A O 1
ATOM 2925 N N . TYR A 1 363 ? 46.315 15.173 -19.916 1.00 24.16 363 TYR A N 1
ATOM 2926 C CA . TYR A 1 363 ? 46.716 16.567 -20.174 1.00 24.16 363 TYR A CA 1
ATOM 2927 C C . TYR A 1 363 ? 45.939 17.434 -21.186 1.00 24.16 363 TYR A C 1
ATOM 2929 O O . TYR A 1 363 ? 45.191 16.966 -22.039 1.00 24.16 363 TYR A O 1
ATOM 2937 N N . GLU A 1 364 ? 46.023 18.748 -20.941 1.00 26.45 364 GLU A N 1
ATOM 2938 C CA . GLU A 1 364 ? 45.000 19.764 -21.230 1.00 26.45 364 GLU A CA 1
ATOM 2939 C C . GLU A 1 364 ? 45.409 20.818 -22.283 1.00 26.45 364 GLU A C 1
ATOM 2941 O O . GLU A 1 364 ? 46.581 21.160 -22.381 1.00 26.45 364 GLU A O 1
ATOM 2946 N N . SER A 1 365 ? 44.391 21.425 -22.923 1.00 28.09 365 SER A N 1
ATOM 2947 C CA . SER A 1 365 ? 44.232 22.870 -23.251 1.00 28.09 365 SER A CA 1
ATOM 2948 C C . SER A 1 365 ? 45.332 23.605 -24.066 1.00 28.09 365 SER A C 1
ATOM 2950 O O . SER A 1 365 ? 46.524 23.546 -23.793 1.00 28.09 365 SER A O 1
ATOM 2952 N N . THR A 1 366 ? 45.002 24.434 -25.068 1.00 27.27 366 THR A N 1
ATOM 2953 C CA . THR A 1 366 ? 44.582 25.849 -24.872 1.00 27.27 366 THR A CA 1
ATOM 2954 C C . THR A 1 366 ? 44.289 26.578 -26.211 1.00 27.27 366 THR A C 1
ATOM 2956 O O . THR A 1 366 ? 44.543 26.029 -27.279 1.00 27.27 366 THR A O 1
ATOM 2959 N N . THR A 1 367 ? 43.864 27.858 -26.116 1.00 24.80 367 THR A N 1
ATOM 2960 C CA . THR A 1 367 ? 43.780 28.972 -27.118 1.00 24.80 367 THR A CA 1
ATOM 2961 C C . THR A 1 367 ? 42.362 29.301 -27.656 1.00 24.80 367 THR A C 1
ATOM 2963 O O . THR A 1 367 ? 41.754 28.452 -28.289 1.00 24.80 367 THR A O 1
ATOM 2966 N N . THR A 1 368 ? 41.646 30.401 -27.305 1.00 26.47 368 THR A N 1
ATOM 2967 C CA . THR A 1 368 ? 41.854 31.897 -27.278 1.00 26.47 368 THR A CA 1
ATOM 2968 C C . THR A 1 368 ? 41.518 32.593 -28.623 1.00 26.47 368 THR A C 1
ATOM 2970 O O . THR A 1 368 ? 41.846 32.033 -29.658 1.00 26.47 368 THR A O 1
ATOM 2973 N N . THR A 1 369 ? 40.907 33.794 -28.751 1.00 26.59 369 THR A N 1
ATOM 2974 C CA . THR A 1 369 ? 40.574 34.917 -27.816 1.00 26.59 369 THR A CA 1
ATOM 2975 C C . THR A 1 369 ? 39.554 35.908 -28.440 1.00 26.59 369 THR A C 1
ATOM 2977 O O . THR A 1 369 ? 39.532 36.005 -29.662 1.00 26.59 369 THR A O 1
ATOM 2980 N N . SER A 1 370 ? 38.833 36.741 -27.653 1.00 26.77 370 SER A N 1
ATOM 2981 C CA . SER A 1 370 ? 38.731 38.230 -27.825 1.00 26.77 370 SER A CA 1
ATOM 2982 C C . SER A 1 370 ? 37.766 38.927 -26.820 1.00 26.77 370 SER A C 1
ATOM 2984 O O . SER A 1 370 ? 36.898 38.279 -26.243 1.00 26.77 370 SER A O 1
ATOM 2986 N N . THR A 1 371 ? 37.950 40.240 -26.597 1.00 27.58 371 THR A N 1
ATOM 2987 C CA . THR A 1 371 ? 37.326 41.146 -25.577 1.00 27.58 371 THR A CA 1
ATOM 2988 C C . THR A 1 371 ? 37.213 42.591 -26.164 1.00 27.58 371 THR A C 1
ATOM 2990 O O . THR A 1 371 ? 37.587 42.697 -27.337 1.00 27.58 371 THR A O 1
ATOM 2993 N N . PRO A 1 372 ? 36.752 43.710 -25.507 1.00 49.00 372 PRO A N 1
ATOM 2994 C CA . PRO A 1 372 ? 36.673 44.074 -24.062 1.00 49.00 372 PRO A CA 1
ATOM 2995 C C . PRO A 1 372 ? 35.320 44.745 -23.615 1.00 49.00 372 PRO A C 1
ATOM 2997 O O . PRO A 1 372 ? 34.355 44.712 -24.370 1.00 49.00 372 PRO A O 1
ATOM 3000 N N . THR A 1 373 ? 35.097 45.300 -22.399 1.00 24.95 373 THR A N 1
ATOM 3001 C CA . THR A 1 373 ? 35.619 46.586 -21.828 1.00 24.95 373 THR A CA 1
ATOM 3002 C C . THR A 1 373 ? 35.324 46.744 -20.301 1.00 24.95 373 THR A C 1
ATOM 3004 O O . THR A 1 373 ? 34.496 46.026 -19.754 1.00 24.95 373 THR A O 1
ATOM 3007 N N . GLU A 1 374 ? 36.041 47.672 -19.645 1.00 32.53 374 GLU A N 1
ATOM 3008 C CA . GLU A 1 374 ? 36.174 48.080 -18.210 1.00 32.53 374 GLU A CA 1
ATOM 3009 C C . GLU A 1 374 ? 34.974 48.778 -17.488 1.00 32.53 374 GLU A C 1
ATOM 3011 O O . GLU A 1 374 ? 33.982 49.057 -18.165 1.00 32.53 374 GLU A O 1
ATOM 3016 N N . PRO A 1 375 ? 35.065 49.215 -16.186 1.00 46.44 375 PRO A N 1
ATOM 3017 C CA . PRO A 1 375 ? 36.050 48.948 -15.096 1.00 46.44 375 PRO A CA 1
ATOM 3018 C C . PRO A 1 375 ? 35.429 48.602 -13.697 1.00 46.44 375 PRO A C 1
ATOM 3020 O O . PRO A 1 375 ? 34.215 48.519 -13.530 1.00 46.44 375 PRO A O 1
ATOM 3023 N N . SER A 1 376 ? 36.271 48.464 -12.653 1.00 30.98 376 SER A N 1
ATOM 3024 C CA . SER A 1 376 ? 35.913 48.312 -11.215 1.00 30.98 376 SER A CA 1
ATOM 3025 C C . SER A 1 376 ? 36.776 49.228 -10.313 1.00 30.98 376 SER A C 1
ATOM 3027 O O . SER A 1 376 ? 37.715 49.841 -10.822 1.00 30.98 376 SER A O 1
ATOM 3029 N N . ASN A 1 377 ? 36.504 49.351 -8.997 1.00 29.12 377 ASN A N 1
ATOM 3030 C CA . ASN A 1 377 ? 37.360 50.142 -8.090 1.00 29.12 377 ASN A CA 1
ATOM 3031 C C . ASN A 1 377 ? 37.391 49.728 -6.584 1.00 29.12 377 ASN A C 1
ATOM 3033 O O . ASN A 1 377 ? 36.508 50.092 -5.813 1.00 29.12 377 ASN A O 1
ATOM 3037 N N . SER A 1 378 ? 38.522 49.127 -6.177 1.00 36.06 378 SER A N 1
ATOM 3038 C CA . SER A 1 378 ? 39.221 49.244 -4.867 1.00 36.06 378 SER A CA 1
ATOM 3039 C C . SER A 1 378 ? 38.764 48.495 -3.572 1.00 36.06 378 SER A C 1
ATOM 3041 O O . SER A 1 378 ? 37.612 48.080 -3.473 1.00 36.06 378 SER A O 1
ATOM 3043 N N . PRO A 1 379 ? 39.694 48.244 -2.597 1.00 50.75 379 PRO A N 1
ATOM 3044 C CA . PRO A 1 379 ? 39.667 47.068 -1.685 1.00 50.75 379 PRO A CA 1
ATOM 3045 C C . PRO A 1 379 ? 39.973 47.372 -0.182 1.00 50.75 379 PRO A C 1
ATOM 3047 O O . PRO A 1 379 ? 39.978 48.541 0.192 1.00 50.75 379 PRO A O 1
ATOM 3050 N N . ILE A 1 380 ? 40.309 46.354 0.657 1.00 26.78 380 ILE A N 1
ATOM 3051 C CA . ILE A 1 380 ? 41.278 46.443 1.801 1.00 26.78 380 ILE A CA 1
ATOM 3052 C C . ILE A 1 380 ? 41.734 45.061 2.395 1.00 26.78 380 ILE A C 1
ATOM 3054 O O . ILE A 1 380 ? 41.144 44.027 2.096 1.00 26.78 380 ILE A O 1
ATOM 3058 N N . THR A 1 381 ? 42.839 45.077 3.167 1.00 27.25 381 THR A N 1
ATOM 3059 C CA . THR A 1 381 ? 43.729 44.032 3.786 1.00 27.25 381 THR A CA 1
ATOM 3060 C C . THR A 1 381 ? 43.114 43.133 4.894 1.00 27.25 381 THR A C 1
ATOM 3062 O O . THR A 1 381 ? 42.258 43.618 5.623 1.00 27.25 381 THR A O 1
ATOM 3065 N N . THR A 1 382 ? 43.369 41.810 5.039 1.00 28.38 382 THR A N 1
ATOM 3066 C CA . THR A 1 382 ? 44.540 40.984 5.522 1.00 28.38 382 THR A CA 1
ATOM 3067 C C . THR A 1 382 ? 45.070 41.180 6.958 1.00 28.38 382 THR A C 1
ATOM 3069 O O . THR A 1 382 ? 45.547 42.269 7.244 1.00 28.38 382 THR A O 1
ATOM 3072 N N . GLU A 1 383 ? 45.152 40.090 7.764 1.00 25.67 383 GLU A N 1
ATOM 3073 C CA . GLU A 1 383 ? 46.256 39.768 8.723 1.00 25.67 383 GLU A CA 1
ATOM 3074 C C . GLU A 1 383 ? 46.193 38.322 9.332 1.00 25.67 383 GLU A C 1
ATOM 3076 O O . GLU A 1 383 ? 45.289 37.549 9.016 1.00 25.67 383 GLU A O 1
ATOM 3081 N N . THR A 1 384 ? 47.214 37.903 10.108 1.00 26.16 384 THR A N 1
ATOM 3082 C CA . THR A 1 384 ? 47.481 36.570 10.769 1.00 26.16 384 THR A CA 1
ATOM 3083 C C . THR A 1 384 ? 48.659 36.764 11.782 1.00 26.16 384 THR A C 1
ATOM 3085 O O . THR A 1 384 ? 49.163 37.889 11.788 1.00 26.16 384 THR A O 1
ATOM 3088 N N . PRO A 1 385 ? 49.220 35.806 12.591 1.00 50.09 385 PRO A N 1
ATOM 3089 C CA . PRO A 1 385 ? 48.930 34.389 12.941 1.00 50.09 385 PRO A CA 1
ATOM 3090 C C . PRO A 1 385 ? 48.809 34.164 14.501 1.00 50.09 385 PRO A C 1
ATOM 3092 O O . PRO A 1 385 ? 48.571 35.127 15.217 1.00 50.09 385 PRO A O 1
ATOM 3095 N N . SER A 1 386 ? 48.892 32.987 15.165 1.00 26.27 386 SER A N 1
ATOM 3096 C CA . SER A 1 386 ? 50.047 32.055 15.318 1.00 26.27 386 SER A CA 1
ATOM 3097 C C . SER A 1 386 ? 49.827 30.952 16.402 1.00 26.27 386 SER A C 1
ATOM 3099 O O . SER A 1 386 ? 48.825 30.969 17.111 1.00 26.27 386 SER A O 1
ATOM 3101 N N . THR A 1 387 ? 50.776 30.003 16.544 1.00 31.12 387 THR A N 1
ATOM 3102 C CA . THR A 1 387 ? 50.828 28.872 17.525 1.00 31.12 387 THR A CA 1
ATOM 3103 C C . THR A 1 387 ? 52.186 28.800 18.255 1.00 31.12 387 THR A C 1
ATOM 3105 O O . THR A 1 387 ? 53.164 29.278 17.675 1.00 31.12 387 THR A O 1
ATOM 3108 N N . PRO A 1 388 ? 52.318 28.137 19.433 1.00 44.97 388 PRO A N 1
ATOM 3109 C CA . PRO A 1 388 ? 53.291 27.014 19.542 1.00 44.97 388 PRO A CA 1
ATOM 3110 C C . PRO A 1 388 ? 52.980 25.891 20.588 1.00 44.97 388 PRO A C 1
ATOM 3112 O O . PRO A 1 388 ? 52.068 26.009 21.398 1.00 44.97 388 PRO A O 1
ATOM 3115 N N . ASN A 1 389 ? 53.804 24.822 20.594 1.00 33.88 389 ASN A N 1
ATOM 3116 C CA . ASN A 1 389 ? 53.847 23.671 21.542 1.00 33.88 389 ASN A CA 1
ATOM 3117 C C . ASN A 1 389 ? 55.148 23.659 22.405 1.00 33.88 389 ASN A C 1
ATOM 3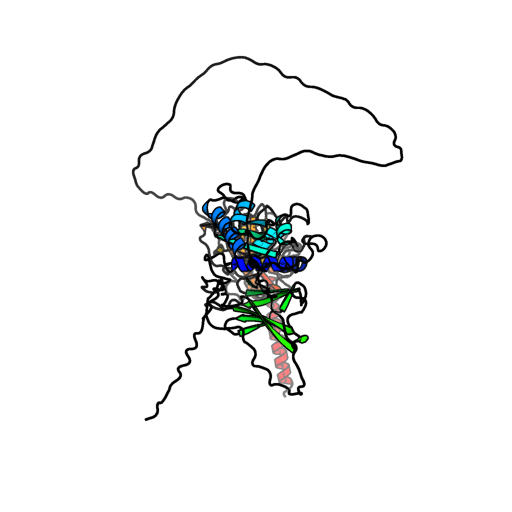119 O O . ASN A 1 389 ? 56.055 24.422 22.067 1.00 33.88 389 ASN A O 1
ATOM 3123 N N . THR A 1 390 ? 55.301 22.728 23.391 1.00 28.06 390 THR A N 1
ATOM 3124 C CA . THR A 1 390 ? 56.462 21.765 23.582 1.00 28.06 390 THR A CA 1
ATOM 3125 C C . THR A 1 390 ? 56.814 21.340 25.057 1.00 28.06 390 THR A C 1
ATOM 3127 O O . THR A 1 390 ? 57.051 22.213 25.881 1.00 28.06 390 THR A O 1
ATOM 3130 N N . GLU A 1 391 ? 56.967 20.012 25.322 1.00 27.89 391 GLU A N 1
ATOM 3131 C CA . GLU A 1 391 ? 57.666 19.254 26.437 1.00 27.89 391 GLU A CA 1
ATOM 3132 C C . GLU A 1 391 ? 57.253 19.373 27.954 1.00 27.89 391 GLU A C 1
ATOM 3134 O O . GLU A 1 391 ? 56.746 20.407 28.369 1.00 27.89 391 GLU A O 1
ATOM 3139 N N . THR A 1 392 ? 57.541 18.437 28.910 1.00 22.86 392 THR A N 1
ATOM 3140 C CA . THR A 1 392 ? 57.391 16.938 28.928 1.00 22.86 392 THR A CA 1
ATOM 3141 C C . THR A 1 392 ? 57.368 16.204 30.326 1.00 22.86 392 THR A C 1
ATOM 3143 O O . THR A 1 392 ? 56.290 15.710 30.657 1.00 22.86 392 THR A O 1
ATOM 3146 N N . PRO A 1 393 ? 58.437 16.009 31.162 1.00 43.78 393 PRO A N 1
ATOM 3147 C CA . PRO A 1 393 ? 58.553 14.740 31.944 1.00 43.78 393 PRO A CA 1
ATOM 3148 C C . PRO A 1 393 ? 58.547 14.739 33.500 1.00 43.78 393 PRO A C 1
ATOM 3150 O O . PRO A 1 393 ? 59.188 15.558 34.156 1.00 43.78 393 PRO A O 1
ATOM 3153 N N . THR A 1 394 ? 58.023 13.648 34.095 1.00 25.28 394 THR A N 1
ATOM 3154 C CA . THR A 1 394 ? 58.592 12.932 35.281 1.00 25.28 394 THR A CA 1
ATOM 3155 C C . THR A 1 394 ? 58.094 11.460 35.336 1.00 25.28 394 THR A C 1
ATOM 3157 O O . THR A 1 394 ? 57.236 11.090 34.538 1.00 25.28 394 THR A O 1
ATOM 3160 N N . THR A 1 395 ? 58.659 10.563 36.175 1.00 31.28 395 THR A N 1
ATOM 3161 C CA . THR A 1 395 ? 58.703 9.104 35.853 1.00 31.28 395 THR A CA 1
ATOM 3162 C C . THR A 1 395 ? 58.405 8.061 36.960 1.00 31.28 395 THR A C 1
ATOM 3164 O O . THR A 1 395 ? 59.084 8.065 37.984 1.00 31.28 395 THR A O 1
ATOM 3167 N N . LYS A 1 396 ? 57.609 7.025 36.595 1.00 29.36 396 LYS A N 1
ATOM 3168 C CA . LYS A 1 396 ? 57.577 5.608 37.094 1.00 29.36 396 LYS A CA 1
ATOM 3169 C C . LYS A 1 396 ? 57.247 5.339 38.589 1.00 29.36 396 LYS A C 1
ATOM 3171 O O . LYS A 1 396 ? 57.254 6.276 39.376 1.00 29.36 396 LYS A O 1
ATOM 3176 N N . PRO A 1 397 ? 57.023 4.063 39.022 1.00 41.69 397 PRO A N 1
ATOM 3177 C CA . PRO A 1 397 ? 56.875 2.764 38.306 1.00 41.69 397 PRO A CA 1
ATOM 3178 C C . PRO A 1 397 ? 55.405 2.232 38.368 1.00 41.69 397 PRO A C 1
ATOM 3180 O O . PRO A 1 397 ? 54.544 2.996 38.775 1.00 41.69 397 PRO A O 1
ATOM 3183 N N . THR A 1 398 ? 54.936 1.023 37.988 1.00 29.12 398 THR A N 1
ATOM 3184 C CA . THR A 1 398 ? 55.408 -0.293 37.433 1.00 29.12 398 THR A CA 1
ATOM 3185 C C . THR A 1 398 ? 54.186 -0.924 36.667 1.00 29.12 398 THR A C 1
ATOM 3187 O O . THR A 1 398 ? 53.162 -0.259 36.614 1.00 29.12 398 THR A O 1
ATOM 3190 N N . SER A 1 399 ? 54.074 -2.124 36.055 1.00 29.84 399 SER A N 1
ATOM 3191 C CA . SER A 1 399 ? 54.875 -3.352 35.801 1.00 29.84 399 SER A CA 1
ATOM 3192 C C . SER A 1 399 ? 54.324 -4.116 34.548 1.00 29.84 399 SER A C 1
ATOM 3194 O O . SER A 1 399 ? 53.558 -3.543 33.777 1.00 29.84 399 SER A O 1
ATOM 3196 N N . LYS A 1 400 ? 54.736 -5.379 34.307 1.00 28.66 400 LYS A N 1
ATOM 3197 C CA . LYS A 1 400 ? 54.270 -6.343 33.263 1.00 28.66 400 LYS A CA 1
ATOM 3198 C C . LYS A 1 400 ? 54.884 -7.745 33.573 1.00 28.66 400 LYS A C 1
ATOM 3200 O O . LYS A 1 400 ? 55.756 -7.757 34.447 1.00 28.66 400 LYS A O 1
ATOM 3205 N N . PRO A 1 401 ? 54.623 -8.871 32.847 1.00 40.81 401 PRO A N 1
ATOM 3206 C CA . PRO A 1 401 ? 53.622 -9.211 31.805 1.00 40.81 401 PRO A CA 1
ATOM 3207 C C . PRO A 1 401 ? 52.836 -10.531 32.168 1.00 40.81 401 PRO A C 1
ATOM 3209 O O . PRO A 1 401 ? 52.635 -10.728 33.357 1.00 40.81 401 PRO A O 1
ATOM 3212 N N . THR A 1 402 ? 52.301 -11.468 31.341 1.00 28.09 402 THR A N 1
ATOM 3213 C CA . THR A 1 402 ? 52.357 -11.817 29.885 1.00 28.09 402 THR A CA 1
ATOM 3214 C C . THR A 1 402 ? 51.231 -12.815 29.464 1.00 28.09 402 THR A C 1
ATOM 3216 O O . THR A 1 402 ? 50.718 -13.529 30.313 1.00 28.09 402 THR A O 1
ATOM 3219 N N . ASN A 1 403 ? 51.017 -12.980 28.143 1.00 28.16 403 ASN A N 1
ATOM 3220 C CA . ASN A 1 403 ? 50.605 -14.205 27.396 1.00 28.16 403 ASN A CA 1
ATOM 3221 C C . ASN A 1 403 ? 49.134 -14.709 27.254 1.00 28.16 403 ASN A C 1
ATOM 3223 O O . ASN A 1 403 ? 48.345 -14.783 28.186 1.00 28.16 403 ASN A O 1
ATOM 3227 N N . LYS A 1 404 ? 48.861 -15.145 26.006 1.00 26.00 404 LYS A N 1
ATOM 3228 C CA . LYS A 1 404 ? 47.797 -16.026 25.433 1.00 26.00 404 LYS A CA 1
ATOM 3229 C C . LYS A 1 404 ? 48.396 -17.467 25.303 1.00 26.00 404 LYS A C 1
ATOM 3231 O O . LYS A 1 404 ? 49.603 -17.565 25.538 1.00 26.00 404 LYS A O 1
ATOM 3236 N N . PRO A 1 405 ? 47.737 -18.541 24.782 1.00 39.78 405 PRO A N 1
ATOM 3237 C CA . PRO A 1 405 ? 46.310 -18.868 24.538 1.00 39.78 405 PRO A CA 1
ATOM 3238 C C . PRO A 1 405 ? 45.873 -20.246 25.147 1.00 39.78 405 PRO A C 1
ATOM 3240 O O . PRO A 1 405 ? 46.680 -20.891 25.810 1.00 39.78 405 PRO A O 1
ATOM 3243 N N . THR A 1 406 ? 44.665 -20.760 24.809 1.00 22.34 406 THR A N 1
ATOM 3244 C CA . THR A 1 406 ? 44.409 -22.134 24.235 1.00 22.34 406 THR A CA 1
ATOM 3245 C C . THR A 1 406 ? 43.202 -22.934 24.802 1.00 22.34 406 THR A C 1
ATOM 3247 O O . THR A 1 406 ? 43.255 -23.401 25.928 1.00 22.34 406 THR A O 1
ATOM 3250 N N . GLN A 1 407 ? 42.204 -23.181 23.929 1.00 24.80 407 GLN A N 1
ATOM 3251 C CA . GLN A 1 407 ? 41.236 -24.313 23.806 1.00 24.80 407 GLN A CA 1
ATOM 3252 C C . GLN A 1 407 ? 40.304 -24.794 24.956 1.00 24.80 407 GLN A C 1
ATOM 3254 O O . GLN A 1 407 ? 40.622 -24.809 26.137 1.00 24.80 407 GLN A O 1
ATOM 3259 N N . THR A 1 408 ? 39.127 -25.272 24.522 1.00 28.83 408 THR A N 1
ATOM 3260 C CA . THR A 1 408 ? 38.022 -25.915 25.272 1.00 28.83 408 THR A CA 1
ATOM 3261 C C . THR A 1 408 ? 38.178 -27.447 25.319 1.00 28.83 408 THR A C 1
ATOM 3263 O O . THR A 1 408 ? 38.760 -28.012 24.392 1.00 28.83 408 THR A O 1
ATOM 3266 N N . PRO A 1 409 ? 37.596 -28.151 26.317 1.00 28.39 409 PRO A N 1
ATOM 3267 C CA . PRO A 1 409 ? 36.704 -29.270 25.951 1.00 28.39 409 PRO A CA 1
ATOM 3268 C C . PRO A 1 409 ? 35.467 -29.506 26.864 1.00 28.39 409 PRO A C 1
ATOM 3270 O O . PRO A 1 409 ? 35.569 -29.669 28.074 1.00 28.39 409 PRO A O 1
ATOM 3273 N N . THR A 1 410 ? 34.299 -29.591 26.217 1.00 26.53 410 THR A N 1
ATOM 3274 C CA . THR A 1 410 ? 33.091 -30.425 26.458 1.00 26.53 410 THR A CA 1
ATOM 3275 C C . THR A 1 410 ? 32.930 -31.258 27.754 1.00 26.53 410 THR A C 1
ATOM 3277 O O . THR A 1 410 ? 33.724 -32.172 27.959 1.00 26.53 410 THR A O 1
ATOM 3280 N N . ARG A 1 411 ? 31.774 -31.130 28.466 1.00 25.66 411 ARG A N 1
ATOM 3281 C CA . ARG A 1 411 ? 30.743 -32.215 28.644 1.00 25.66 411 ARG A CA 1
ATOM 3282 C C . ARG A 1 411 ? 29.431 -31.824 29.399 1.00 25.66 411 ARG A C 1
ATOM 3284 O O . ARG A 1 411 ? 29.423 -31.706 30.614 1.00 25.66 411 ARG A O 1
ATOM 3291 N N . VAL A 1 412 ? 28.329 -31.720 28.637 1.00 26.48 412 VAL A N 1
ATOM 3292 C CA . VAL A 1 412 ? 26.915 -32.201 28.820 1.00 26.48 412 VAL A CA 1
ATOM 3293 C C . VAL A 1 412 ? 26.495 -32.904 30.154 1.00 26.48 412 VAL A C 1
ATOM 3295 O O . VAL A 1 412 ? 27.279 -33.714 30.646 1.00 26.48 412 VAL A O 1
ATOM 3298 N N . PRO A 1 413 ? 25.195 -32.919 30.566 1.00 41.84 413 PRO A N 1
ATOM 3299 C CA . PRO A 1 413 ? 24.245 -31.820 30.867 1.00 41.84 413 PRO A CA 1
ATOM 3300 C C . PRO A 1 413 ? 23.520 -31.973 32.243 1.00 41.84 413 PRO A C 1
ATOM 3302 O O . PRO A 1 413 ? 23.461 -33.070 32.797 1.00 41.84 413 PRO A O 1
ATOM 3305 N N . THR A 1 414 ? 22.808 -30.948 32.743 1.00 23.20 414 THR A N 1
ATOM 3306 C CA . THR A 1 414 ? 21.605 -31.135 33.607 1.00 23.20 414 THR A CA 1
ATOM 3307 C C . THR A 1 414 ? 20.678 -29.911 33.538 1.00 23.20 414 THR A C 1
ATOM 3309 O O . THR A 1 414 ? 21.151 -28.791 33.378 1.00 23.20 414 THR A O 1
ATOM 3312 N N . SER A 1 415 ? 19.364 -30.119 33.649 1.00 29.70 415 SER A N 1
ATOM 3313 C CA . SER A 1 415 ? 18.323 -29.082 33.599 1.00 29.70 415 SER A CA 1
ATOM 3314 C C . SER A 1 415 ? 17.852 -28.612 34.981 1.00 29.70 415 SER A C 1
ATOM 3316 O O . SER A 1 415 ? 17.471 -29.443 35.807 1.00 29.70 415 SER A O 1
ATOM 3318 N N . SER A 1 416 ? 17.722 -27.299 35.179 1.00 25.31 416 SER A N 1
ATOM 3319 C CA . SER A 1 416 ? 16.847 -26.709 36.203 1.00 25.31 416 SER A CA 1
ATOM 3320 C C . SER A 1 416 ? 16.316 -25.347 35.740 1.00 25.31 416 SER A C 1
ATOM 3322 O O . SER A 1 416 ? 17.068 -24.480 35.307 1.00 25.31 416 SER A O 1
ATOM 3324 N N . SER A 1 417 ? 14.996 -25.173 35.789 1.00 33.62 417 SER A N 1
ATOM 3325 C CA . SER A 1 417 ? 14.288 -23.974 35.327 1.00 33.62 417 SER A CA 1
ATOM 3326 C C . SER A 1 417 ? 14.098 -22.942 36.440 1.00 33.62 417 SER A C 1
ATOM 3328 O O . SER A 1 417 ? 13.648 -23.307 37.526 1.00 33.62 417 SER A O 1
ATOM 3330 N N . SER A 1 418 ? 14.295 -21.654 36.144 1.00 27.91 418 SER A N 1
ATOM 3331 C CA . SER A 1 418 ? 13.822 -20.559 37.004 1.00 27.91 418 SER A CA 1
ATOM 3332 C C . SER A 1 418 ? 13.577 -19.262 36.218 1.00 27.91 418 SER A C 1
ATOM 3334 O O . SER A 1 418 ? 14.489 -18.456 36.043 1.00 27.91 418 SER A O 1
ATOM 3336 N N . SER A 1 419 ? 12.337 -19.043 35.772 1.00 34.06 419 SER A N 1
ATOM 3337 C CA . SER A 1 419 ? 11.854 -17.711 35.372 1.00 34.06 419 SER A CA 1
ATOM 3338 C C . SER A 1 419 ? 11.619 -16.838 36.612 1.00 34.06 419 SER A C 1
ATOM 3340 O O . SER A 1 419 ? 11.160 -17.337 37.641 1.00 34.06 419 SER A O 1
ATOM 3342 N N . PRO A 1 420 ? 11.913 -15.536 36.521 1.00 34.97 420 PRO A N 1
ATOM 3343 C CA . PRO A 1 420 ? 10.847 -14.525 36.592 1.00 34.97 420 PRO A CA 1
ATOM 3344 C C . PRO A 1 420 ? 10.961 -13.519 35.421 1.00 34.97 420 PRO A C 1
ATOM 3346 O O . PRO A 1 420 ? 11.971 -13.497 34.730 1.00 34.97 420 PRO A O 1
ATOM 3349 N N . SER A 1 421 ? 9.979 -12.667 35.114 1.00 26.73 421 SER A N 1
ATOM 3350 C CA . SER A 1 421 ? 8.739 -12.326 35.832 1.00 26.73 421 SER A CA 1
ATOM 3351 C C . SER A 1 421 ? 7.520 -12.343 34.893 1.00 26.73 421 SER A C 1
ATOM 3353 O O . SER A 1 421 ? 7.664 -12.383 33.674 1.00 26.73 421 SER A O 1
ATOM 3355 N N . SER A 1 422 ? 6.310 -12.327 35.452 1.00 29.33 422 SER A N 1
ATOM 3356 C CA . SER A 1 422 ? 5.053 -12.400 34.699 1.00 29.33 422 SER A CA 1
ATOM 3357 C C . SER A 1 422 ? 4.736 -11.120 33.920 1.00 29.33 422 SER A C 1
ATOM 3359 O O . SER A 1 422 ? 4.643 -10.043 34.514 1.00 29.33 422 SER A O 1
ATOM 3361 N N . PHE A 1 423 ? 4.418 -11.276 32.633 1.00 33.72 423 PHE A N 1
ATOM 3362 C CA . PHE A 1 423 ? 3.560 -10.352 31.886 1.00 33.72 423 PHE A CA 1
ATOM 3363 C C . PHE A 1 423 ? 2.295 -10.057 32.708 1.00 33.72 423 PHE A C 1
ATOM 3365 O O . PHE A 1 423 ? 1.614 -10.990 33.141 1.00 33.72 423 PHE A O 1
ATOM 3372 N N . LYS A 1 424 ? 1.985 -8.777 32.931 1.00 33.88 424 LYS A N 1
ATOM 3373 C CA . LYS A 1 424 ? 0.646 -8.350 33.342 1.00 33.88 424 LYS A CA 1
ATOM 3374 C C . LYS A 1 424 ? -0.127 -7.986 32.075 1.00 33.88 424 LYS A C 1
ATOM 3376 O O . LYS A 1 424 ? 0.195 -6.956 31.485 1.00 33.88 424 LYS A O 1
ATOM 3381 N N . PRO A 1 425 ? -1.145 -8.761 31.671 1.00 38.97 425 PRO A N 1
ATOM 3382 C CA . PRO A 1 425 ? -2.157 -8.222 30.784 1.00 38.97 425 PRO A CA 1
ATOM 3383 C C . PRO A 1 425 ? -2.848 -7.066 31.516 1.00 38.97 425 PRO A C 1
ATOM 3385 O O . PRO A 1 425 ? -3.250 -7.227 32.670 1.00 38.97 425 PRO A O 1
ATOM 3388 N N . ASN A 1 426 ? -3.048 -5.931 30.843 1.00 48.12 426 ASN A N 1
ATOM 3389 C CA . ASN A 1 426 ? -4.253 -5.154 31.134 1.00 48.12 426 ASN A CA 1
ATOM 3390 C C . ASN A 1 426 ? -5.445 -6.049 30.774 1.00 48.12 426 ASN A C 1
ATOM 3392 O O . ASN A 1 426 ? -5.365 -6.810 29.807 1.00 48.12 426 ASN A O 1
ATOM 3396 N N . ASN A 1 427 ? -6.532 -5.990 31.540 1.00 57.28 427 ASN A N 1
ATOM 3397 C CA . ASN A 1 427 ? -7.551 -7.050 31.569 1.00 57.28 427 ASN A CA 1
ATOM 3398 C C . ASN A 1 427 ? -8.412 -7.178 30.286 1.00 57.28 427 ASN A C 1
ATOM 3400 O O . ASN A 1 427 ? -9.355 -7.962 30.247 1.00 57.28 427 ASN A O 1
ATOM 3404 N N . GLY A 1 428 ? -8.075 -6.419 29.236 1.00 79.06 428 GLY A N 1
ATOM 3405 C CA . GLY A 1 428 ? -8.620 -6.516 27.883 1.00 79.06 428 GLY A CA 1
ATOM 3406 C C . GLY A 1 428 ? -7.610 -6.922 26.795 1.00 79.06 428 GLY A C 1
ATOM 3407 O O . GLY A 1 428 ? -7.987 -6.882 25.629 1.00 79.06 428 GLY A O 1
ATOM 3408 N N . TYR A 1 429 ? -6.353 -7.275 27.109 1.00 90.69 429 TYR A N 1
ATOM 3409 C CA . TYR A 1 429 ? -5.377 -7.728 26.098 1.00 90.69 429 TYR A CA 1
ATOM 3410 C C . TYR A 1 429 ? -5.851 -9.014 25.406 1.00 90.69 429 TYR A C 1
ATOM 3412 O O . TYR A 1 429 ? -6.120 -10.018 26.067 1.00 90.69 429 TYR A O 1
ATOM 3420 N N . ILE A 1 430 ? -5.935 -8.975 24.075 1.00 94.00 430 ILE A N 1
ATOM 3421 C CA . ILE A 1 430 ? -6.490 -10.046 23.238 1.00 94.00 430 ILE A CA 1
ATOM 3422 C C . ILE A 1 430 ? -5.373 -10.929 22.674 1.00 94.00 430 ILE A C 1
ATOM 3424 O O . ILE A 1 430 ? -5.512 -12.151 22.642 1.00 94.00 430 ILE A O 1
ATOM 3428 N N . GLY A 1 431 ? -4.266 -10.333 22.225 1.00 92.75 431 GLY A N 1
ATOM 3429 C CA . GLY A 1 431 ? -3.147 -11.079 21.653 1.00 92.75 431 GLY A CA 1
ATOM 3430 C C . GLY A 1 431 ? -2.198 -10.227 20.816 1.00 92.75 431 GLY A C 1
ATOM 3431 O O . GLY A 1 431 ? -2.347 -9.010 20.713 1.00 92.75 431 GLY A O 1
ATOM 3432 N N . CYS A 1 432 ? -1.218 -10.902 20.220 1.00 89.94 432 CYS A N 1
ATOM 3433 C CA . CYS A 1 432 ? -0.344 -10.342 19.200 1.00 89.94 432 CYS A CA 1
ATOM 3434 C C . CYS A 1 432 ? -0.924 -10.667 17.819 1.00 89.94 432 CYS A C 1
ATOM 3436 O O . CYS A 1 432 ? -1.330 -11.808 17.592 1.00 89.94 432 CYS A O 1
ATOM 3438 N N . TYR A 1 433 ? -0.971 -9.694 16.912 1.00 85.44 433 TYR A N 1
ATOM 3439 C CA . TYR A 1 433 ? -1.546 -9.845 15.570 1.00 85.44 433 TYR A CA 1
ATOM 3440 C C . TYR A 1 433 ? -0.626 -9.238 14.513 1.00 85.44 433 TYR A C 1
ATOM 3442 O O . TYR A 1 433 ? 0.044 -8.245 14.791 1.00 85.44 433 TYR A O 1
ATOM 3450 N N . ILE A 1 434 ? -0.586 -9.834 13.317 1.00 60.81 434 ILE A N 1
ATOM 3451 C CA . ILE A 1 434 ? 0.184 -9.294 12.185 1.00 60.81 434 ILE A CA 1
ATOM 3452 C C . ILE A 1 434 ? -0.407 -7.938 11.788 1.00 60.81 434 ILE A C 1
ATOM 3454 O O . ILE A 1 434 ? -1.614 -7.844 11.575 1.00 60.81 434 ILE A O 1
ATOM 3458 N N . ASP A 1 435 ? 0.437 -6.924 11.604 1.00 57.50 435 ASP A N 1
ATOM 3459 C CA . ASP A 1 435 ? 0.028 -5.615 11.094 1.00 57.50 435 ASP A CA 1
ATOM 3460 C C . ASP A 1 435 ? 0.637 -5.282 9.725 1.00 57.50 435 ASP A C 1
ATOM 3462 O O . ASP A 1 435 ? 1.708 -5.770 9.360 1.00 57.50 435 ASP A O 1
ATOM 3466 N N . ARG A 1 436 ? -0.099 -4.511 8.910 1.00 49.66 436 ARG A N 1
ATOM 3467 C CA . ARG A 1 436 ? 0.226 -4.201 7.497 1.00 49.66 436 ARG A CA 1
ATOM 3468 C C . ARG A 1 436 ? -0.393 -2.861 7.079 1.00 49.66 436 ARG A C 1
ATOM 3470 O O . ARG A 1 436 ? -1.156 -2.287 7.830 1.00 49.66 436 ARG A O 1
ATOM 3477 N N . ILE A 1 437 ? -0.177 -2.405 5.835 1.00 43.66 437 ILE A N 1
ATOM 3478 C CA . ILE A 1 437 ? -0.624 -1.088 5.294 1.00 43.66 437 ILE A CA 1
ATOM 3479 C C . ILE A 1 437 ? -2.070 -0.658 5.639 1.00 43.66 437 ILE A C 1
ATOM 3481 O O . ILE A 1 437 ? -2.337 0.533 5.760 1.00 43.66 437 ILE A O 1
ATOM 3485 N N . ALA A 1 438 ? -3.038 -1.580 5.702 1.00 43.91 438 ALA A N 1
ATOM 3486 C CA . ALA A 1 438 ? -4.426 -1.216 6.030 1.00 43.91 438 ALA A CA 1
ATOM 3487 C C . ALA A 1 438 ? -4.646 -0.917 7.524 1.00 43.91 438 ALA A C 1
ATOM 3489 O O . ALA A 1 438 ? -5.674 -0.349 7.882 1.00 43.91 438 ALA A O 1
ATOM 3490 N N . HIS A 1 439 ? -3.682 -1.338 8.337 1.00 64.12 439 HIS A N 1
ATOM 3491 C CA . HIS A 1 439 ? -3.737 -1.717 9.737 1.00 64.12 439 HIS A CA 1
ATOM 3492 C C . HIS A 1 439 ? -4.786 -2.800 10.043 1.00 64.12 439 HIS A C 1
ATOM 3494 O O . HIS A 1 439 ? -5.884 -2.809 9.485 1.00 64.12 439 HIS A O 1
ATOM 3500 N N . ASP A 1 440 ? -4.448 -3.752 10.913 1.00 64.00 440 ASP A N 1
ATOM 3501 C CA . ASP A 1 440 ? -5.407 -4.730 11.450 1.00 64.00 440 ASP A CA 1
ATOM 3502 C C . ASP A 1 440 ? -6.492 -3.997 12.263 1.00 64.00 440 ASP A C 1
ATOM 3504 O O . ASP A 1 440 ? -7.665 -4.358 12.228 1.00 64.00 440 ASP A O 1
ATOM 3508 N N . LEU A 1 441 ? -6.097 -2.877 12.886 1.00 76.94 441 LEU A N 1
ATOM 3509 C CA . LEU A 1 441 ? -6.963 -1.846 13.457 1.00 76.94 441 LEU A CA 1
ATOM 3510 C C . LEU A 1 441 ? -7.054 -0.632 12.510 1.00 76.94 441 LEU A C 1
ATOM 3512 O O . LEU A 1 441 ? -6.401 0.391 12.709 1.00 76.94 441 LEU A O 1
ATOM 3516 N N . SER A 1 442 ? -7.867 -0.752 11.458 1.00 74.19 442 SER A N 1
ATOM 3517 C CA . SER A 1 442 ? -7.919 0.182 10.314 1.00 74.19 442 SER A CA 1
ATOM 3518 C C . SER A 1 442 ? -8.652 1.524 10.549 1.00 74.19 442 SER A C 1
ATOM 3520 O O . SER A 1 442 ? -9.245 2.074 9.616 1.00 74.19 442 SER A O 1
ATOM 3522 N N . GLY A 1 443 ? -8.718 2.016 11.788 1.00 72.12 443 GLY A N 1
ATOM 3523 C CA . GLY A 1 443 ? -9.473 3.211 12.187 1.00 72.12 443 GLY A CA 1
ATOM 3524 C C . GLY A 1 443 ? -8.596 4.451 12.385 1.00 72.12 443 GLY A C 1
ATOM 3525 O O . GLY A 1 443 ? -7.994 4.961 11.441 1.00 72.12 443 GLY A O 1
ATOM 3526 N N . ALA A 1 444 ? -8.578 4.993 13.606 1.00 74.12 444 ALA A N 1
ATOM 3527 C CA . ALA A 1 444 ? -7.720 6.123 13.971 1.00 74.12 444 ALA A CA 1
ATOM 3528 C C . ALA A 1 444 ? -6.322 5.657 14.409 1.00 74.12 444 ALA A C 1
ATOM 3530 O O . ALA A 1 444 ? -6.173 4.556 14.934 1.00 74.12 444 ALA A O 1
ATOM 3531 N N . ALA A 1 445 ? -5.307 6.509 14.240 1.00 78.62 445 ALA A N 1
ATOM 3532 C CA . ALA A 1 445 ? -3.929 6.204 14.616 1.00 78.62 445 ALA A CA 1
ATOM 3533 C C . ALA A 1 445 ? -3.182 7.439 15.145 1.00 78.62 445 ALA A C 1
ATOM 3535 O O . ALA A 1 445 ? -3.423 8.565 14.701 1.00 78.62 445 ALA A O 1
ATOM 3536 N N . THR A 1 446 ? -2.246 7.231 16.073 1.00 79.19 446 THR A N 1
ATOM 3537 C CA . THR A 1 446 ? -1.379 8.286 16.619 1.00 79.19 446 THR A CA 1
ATOM 3538 C C . THR A 1 446 ? -0.037 7.738 17.113 1.00 79.19 446 THR A C 1
ATOM 3540 O O . THR A 1 446 ? 0.056 6.602 17.570 1.00 79.19 446 THR A O 1
ATOM 3543 N N . LYS A 1 447 ? 1.005 8.576 17.084 1.00 81.81 447 LYS A N 1
ATOM 3544 C CA . LYS A 1 447 ? 2.355 8.276 17.593 1.00 81.81 447 LYS A CA 1
ATOM 3545 C C . LYS A 1 447 ? 2.654 9.144 18.814 1.00 81.81 447 LYS A C 1
ATOM 3547 O O . LYS A 1 447 ? 2.305 10.326 18.836 1.00 81.81 447 LYS A O 1
ATOM 3552 N N . ASN A 1 448 ? 3.272 8.585 19.852 1.00 75.69 448 ASN A N 1
ATOM 3553 C CA . ASN A 1 448 ? 3.589 9.319 21.076 1.00 75.69 448 ASN A CA 1
ATOM 3554 C C . ASN A 1 448 ? 4.918 8.854 21.687 1.00 75.69 448 ASN A C 1
ATOM 3556 O O . ASN A 1 448 ? 5.043 7.718 22.135 1.00 75.69 448 ASN A O 1
ATOM 3560 N N . ALA A 1 449 ? 5.883 9.768 21.828 1.00 83.12 449 ALA A N 1
ATOM 3561 C CA . ALA A 1 449 ? 7.184 9.487 22.451 1.00 83.12 449 ALA A CA 1
ATOM 3562 C C . ALA A 1 449 ? 7.101 9.049 23.934 1.00 83.12 449 ALA A C 1
ATOM 3564 O O . ALA A 1 449 ? 8.110 8.695 24.539 1.00 83.12 449 ALA A O 1
ATOM 3565 N N . GLN A 1 450 ? 5.909 9.086 24.537 1.00 90.44 450 GLN A N 1
ATOM 3566 C CA . GLN A 1 450 ? 5.601 8.604 25.881 1.00 90.44 450 GLN A CA 1
ATOM 3567 C C . GLN A 1 450 ? 4.413 7.619 25.867 1.00 90.44 450 GLN A C 1
ATOM 3569 O O . GLN A 1 450 ? 3.630 7.603 26.819 1.00 90.44 450 GLN A O 1
ATOM 3574 N N . MET A 1 451 ? 4.240 6.827 24.801 1.00 92.50 451 MET A N 1
ATOM 3575 C CA . MET A 1 451 ? 3.154 5.843 24.673 1.00 92.50 451 MET A CA 1
ATOM 3576 C C . MET A 1 451 ? 3.178 4.783 25.784 1.00 92.50 451 MET A C 1
ATOM 3578 O O . MET A 1 451 ? 4.241 4.346 26.223 1.00 92.50 451 MET A O 1
ATOM 3582 N N . THR A 1 452 ? 1.989 4.349 26.198 1.00 94.00 452 THR A N 1
ATOM 3583 C CA . THR A 1 452 ? 1.729 3.156 27.020 1.00 94.00 452 THR A CA 1
ATOM 3584 C C . THR A 1 452 ? 0.444 2.504 26.512 1.00 94.00 452 THR A C 1
ATOM 3586 O O . THR A 1 452 ? -0.346 3.166 25.826 1.00 94.00 452 THR A O 1
ATOM 3589 N N . ASN A 1 453 ? 0.173 1.249 26.875 1.00 92.81 453 ASN A N 1
ATOM 3590 C CA . ASN A 1 453 ? -1.066 0.592 26.444 1.00 92.81 453 ASN A CA 1
ATOM 3591 C C . ASN A 1 453 ? -2.308 1.323 26.979 1.00 92.81 453 ASN A C 1
ATOM 3593 O O . ASN A 1 453 ? -3.287 1.491 26.253 1.00 92.81 453 ASN A O 1
ATOM 3597 N N . GLN A 1 454 ? -2.243 1.854 28.208 1.00 90.62 454 GLN A N 1
ATOM 3598 C CA . GLN A 1 454 ? -3.331 2.661 28.769 1.00 90.62 454 GLN A CA 1
ATOM 3599 C C . GLN A 1 454 ? -3.564 3.959 27.973 1.00 90.62 454 GLN A C 1
ATOM 3601 O O . GLN A 1 454 ? -4.716 4.335 27.748 1.00 90.62 454 GLN A O 1
ATOM 3606 N N . LYS A 1 455 ? -2.504 4.648 27.518 1.00 91.44 455 LYS A N 1
ATOM 3607 C CA . LYS A 1 455 ? -2.652 5.852 26.678 1.00 91.44 455 LYS A CA 1
ATOM 3608 C C . LYS A 1 455 ? -3.284 5.527 25.329 1.00 91.44 455 LYS A C 1
ATOM 3610 O O . LYS A 1 455 ? -4.142 6.285 24.885 1.00 91.44 455 LYS A O 1
ATOM 3615 N N . CYS A 1 456 ? -2.908 4.401 24.724 1.00 94.88 456 CYS A N 1
ATOM 3616 C CA . CYS A 1 456 ? -3.502 3.962 23.469 1.00 94.88 456 CYS A CA 1
ATOM 3617 C C . CYS A 1 456 ? -4.999 3.651 23.620 1.00 94.88 456 CYS A C 1
ATOM 3619 O O . CYS A 1 456 ? -5.825 4.247 22.930 1.00 94.88 456 CYS A O 1
ATOM 3621 N N . ASN A 1 457 ? -5.366 2.820 24.601 1.00 93.69 457 ASN A N 1
ATOM 3622 C CA . ASN A 1 457 ? -6.766 2.535 24.922 1.00 93.69 457 ASN A CA 1
ATOM 3623 C C . ASN A 1 457 ? -7.557 3.828 25.223 1.00 93.69 457 ASN A C 1
ATOM 3625 O O . ASN A 1 457 ? -8.632 4.034 24.661 1.00 93.69 457 ASN A O 1
ATOM 3629 N N . SER A 1 458 ? -7.004 4.751 26.018 1.00 90.69 458 SER A N 1
ATOM 3630 C CA . SER A 1 458 ? -7.659 6.035 26.326 1.00 90.69 458 SER A CA 1
ATOM 3631 C C . SER A 1 458 ? -7.932 6.877 25.071 1.00 90.69 458 SER A C 1
ATOM 3633 O O . SER A 1 458 ? -9.004 7.468 24.953 1.00 90.69 458 SER A O 1
ATOM 3635 N N . TYR A 1 459 ? -6.991 6.907 24.120 1.00 91.88 459 TYR A N 1
ATOM 3636 C CA . TYR A 1 459 ? -7.148 7.590 22.833 1.00 91.88 459 TYR A CA 1
ATOM 3637 C C . TYR A 1 459 ? -8.243 6.935 21.975 1.00 91.88 459 TYR A C 1
ATOM 3639 O O . TYR A 1 459 ? -9.189 7.619 21.580 1.00 91.88 459 TYR A O 1
ATOM 3647 N N . CYS A 1 460 ? -8.188 5.614 21.778 1.00 93.88 460 CYS A N 1
ATOM 3648 C CA . CYS A 1 460 ? -9.182 4.877 20.990 1.00 93.88 460 CYS A CA 1
ATOM 3649 C C . CYS A 1 460 ? -10.590 4.950 21.594 1.00 93.88 460 CYS A C 1
ATOM 3651 O O . CYS A 1 460 ? -11.560 5.184 20.875 1.00 93.88 460 CYS A O 1
ATOM 3653 N N . SER A 1 461 ? -10.693 4.851 22.922 1.00 93.31 461 SER A N 1
ATOM 3654 C CA . SER A 1 461 ? -11.953 5.003 23.652 1.00 93.31 461 SER A CA 1
ATOM 3655 C C . SER A 1 461 ? -12.546 6.401 23.483 1.00 93.31 461 SER A C 1
ATOM 3657 O O . SER A 1 461 ? -13.742 6.527 23.250 1.00 93.31 461 SER A O 1
ATOM 3659 N N . SER A 1 462 ? -11.728 7.461 23.534 1.00 90.00 462 SER A N 1
ATOM 3660 C CA . SER A 1 462 ? -12.216 8.840 23.359 1.00 90.00 462 SER A CA 1
ATOM 3661 C C . SER A 1 462 ? -12.767 9.140 21.953 1.00 90.00 462 SER A C 1
ATOM 3663 O O . SER A 1 462 ? -13.548 10.081 21.785 1.00 90.00 462 SER A O 1
ATOM 3665 N N . LEU A 1 463 ? -12.391 8.304 20.977 1.00 87.50 463 LEU A N 1
ATOM 3666 C CA . LEU A 1 463 ? -12.853 8.297 19.587 1.00 87.50 463 LEU A CA 1
ATOM 3667 C C . LEU A 1 463 ? -13.887 7.186 19.296 1.00 87.50 463 LEU A C 1
ATOM 3669 O O . LEU A 1 463 ? -14.276 7.004 18.143 1.00 87.50 463 LEU A O 1
ATOM 3673 N N . LEU A 1 464 ? -14.373 6.491 20.333 1.00 91.94 464 LEU A N 1
ATOM 3674 C CA . LEU A 1 464 ? -15.420 5.462 20.271 1.00 91.94 464 LEU A CA 1
ATOM 3675 C C . LEU A 1 464 ? -15.054 4.213 19.437 1.00 91.94 464 LEU A C 1
ATOM 3677 O O . LEU A 1 464 ? -15.913 3.646 18.763 1.00 91.94 464 LEU A O 1
ATOM 3681 N N . PHE A 1 465 ? -13.795 3.776 19.445 1.00 91.44 465 PHE A N 1
ATOM 3682 C CA . PHE A 1 465 ? -13.398 2.485 18.858 1.00 91.44 465 PHE A CA 1
ATOM 3683 C C . PHE A 1 465 ? -13.516 1.342 19.875 1.00 91.44 465 PHE A C 1
ATOM 3685 O O . PHE A 1 465 ? -13.254 1.548 21.061 1.00 91.44 465 PHE A O 1
ATOM 3692 N N . GLU A 1 466 ? -13.883 0.140 19.421 1.00 91.38 466 GLU A N 1
ATOM 3693 C CA . GLU A 1 466 ? -14.005 -1.053 20.287 1.00 91.38 466 GLU A CA 1
ATOM 3694 C C . GLU A 1 466 ? -12.651 -1.676 20.669 1.00 91.38 466 GLU A C 1
ATOM 3696 O O . GLU A 1 466 ? -12.528 -2.330 21.709 1.00 91.38 466 GLU A O 1
ATOM 3701 N N . PHE A 1 467 ? -11.619 -1.458 19.851 1.00 94.50 467 PHE A N 1
ATOM 3702 C CA . PHE A 1 467 ? -10.281 -2.020 20.010 1.00 94.50 467 PHE A CA 1
ATOM 3703 C C . PHE A 1 467 ? -9.195 -0.949 19.925 1.00 94.50 467 PHE A C 1
ATOM 3705 O O . PHE A 1 467 ? -9.329 0.084 19.263 1.00 94.50 467 PHE A O 1
ATOM 3712 N N . SER A 1 468 ? -8.090 -1.238 20.603 1.00 96.25 468 SER A N 1
ATOM 3713 C CA . SER A 1 468 ? -6.870 -0.439 20.647 1.00 96.25 468 SER A CA 1
ATOM 3714 C C . SER A 1 468 ? -5.661 -1.358 20.514 1.00 96.25 468 SER A C 1
ATOM 3716 O O . SER A 1 468 ? -5.686 -2.480 21.016 1.00 96.25 468 SER A O 1
ATOM 3718 N N . GLY A 1 469 ? -4.603 -0.916 19.848 1.00 96.06 469 GLY A N 1
ATOM 3719 C CA . GLY A 1 469 ? -3.423 -1.742 19.618 1.00 96.06 469 GLY A CA 1
ATOM 3720 C C . GLY A 1 469 ? -2.171 -0.901 19.495 1.00 96.06 469 GLY A C 1
ATOM 3721 O O . GLY A 1 469 ? -2.173 0.143 18.850 1.00 96.06 469 GLY A O 1
ATOM 3722 N N . THR A 1 470 ? -1.106 -1.347 20.146 1.00 95.31 470 THR A N 1
ATOM 3723 C CA . THR A 1 470 ? 0.193 -0.674 20.155 1.00 95.31 470 THR A CA 1
ATOM 3724 C C . THR A 1 470 ? 1.186 -1.407 19.256 1.00 95.31 470 THR A C 1
ATOM 3726 O O . THR A 1 470 ? 1.173 -2.635 19.200 1.00 95.31 470 THR A O 1
ATOM 3729 N N . GLU A 1 471 ? 2.033 -0.650 18.557 1.00 87.81 471 GLU A N 1
ATOM 3730 C CA . GLU A 1 471 ? 3.086 -1.128 17.643 1.00 87.81 471 GLU A CA 1
ATOM 3731 C C . GLU A 1 471 ? 4.393 -0.360 17.941 1.00 87.81 471 GLU A C 1
ATOM 3733 O O . GLU A 1 471 ? 4.347 0.783 18.415 1.00 87.81 471 GLU A O 1
ATOM 3738 N N . GLY A 1 472 ? 5.561 -0.968 17.697 1.00 74.00 472 GLY A N 1
ATOM 3739 C CA . GLY A 1 472 ? 6.898 -0.341 17.739 1.00 74.00 472 GLY A CA 1
ATOM 3740 C C . GLY A 1 472 ? 7.362 0.243 19.089 1.00 74.00 472 GLY A C 1
ATOM 3741 O O . GLY A 1 472 ? 8.502 0.704 19.226 1.00 74.00 472 GLY A O 1
ATOM 3742 N N . GLY A 1 473 ? 6.507 0.239 20.111 1.00 80.81 473 GLY A N 1
ATOM 3743 C CA . GLY A 1 473 ? 6.708 0.920 21.389 1.00 80.81 473 GLY A CA 1
ATOM 3744 C C . GLY A 1 473 ? 6.126 2.341 21.489 1.00 80.81 473 GLY A C 1
ATOM 3745 O O . GLY A 1 473 ? 5.910 2.796 22.614 1.00 80.81 473 GLY A O 1
ATOM 3746 N N . ASP A 1 474 ? 5.877 3.054 20.382 1.00 83.00 474 ASP A N 1
ATOM 3747 C CA . ASP A 1 474 ? 5.354 4.440 20.360 1.00 83.00 474 ASP A CA 1
ATOM 3748 C C . ASP A 1 474 ? 4.078 4.682 19.537 1.00 83.00 474 ASP A C 1
ATOM 3750 O O . ASP A 1 474 ? 3.497 5.766 19.655 1.00 83.00 474 ASP A O 1
ATOM 3754 N N . TYR A 1 475 ? 3.594 3.712 18.763 1.00 80.88 475 TYR A N 1
ATOM 3755 C CA . TYR A 1 475 ? 2.374 3.870 17.965 1.00 80.88 475 TYR A CA 1
ATOM 3756 C C . TYR A 1 475 ? 1.147 3.330 18.695 1.00 80.88 475 TYR A C 1
ATOM 3758 O O . TYR A 1 475 ? 1.232 2.470 19.576 1.00 80.88 475 TYR A O 1
ATOM 3766 N N . CYS A 1 476 ? -0.007 3.858 18.311 1.00 92.25 476 CYS A N 1
ATOM 3767 C CA . CYS A 1 476 ? -1.320 3.400 18.715 1.00 92.25 476 CYS A CA 1
ATOM 3768 C C . CYS A 1 476 ? -2.264 3.446 17.518 1.00 92.25 476 CYS A C 1
ATOM 3770 O O . CYS A 1 476 ? -2.335 4.467 16.832 1.00 92.25 476 CYS A O 1
ATOM 3772 N N . TYR A 1 477 ? -3.024 2.373 17.342 1.00 87.69 477 TYR A N 1
ATOM 3773 C CA . TYR A 1 477 ? -4.050 2.202 16.327 1.00 87.69 477 TYR A CA 1
ATOM 3774 C C . TYR A 1 477 ? -5.360 1.781 16.991 1.00 87.69 477 TYR A C 1
ATOM 3776 O O . TYR A 1 477 ? -5.362 1.152 18.052 1.00 87.69 477 TYR A O 1
ATOM 3784 N N . CYS A 1 478 ? -6.473 2.140 16.366 1.00 92.06 478 CYS A N 1
ATOM 3785 C CA . CYS A 1 478 ? -7.820 1.966 16.890 1.00 92.06 478 CYS A CA 1
ATOM 3786 C C . CYS A 1 478 ? -8.710 1.330 15.825 1.00 92.06 478 CYS A C 1
ATOM 3788 O O . CYS A 1 478 ? -8.595 1.677 14.652 1.00 92.06 478 CYS A O 1
ATOM 3790 N N . GLY A 1 479 ? -9.617 0.436 16.207 1.00 85.25 479 GLY A N 1
ATOM 3791 C CA . GLY A 1 479 ? -10.483 -0.255 15.249 1.00 85.25 479 GLY A CA 1
ATOM 3792 C C . GLY A 1 479 ? -11.735 -0.844 15.887 1.00 85.25 479 GLY A C 1
ATOM 3793 O O . GLY A 1 479 ? -11.859 -0.880 17.107 1.00 85.25 479 GLY A O 1
ATOM 3794 N N . ASP A 1 480 ? -12.657 -1.301 15.044 1.00 82.69 480 ASP A N 1
ATOM 3795 C CA . ASP A 1 480 ? -13.911 -1.972 15.442 1.00 82.69 480 ASP A CA 1
ATOM 3796 C C . ASP A 1 480 ? -13.936 -3.448 15.006 1.00 82.69 480 ASP A C 1
ATOM 3798 O O . ASP A 1 480 ? -14.879 -4.186 15.260 1.00 82.69 480 ASP A O 1
ATOM 3802 N N . GLU A 1 481 ? -12.867 -3.880 14.345 1.00 81.44 481 GLU A N 1
ATOM 3803 C CA . GLU A 1 481 ? -12.553 -5.257 13.995 1.00 81.44 481 GLU A CA 1
ATOM 3804 C C . GLU A 1 481 ? -11.041 -5.458 14.185 1.00 81.44 481 GLU A C 1
ATOM 3806 O O . GLU A 1 481 ? -10.297 -4.479 14.248 1.00 81.44 481 GLU A O 1
ATOM 3811 N N . TYR A 1 482 ? -10.598 -6.714 14.261 1.00 88.56 482 TYR A N 1
ATOM 3812 C CA . TYR A 1 482 ? -9.190 -7.125 14.288 1.00 88.56 482 TYR A CA 1
ATOM 3813 C C . TYR A 1 482 ? -9.059 -8.575 13.782 1.00 88.56 482 TYR A C 1
ATOM 3815 O O . TYR A 1 482 ? -10.060 -9.251 13.522 1.00 88.56 482 TYR A O 1
ATOM 3823 N N . GLY A 1 483 ? -7.830 -9.078 13.672 1.00 73.44 483 GLY A N 1
ATOM 3824 C CA . GLY A 1 483 ? -7.515 -10.451 13.283 1.00 73.44 483 GLY A CA 1
ATOM 3825 C C . GLY A 1 483 ? -7.617 -10.715 11.780 1.00 73.44 483 GLY A C 1
ATOM 3826 O O . GLY A 1 483 ? -7.596 -11.875 11.364 1.00 73.44 483 GLY A O 1
ATOM 3827 N N . ALA A 1 484 ? -7.702 -9.667 10.960 1.00 56.06 484 ALA A N 1
ATOM 3828 C CA . ALA A 1 484 ? -7.827 -9.744 9.508 1.00 56.06 484 ALA A CA 1
ATOM 3829 C C . ALA A 1 484 ? -6.557 -10.289 8.828 1.00 56.06 484 ALA A C 1
ATOM 3831 O O . ALA A 1 484 ? -6.643 -10.847 7.731 1.00 56.06 484 ALA A O 1
ATOM 3832 N N . TYR A 1 485 ? -5.401 -10.168 9.489 1.00 52.47 485 TYR A N 1
ATOM 3833 C CA . TYR A 1 485 ? -4.134 -10.781 9.069 1.00 52.47 485 TYR A CA 1
ATOM 3834 C C . TYR A 1 485 ? -3.724 -12.018 9.888 1.00 52.47 485 TYR A C 1
ATOM 3836 O O . TYR A 1 485 ? -2.801 -12.729 9.494 1.00 52.47 485 TYR A O 1
ATOM 3844 N N . GLY A 1 486 ? -4.441 -12.322 10.974 1.00 58.69 486 GLY A N 1
ATOM 3845 C CA . GLY A 1 486 ? -4.187 -13.465 11.853 1.00 58.69 486 GLY A CA 1
ATOM 3846 C C . GLY A 1 486 ? -3.233 -13.181 13.029 1.00 58.69 486 GLY A C 1
ATOM 3847 O O . GLY A 1 486 ? -2.550 -12.153 13.056 1.00 58.69 486 GLY A O 1
ATOM 3848 N N . PRO A 1 487 ? -3.221 -14.070 14.042 1.00 72.00 487 PRO A N 1
ATOM 3849 C CA . PRO A 1 487 ? -2.415 -13.907 15.247 1.00 72.00 487 PRO A CA 1
ATOM 3850 C C . PRO A 1 487 ? -0.938 -14.262 15.027 1.00 72.00 487 PRO A C 1
ATOM 3852 O O . PRO A 1 487 ? -0.595 -15.081 14.174 1.00 72.00 487 PRO A O 1
ATOM 3855 N N . LEU A 1 488 ? -0.088 -13.696 15.878 1.00 63.53 488 LEU A N 1
ATOM 3856 C CA . LEU A 1 488 ? 1.330 -14.014 16.041 1.00 63.53 488 LEU A CA 1
ATOM 3857 C C . LEU A 1 488 ? 1.587 -14.617 17.426 1.00 63.53 488 LEU A C 1
ATOM 3859 O O . LEU A 1 488 ? 0.827 -14.394 18.373 1.00 63.53 488 LEU A O 1
ATOM 3863 N N . ASP A 1 489 ? 2.718 -15.309 17.578 1.00 75.81 489 ASP A N 1
ATOM 3864 C CA . ASP A 1 489 ? 3.249 -15.606 18.908 1.00 75.81 489 ASP A CA 1
ATOM 3865 C C . ASP A 1 489 ? 3.557 -14.292 19.647 1.00 75.81 489 ASP A C 1
ATOM 3867 O O . ASP A 1 489 ? 4.092 -13.342 19.068 1.00 75.81 489 ASP A O 1
ATOM 3871 N N . LYS A 1 490 ? 3.226 -14.234 20.942 1.00 80.88 490 LYS A N 1
ATOM 3872 C CA . LYS A 1 490 ? 3.384 -13.043 21.807 1.00 80.88 490 LYS A CA 1
ATOM 3873 C C . LYS A 1 490 ? 4.816 -12.484 21.814 1.00 80.88 490 LYS A C 1
ATOM 3875 O O . LYS A 1 490 ? 5.002 -11.299 22.068 1.00 80.88 490 LYS A O 1
ATOM 3880 N N . GLU A 1 491 ? 5.815 -13.325 21.541 1.00 80.88 491 GLU A N 1
ATOM 3881 C CA . GLU A 1 491 ? 7.226 -12.965 21.412 1.00 80.88 491 GLU A CA 1
ATOM 3882 C C . GLU A 1 491 ? 7.466 -11.899 20.331 1.00 80.88 491 GLU A C 1
ATOM 3884 O O . GLU A 1 491 ? 8.392 -11.111 20.491 1.00 80.88 491 GLU A O 1
ATOM 3889 N N . ASN A 1 492 ? 6.613 -11.808 19.304 1.00 67.75 492 ASN A N 1
ATOM 3890 C CA . ASN A 1 492 ? 6.668 -10.753 18.283 1.00 67.75 492 ASN A CA 1
ATOM 3891 C C . ASN A 1 492 ? 6.141 -9.401 18.803 1.00 67.75 492 ASN A C 1
ATOM 3893 O O . ASN A 1 492 ? 6.500 -8.354 18.278 1.00 67.75 492 ASN A O 1
ATOM 3897 N N . CYS A 1 493 ? 5.334 -9.401 19.870 1.00 84.75 493 CYS A N 1
ATOM 3898 C CA . CYS A 1 493 ? 4.782 -8.200 20.500 1.00 84.75 493 CYS A CA 1
ATOM 3899 C C . CYS A 1 493 ? 5.521 -7.832 21.798 1.00 84.75 493 CYS A C 1
ATOM 3901 O O . CYS A 1 493 ? 4.905 -7.610 22.844 1.00 84.75 493 CYS A O 1
ATOM 3903 N N . ASN A 1 494 ? 6.857 -7.813 21.744 1.00 86.31 494 ASN A N 1
ATOM 3904 C CA . ASN A 1 494 ? 7.734 -7.642 22.907 1.00 86.31 494 ASN A CA 1
ATOM 3905 C C . ASN A 1 494 ? 8.354 -6.234 23.065 1.00 86.31 494 ASN A C 1
ATOM 3907 O O . ASN A 1 494 ? 9.050 -5.994 24.055 1.00 86.31 494 ASN A O 1
ATOM 3911 N N . SER A 1 495 ? 8.135 -5.311 22.121 1.00 83.31 495 SER A N 1
ATOM 3912 C CA . SER A 1 495 ? 8.825 -4.014 22.095 1.00 83.31 495 SER A CA 1
ATOM 3913 C C . SER A 1 495 ? 8.413 -3.147 23.288 1.00 83.31 495 SER A C 1
ATOM 3915 O O . SER A 1 495 ? 7.218 -2.945 23.503 1.00 83.31 495 SER A O 1
ATOM 3917 N N . PRO A 1 496 ? 9.355 -2.597 24.074 1.00 85.88 496 PRO A N 1
ATOM 3918 C CA . PRO A 1 496 ? 9.018 -1.837 25.272 1.00 85.88 496 PRO A CA 1
ATOM 3919 C C . PRO A 1 496 ? 8.311 -0.520 24.923 1.00 85.88 496 PRO A C 1
ATOM 3921 O O . PRO A 1 496 ? 8.779 0.244 24.071 1.00 85.88 496 PRO A O 1
ATOM 3924 N N . CYS A 1 497 ? 7.209 -0.221 25.616 1.00 93.44 497 CYS A N 1
ATOM 3925 C CA . CYS A 1 497 ? 6.491 1.044 25.455 1.00 93.44 497 CYS A CA 1
ATOM 3926 C C . CYS A 1 497 ? 7.408 2.229 25.816 1.00 93.44 497 CYS A C 1
ATOM 3928 O O . CYS A 1 497 ? 7.979 2.252 26.910 1.00 93.44 497 CYS A O 1
ATOM 3930 N N . LYS A 1 498 ? 7.534 3.256 24.959 1.00 91.00 498 LYS A N 1
ATOM 3931 C CA . LYS A 1 498 ? 8.483 4.366 25.219 1.00 91.00 498 LYS A CA 1
ATOM 3932 C C . LYS A 1 498 ? 8.135 5.186 26.475 1.00 91.00 498 LYS A C 1
ATOM 3934 O O . LYS A 1 498 ? 9.018 5.802 27.064 1.00 91.00 498 LYS A O 1
ATOM 3939 N N . GLY A 1 499 ? 6.864 5.201 26.887 1.00 88.12 499 GLY A N 1
ATOM 3940 C CA . GLY A 1 499 ? 6.393 5.830 28.127 1.00 88.12 499 GLY A CA 1
ATOM 3941 C C . GLY A 1 499 ? 6.378 4.918 29.358 1.00 88.12 499 GLY A C 1
ATOM 3942 O O . GLY A 1 499 ? 6.209 5.424 30.464 1.00 88.12 499 GLY A O 1
ATOM 3943 N N . ASN A 1 500 ? 6.547 3.602 29.193 1.00 91.44 500 ASN A N 1
ATOM 3944 C CA . ASN A 1 500 ? 6.707 2.651 30.295 1.00 91.44 500 ASN A CA 1
ATOM 3945 C C . ASN A 1 500 ? 7.435 1.390 29.810 1.00 91.44 500 ASN A C 1
ATOM 3947 O O . ASN A 1 500 ? 6.814 0.446 29.331 1.00 91.44 500 ASN A O 1
ATOM 3951 N N . THR A 1 501 ? 8.752 1.330 29.995 1.00 90.81 501 THR A N 1
ATOM 3952 C CA . THR A 1 501 ? 9.579 0.199 29.541 1.00 90.81 501 THR A CA 1
ATOM 3953 C C . THR A 1 501 ? 9.347 -1.111 30.309 1.00 90.81 501 THR A C 1
ATOM 3955 O O . THR A 1 501 ? 9.982 -2.115 29.994 1.00 90.81 501 THR A O 1
ATOM 3958 N N . SER A 1 502 ? 8.444 -1.125 31.300 1.00 90.44 502 SER A N 1
ATOM 3959 C CA . SER A 1 502 ? 7.953 -2.348 31.960 1.00 90.44 502 SER A CA 1
ATOM 3960 C C . SER A 1 502 ? 6.702 -2.947 31.293 1.00 90.44 502 SER A C 1
ATOM 3962 O O . SER A 1 502 ? 6.253 -4.018 31.696 1.00 90.44 502 SER A O 1
ATOM 3964 N N . GLU A 1 503 ? 6.130 -2.269 30.294 1.00 89.44 503 GLU A N 1
ATOM 3965 C CA . GLU A 1 503 ? 5.057 -2.765 29.426 1.00 89.44 503 GLU A CA 1
ATOM 3966 C C . GLU A 1 503 ? 5.600 -3.080 28.022 1.00 89.44 503 GLU A C 1
ATOM 3968 O O . GLU A 1 503 ? 6.505 -2.402 27.531 1.00 89.44 503 GLU A O 1
ATOM 3973 N N . ALA A 1 504 ? 4.993 -4.061 27.348 1.00 90.19 504 ALA A N 1
ATOM 3974 C CA . ALA A 1 504 ? 5.212 -4.322 25.927 1.00 90.19 504 ALA A CA 1
ATOM 3975 C C . ALA A 1 504 ? 4.111 -3.661 25.076 1.00 90.19 504 ALA A C 1
ATOM 3977 O O . ALA A 1 504 ? 2.941 -3.667 25.461 1.00 90.19 504 ALA A O 1
ATOM 3978 N N . CYS A 1 505 ? 4.493 -3.100 23.931 1.00 91.69 505 CYS A N 1
ATOM 3979 C CA . CYS A 1 505 ? 3.671 -2.300 23.025 1.00 91.69 505 CYS A CA 1
ATOM 3980 C C . CYS A 1 505 ? 3.892 -2.743 21.565 1.00 91.69 505 CYS A C 1
ATOM 3982 O O . CYS A 1 505 ? 4.456 -2.000 20.757 1.00 91.69 505 CYS A O 1
ATOM 3984 N N . GLY A 1 506 ? 3.486 -3.976 21.248 1.00 87.69 506 GLY A N 1
ATOM 3985 C CA . GLY A 1 506 ? 3.624 -4.569 19.919 1.00 87.69 506 GLY A CA 1
ATOM 3986 C C . GLY A 1 506 ? 5.065 -4.895 19.529 1.00 87.69 506 GLY A C 1
ATOM 3987 O O . GLY A 1 506 ? 5.930 -5.096 20.382 1.00 87.69 506 GLY A O 1
ATOM 3988 N N . GLY A 1 507 ? 5.302 -4.982 18.227 1.00 64.94 507 GLY A N 1
ATOM 3989 C CA . GLY A 1 507 ? 6.603 -5.138 17.573 1.00 64.94 507 GLY A CA 1
ATOM 3990 C C . GLY A 1 507 ? 6.639 -4.303 16.297 1.00 64.94 507 GLY A C 1
ATOM 3991 O O . GLY A 1 507 ? 5.844 -3.379 16.165 1.00 64.94 507 GLY A O 1
ATOM 3992 N N . PHE A 1 508 ? 7.530 -4.609 15.357 1.00 63.22 508 PHE A N 1
ATOM 3993 C CA . PHE A 1 508 ? 7.451 -4.059 13.997 1.00 63.22 508 PHE A CA 1
ATOM 3994 C C . PHE A 1 508 ? 6.509 -4.938 13.165 1.00 63.22 508 PHE A C 1
ATOM 3996 O O . PHE A 1 508 ? 6.699 -6.152 13.140 1.00 63.22 508 PHE A O 1
ATOM 4003 N N . GLY A 1 509 ? 5.475 -4.367 12.536 1.00 57.25 509 GLY A N 1
ATOM 4004 C CA . GLY A 1 509 ? 4.466 -5.155 11.815 1.00 57.25 509 GLY A CA 1
ATOM 4005 C C . GLY A 1 509 ? 3.657 -6.086 12.727 1.00 57.25 509 GLY A C 1
ATOM 4006 O O . GLY A 1 509 ? 3.169 -7.123 12.274 1.00 57.25 509 GLY A O 1
ATOM 4007 N N . ALA A 1 510 ? 3.545 -5.754 14.019 1.00 71.56 510 ALA A N 1
ATOM 4008 C CA . ALA A 1 510 ? 2.907 -6.596 15.027 1.00 71.56 510 ALA A CA 1
ATOM 4009 C C . ALA A 1 510 ? 2.184 -5.758 16.096 1.00 71.56 510 ALA A C 1
ATOM 4011 O O . ALA A 1 510 ? 2.817 -5.032 16.867 1.00 71.56 510 ALA A O 1
ATOM 4012 N N . LEU A 1 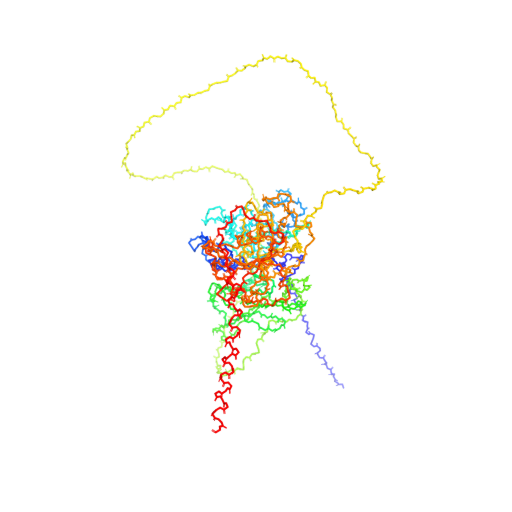511 ? 0.857 -5.882 16.176 1.00 85.56 511 LEU A N 1
ATOM 4013 C CA . LEU A 1 511 ? 0.016 -5.142 17.119 1.00 85.56 511 LEU A CA 1
ATOM 4014 C C . LEU A 1 511 ? -0.241 -5.926 18.412 1.00 85.56 511 LEU A C 1
ATOM 4016 O O . LEU A 1 511 ? -0.768 -7.041 18.385 1.00 85.56 511 LEU A O 1
ATOM 4020 N N . SER A 1 512 ? 0.020 -5.290 19.557 1.00 94.62 512 SER A N 1
ATOM 4021 C CA . SER A 1 512 ? -0.500 -5.708 20.869 1.00 94.62 512 SER A CA 1
ATOM 4022 C C . SER A 1 512 ? -1.969 -5.288 21.004 1.00 94.62 512 SER A C 1
ATOM 4024 O O . SER A 1 512 ? -2.275 -4.258 21.608 1.00 94.62 512 SER A O 1
ATOM 4026 N N . ILE A 1 513 ? -2.893 -6.058 20.424 1.00 96.00 513 ILE A N 1
ATOM 4027 C CA . ILE A 1 513 ? -4.320 -5.700 20.390 1.00 96.00 513 ILE A CA 1
ATOM 4028 C C . ILE A 1 513 ? -4.989 -5.969 21.743 1.00 96.00 513 ILE A C 1
ATOM 4030 O O . ILE A 1 513 ? -4.826 -7.025 22.356 1.00 96.00 513 ILE A O 1
ATOM 4034 N N . SER A 1 514 ? -5.772 -4.993 22.196 1.00 94.81 514 SER A N 1
ATOM 4035 C CA . SER A 1 514 ? -6.566 -4.998 23.423 1.00 94.81 514 SER A CA 1
ATOM 4036 C C . SER A 1 514 ? -7.967 -4.439 23.158 1.00 94.81 514 SER A C 1
ATOM 4038 O O . SER A 1 514 ? -8.116 -3.476 22.401 1.00 94.81 514 SER A O 1
ATOM 4040 N N . LYS A 1 515 ? -8.996 -4.971 23.829 1.00 92.69 515 LYS A N 1
ATOM 4041 C CA . LYS A 1 515 ? -10.306 -4.308 23.891 1.00 92.69 515 LYS A CA 1
ATOM 4042 C C . LYS A 1 515 ? -10.128 -2.912 24.497 1.00 92.69 515 LYS A C 1
ATOM 4044 O O . LYS A 1 515 ? -9.408 -2.757 25.485 1.00 92.69 515 LYS A O 1
ATOM 4049 N N . ALA A 1 516 ? -10.761 -1.918 23.890 1.00 92.94 516 ALA A N 1
ATOM 4050 C CA . ALA A 1 516 ? -10.834 -0.575 24.433 1.00 92.94 516 ALA A CA 1
ATOM 4051 C C . ALA A 1 516 ? -11.797 -0.518 25.633 1.00 92.94 516 ALA A C 1
ATOM 4053 O O . ALA A 1 516 ? -12.650 -1.389 25.841 1.00 92.94 516 ALA A O 1
ATOM 4054 N N . ASP A 1 517 ? -11.678 0.542 26.424 1.00 93.00 517 ASP A N 1
ATOM 4055 C CA . ASP A 1 517 ? -12.545 0.788 27.570 1.00 93.00 517 ASP A CA 1
ATOM 4056 C C . ASP A 1 517 ? -13.955 1.235 27.154 1.00 93.00 517 ASP A C 1
ATOM 4058 O O . ASP A 1 517 ? -14.895 1.129 27.946 1.00 93.00 517 ASP A O 1
ATOM 4062 N N . TYR A 1 518 ? -14.133 1.714 25.922 1.00 94.19 518 TYR A N 1
ATOM 4063 C CA . TYR A 1 518 ? -15.445 1.977 25.335 1.00 94.19 518 TYR A CA 1
ATOM 4064 C C . TYR A 1 518 ? -16.251 0.680 25.169 1.00 94.19 518 TYR A C 1
ATOM 4066 O O . TYR A 1 518 ? -15.773 -0.301 24.605 1.00 94.19 518 TYR A O 1
ATOM 4074 N N . GLN A 1 519 ? -17.485 0.675 25.677 1.00 92.75 519 GLN A N 1
ATOM 4075 C CA . GLN A 1 519 ? -18.393 -0.478 25.635 1.00 92.75 519 GLN A CA 1
ATOM 4076 C C . GLN A 1 519 ? -19.556 -0.294 24.649 1.00 92.75 519 GLN A C 1
ATOM 4078 O O . GLN A 1 519 ? -20.390 -1.189 24.548 1.00 92.75 519 GLN A O 1
ATOM 4083 N N . GLY A 1 520 ? -19.639 0.838 23.939 1.00 93.06 520 GLY A N 1
ATOM 4084 C CA . GLY A 1 520 ? -20.632 1.079 22.886 1.00 93.06 520 GLY A CA 1
ATOM 4085 C C . GLY A 1 520 ? -21.503 2.326 23.077 1.00 93.06 520 GLY A C 1
ATOM 4086 O O . GLY A 1 520 ? -21.415 3.056 24.071 1.00 93.06 520 GLY A O 1
ATOM 4087 N N . CYS A 1 521 ? -22.349 2.570 22.076 1.00 95.00 521 CYS A N 1
ATOM 4088 C CA . CYS A 1 521 ? -23.366 3.621 22.045 1.00 95.00 521 CYS A CA 1
ATOM 4089 C C . CYS A 1 521 ? -24.736 3.021 22.384 1.00 95.00 521 CYS A C 1
ATOM 4091 O O . CYS A 1 521 ? -25.083 1.977 21.835 1.00 95.00 521 CYS A O 1
ATOM 4093 N N . TYR A 1 522 ? -25.526 3.642 23.257 1.00 95.88 522 TYR A N 1
ATOM 4094 C CA . TYR A 1 522 ? -26.782 3.055 23.748 1.00 95.88 522 TYR A CA 1
ATOM 4095 C C . TYR A 1 522 ? -27.899 4.091 23.891 1.00 95.88 522 TYR A C 1
ATOM 4097 O O . TYR A 1 522 ? -27.629 5.267 24.125 1.00 95.88 522 TYR A O 1
ATOM 4105 N N . GLN A 1 523 ? -29.165 3.671 23.806 1.00 94.06 523 GLN A N 1
ATOM 4106 C CA . GLN A 1 523 ? -30.305 4.580 23.948 1.00 94.06 523 GLN A CA 1
ATOM 4107 C C . GLN A 1 523 ? -30.442 5.046 25.411 1.00 94.06 523 GLN A C 1
ATOM 4109 O O . GLN A 1 523 ? -30.502 4.238 26.342 1.00 94.06 523 GLN A O 1
ATOM 4114 N N . PHE A 1 524 ? -30.546 6.360 25.633 1.00 91.62 524 PHE A N 1
ATOM 4115 C CA . PHE A 1 524 ? -30.574 6.973 26.969 1.00 91.62 524 PHE A CA 1
ATOM 4116 C C . PHE A 1 524 ? -31.704 6.438 27.863 1.00 91.62 524 PHE A C 1
ATOM 4118 O O . PHE A 1 524 ? -31.509 6.244 29.062 1.00 91.62 524 PHE A O 1
ATOM 4125 N N . SER A 1 525 ? -32.875 6.147 27.290 1.00 88.81 525 SER A N 1
ATOM 4126 C CA . SER A 1 525 ? -34.017 5.584 28.022 1.00 88.81 525 SER A CA 1
ATOM 4127 C C . SER A 1 525 ? -33.787 4.163 28.546 1.00 88.81 525 SER A C 1
ATOM 4129 O O . SER A 1 525 ? -34.370 3.806 29.565 1.00 88.81 525 SER A O 1
ATOM 4131 N N . GLU A 1 526 ? -32.952 3.366 27.879 1.00 89.06 526 GLU A N 1
ATOM 4132 C CA . GLU A 1 526 ? -32.647 1.980 28.268 1.00 89.06 526 GLU A CA 1
ATOM 4133 C C . GLU A 1 526 ? -31.527 1.958 29.320 1.00 89.06 526 GLU A C 1
ATOM 4135 O O . GLU A 1 526 ? -31.627 1.308 30.366 1.00 89.06 526 GLU A O 1
ATOM 4140 N N . MET A 1 527 ? -30.499 2.781 29.100 1.00 89.75 527 MET A N 1
ATOM 4141 C CA . MET A 1 527 ? -29.348 2.935 29.993 1.00 89.75 527 MET A CA 1
ATOM 4142 C C . MET A 1 527 ? -29.681 3.490 31.378 1.00 89.75 527 MET A C 1
ATOM 4144 O O . MET A 1 527 ? -28.967 3.201 32.331 1.00 89.75 527 MET A O 1
ATOM 4148 N N . MET A 1 528 ? -30.756 4.262 31.535 1.00 85.62 528 MET A N 1
ATOM 4149 C CA . MET A 1 528 ? -31.058 4.939 32.804 1.00 85.62 528 MET A CA 1
ATOM 4150 C C . MET A 1 528 ? -31.255 4.016 34.019 1.00 85.62 528 MET A C 1
ATOM 4152 O O . MET A 1 528 ? -31.101 4.478 35.143 1.00 85.62 528 MET A O 1
ATOM 4156 N N . SER A 1 529 ? -31.577 2.735 33.816 1.00 89.00 529 SER A N 1
ATOM 4157 C CA . SER A 1 529 ? -31.670 1.742 34.902 1.00 89.00 529 SER A CA 1
ATOM 4158 C C . SER A 1 529 ? -30.319 1.136 35.319 1.00 89.00 529 SER A C 1
ATOM 4160 O O . SER A 1 529 ? -30.236 0.501 36.366 1.00 89.00 529 SER A O 1
ATOM 4162 N N . HIS A 1 530 ? -29.265 1.371 34.533 1.00 91.69 530 HIS A N 1
ATOM 4163 C CA . HIS A 1 530 ? -27.909 0.847 34.725 1.00 91.69 530 HIS A CA 1
ATOM 4164 C C . HIS A 1 530 ? -26.991 1.840 35.464 1.00 91.69 530 HIS A C 1
ATOM 4166 O O . HIS A 1 530 ? -25.858 1.507 35.814 1.00 91.69 530 HIS A O 1
ATOM 4172 N N . PHE A 1 531 ? -27.485 3.058 35.721 1.00 94.44 531 PHE A N 1
ATOM 4173 C CA . PHE A 1 531 ? -26.750 4.138 36.369 1.00 94.44 531 PHE A CA 1
ATOM 4174 C C . PHE A 1 531 ? -27.379 4.541 37.705 1.00 94.44 531 PHE A C 1
ATOM 4176 O O . PHE A 1 531 ? -28.574 4.802 37.819 1.00 94.44 531 PHE A O 1
ATOM 4183 N N . GLU A 1 532 ? -26.529 4.604 38.723 1.00 94.81 532 GLU A N 1
ATOM 4184 C CA . GLU A 1 532 ? -26.870 4.802 40.133 1.00 94.81 532 GLU A CA 1
ATOM 4185 C C . GLU A 1 532 ? -26.671 6.271 40.568 1.00 94.81 532 GLU A C 1
ATOM 4187 O O . GLU A 1 532 ? -27.307 6.736 41.516 1.00 94.81 532 GLU A O 1
ATOM 4192 N N . LYS A 1 533 ? -25.823 7.023 39.850 1.00 95.12 533 LYS A N 1
ATOM 4193 C CA . LYS A 1 533 ? -25.495 8.435 40.105 1.00 95.12 533 LYS A CA 1
ATOM 4194 C C . LYS A 1 533 ? -25.430 9.240 38.801 1.00 95.12 533 LYS A C 1
ATOM 4196 O O . LYS A 1 533 ? -25.067 8.705 37.756 1.00 95.12 533 LYS A O 1
ATOM 4201 N N . SER A 1 534 ? -25.761 10.531 38.859 1.00 95.38 534 SER A N 1
ATOM 4202 C CA . SER A 1 534 ? -25.708 11.449 37.712 1.00 95.38 534 SER A CA 1
ATOM 4203 C C . SER A 1 534 ? -25.260 12.856 38.107 1.00 95.38 534 SER A C 1
ATOM 4205 O O . SER A 1 534 ? -25.671 13.379 39.145 1.00 95.38 534 SER A O 1
ATOM 4207 N N . ALA A 1 535 ? -24.440 13.475 37.260 1.00 95.81 535 ALA A N 1
ATOM 4208 C CA . ALA A 1 535 ? -23.879 14.809 37.447 1.00 95.81 535 ALA A CA 1
ATOM 4209 C C . ALA A 1 535 ? -23.734 15.557 36.108 1.00 95.81 535 ALA A C 1
ATOM 4211 O O . ALA A 1 535 ? -23.809 14.953 35.036 1.00 95.81 535 ALA A O 1
ATOM 4212 N N . LYS A 1 536 ? -23.512 16.870 36.168 1.00 94.75 536 LYS A N 1
ATOM 4213 C CA . LYS A 1 536 ? -23.250 17.753 35.019 1.00 94.75 536 LYS A CA 1
ATOM 4214 C C . LYS A 1 536 ? -21.881 18.413 35.129 1.00 94.75 536 LYS A C 1
ATOM 4216 O O . LYS A 1 536 ? -21.408 18.646 36.239 1.00 94.75 536 LYS A O 1
ATOM 4221 N N . SER A 1 537 ? -21.274 18.751 33.995 1.00 94.12 537 SER A N 1
ATOM 4222 C CA . SER A 1 537 ? -20.110 19.642 33.938 1.00 94.12 537 SER A CA 1
ATOM 4223 C C . SER A 1 537 ? -20.081 20.428 32.630 1.00 94.12 537 SER A C 1
ATOM 4225 O O . SER A 1 537 ? -20.165 19.834 31.556 1.00 94.12 537 SER A O 1
ATOM 4227 N N . ASP A 1 538 ? -19.885 21.746 32.717 1.00 91.94 538 ASP A N 1
ATOM 4228 C CA . ASP A 1 538 ? -19.708 22.638 31.557 1.00 91.94 538 ASP A CA 1
ATOM 4229 C C . ASP A 1 538 ? -18.373 22.415 30.814 1.00 91.94 538 ASP A C 1
ATOM 4231 O O . ASP A 1 538 ? -18.127 23.019 29.772 1.00 91.94 538 ASP A O 1
ATOM 4235 N N . ASN A 1 539 ? -17.494 21.564 31.355 1.00 92.31 539 ASN A N 1
ATOM 4236 C CA . ASN A 1 539 ? -16.186 21.222 30.800 1.00 92.31 539 ASN A CA 1
ATOM 4237 C C . ASN A 1 539 ? -15.965 19.696 30.860 1.00 92.31 539 ASN A C 1
ATOM 4239 O O . ASN A 1 539 ? -14.933 19.217 31.341 1.00 92.31 539 ASN A O 1
ATOM 4243 N N . ILE A 1 540 ? -16.956 18.908 30.428 1.00 92.19 540 ILE A N 1
ATOM 4244 C CA . ILE A 1 540 ? -16.848 17.444 30.452 1.00 92.19 540 ILE A CA 1
ATOM 4245 C C . ILE A 1 540 ? -15.829 16.953 29.414 1.00 92.19 540 ILE A C 1
ATOM 4247 O O . ILE A 1 540 ? -15.699 17.506 28.322 1.00 92.19 540 ILE A O 1
ATOM 4251 N N . THR A 1 541 ? -15.149 15.859 29.734 1.00 93.06 541 THR A N 1
ATOM 4252 C CA . THR A 1 541 ? -14.375 15.041 28.792 1.00 93.06 541 THR A CA 1
ATOM 4253 C C . THR A 1 541 ? -14.644 13.573 29.102 1.00 93.06 541 THR A C 1
ATOM 4255 O O . THR A 1 541 ? -15.123 13.254 30.199 1.00 93.06 541 THR A O 1
ATOM 4258 N N . ASN A 1 542 ? -14.307 12.666 28.178 1.00 91.81 542 ASN A N 1
ATOM 4259 C CA . ASN A 1 542 ? -14.473 11.233 28.422 1.00 91.81 542 ASN A CA 1
ATOM 4260 C C . ASN A 1 542 ? -13.696 10.809 29.673 1.00 91.81 542 ASN A C 1
ATOM 4262 O O . ASN A 1 542 ? -14.268 10.295 30.630 1.00 91.81 542 ASN A O 1
ATOM 4266 N N . ASN A 1 543 ? -12.408 11.143 29.726 1.00 90.81 543 ASN A N 1
ATOM 4267 C CA . ASN A 1 543 ? -11.562 10.838 30.876 1.00 90.81 543 ASN A CA 1
ATOM 4268 C C . ASN A 1 543 ? -11.990 11.560 32.168 1.00 90.81 543 ASN A C 1
ATOM 4270 O O . ASN A 1 543 ? -11.852 10.991 33.250 1.00 90.81 543 ASN A O 1
ATOM 4274 N N . GLY A 1 544 ? -12.554 12.769 32.081 1.00 93.50 544 GLY A N 1
ATOM 4275 C CA . GLY A 1 544 ? -13.052 13.509 33.242 1.00 93.50 544 GLY A CA 1
ATOM 4276 C C . GLY A 1 544 ? -14.216 12.801 33.940 1.00 93.50 544 GLY A C 1
ATOM 4277 O O . GLY A 1 544 ? -14.155 12.560 35.144 1.00 93.50 544 GLY A O 1
ATOM 4278 N N . CYS A 1 545 ? -15.245 12.395 33.187 1.00 95.50 545 CYS A N 1
ATOM 4279 C CA . CYS A 1 545 ? -16.369 11.639 33.754 1.00 95.50 545 CYS A CA 1
ATOM 4280 C C . CYS A 1 545 ? -15.939 10.240 34.228 1.00 95.50 545 CYS A C 1
ATOM 4282 O O . CYS A 1 545 ? -16.338 9.803 35.308 1.00 95.50 545 CYS A O 1
ATOM 4284 N N . ARG A 1 546 ? -15.057 9.563 33.478 1.00 94.50 546 ARG A N 1
ATOM 4285 C CA . ARG A 1 546 ? -14.487 8.266 33.881 1.00 94.50 546 ARG A CA 1
ATOM 4286 C C . ARG A 1 546 ? -13.720 8.352 35.203 1.00 94.50 546 ARG A C 1
ATOM 4288 O O . ARG A 1 546 ? -13.923 7.505 36.070 1.00 94.50 546 ARG A O 1
ATOM 4295 N N . SER A 1 547 ? -12.904 9.394 35.387 1.00 93.88 547 SER A N 1
ATOM 4296 C CA . SER A 1 547 ? -12.176 9.662 36.638 1.00 93.88 547 SER A CA 1
ATOM 4297 C C . SER A 1 547 ? -13.146 9.905 37.792 1.00 93.88 547 SER A C 1
ATOM 4299 O O . SER A 1 547 ? -13.096 9.183 38.785 1.00 93.88 547 SER A O 1
ATOM 4301 N N . TYR A 1 548 ? -14.109 10.816 37.612 1.00 95.25 548 TYR A N 1
ATOM 4302 C CA . TYR A 1 548 ? -15.143 11.112 38.607 1.00 95.25 548 TYR A CA 1
ATOM 4303 C C . TYR A 1 548 ? -15.914 9.856 39.046 1.00 95.25 548 TYR A C 1
ATOM 4305 O O . TYR A 1 548 ? -16.022 9.580 40.243 1.00 95.25 548 TYR A O 1
ATOM 4313 N N . CYS A 1 549 ? -16.407 9.049 38.103 1.00 96.25 549 CYS A N 1
ATOM 4314 C CA . CYS A 1 549 ? -17.127 7.818 38.428 1.00 96.25 549 CYS A CA 1
ATOM 4315 C C . CYS A 1 549 ? -16.231 6.785 39.128 1.00 96.25 549 CYS A C 1
ATOM 4317 O O . CYS A 1 549 ? -16.655 6.194 40.123 1.00 96.25 549 CYS A O 1
ATOM 4319 N N . LYS A 1 550 ? -14.984 6.609 38.672 1.00 94.44 550 LYS A N 1
ATOM 4320 C CA . LYS A 1 550 ? -14.008 5.683 39.269 1.00 94.44 550 LYS A CA 1
ATOM 4321 C C . LYS A 1 550 ? -13.652 6.060 40.710 1.00 94.44 550 LYS A C 1
ATOM 4323 O O . LYS A 1 550 ? -13.634 5.189 41.576 1.00 94.44 550 LYS A O 1
ATOM 4328 N N . GLU A 1 551 ? -13.421 7.343 40.977 1.00 94.00 551 GLU A N 1
ATOM 4329 C CA . GLU A 1 551 ? -13.148 7.884 42.318 1.00 94.00 551 GLU A CA 1
ATOM 4330 C C . GLU A 1 551 ? -14.359 7.765 43.252 1.00 94.00 551 GLU A C 1
ATOM 4332 O O . GLU A 1 551 ? -14.204 7.520 44.447 1.00 94.00 551 GLU A O 1
ATOM 4337 N N . ASN A 1 552 ? -15.572 7.855 42.699 1.00 93.12 552 ASN A N 1
ATOM 4338 C CA . ASN A 1 552 ? -16.819 7.605 43.421 1.00 93.12 552 ASN A CA 1
ATOM 4339 C C . ASN A 1 552 ? -17.160 6.099 43.557 1.00 93.12 552 ASN A C 1
ATOM 4341 O O . ASN A 1 552 ? -18.217 5.769 44.092 1.00 93.12 552 ASN A O 1
ATOM 4345 N N . GLY A 1 553 ? -16.281 5.191 43.113 1.00 95.06 553 GLY A N 1
ATOM 4346 C CA . GLY A 1 553 ? -16.408 3.742 43.310 1.00 95.06 553 GLY A CA 1
ATOM 4347 C C . GLY A 1 553 ? -17.224 2.986 42.255 1.00 95.06 553 GLY A C 1
ATOM 4348 O O . GLY A 1 553 ? -17.577 1.834 42.496 1.00 95.06 553 GLY A O 1
ATOM 4349 N N . TYR A 1 554 ? -17.520 3.596 41.104 1.00 95.94 554 TYR A N 1
ATOM 4350 C CA . TYR A 1 554 ? -18.332 2.996 40.040 1.00 95.94 554 TYR A CA 1
ATOM 4351 C C . TYR A 1 554 ? -17.478 2.329 38.949 1.00 95.94 554 TYR A C 1
ATOM 4353 O O . TYR A 1 554 ? -16.521 2.918 38.436 1.00 95.94 554 TYR A O 1
ATOM 4361 N N . LEU A 1 555 ? -17.850 1.103 38.564 1.00 94.69 555 LEU A N 1
ATOM 4362 C CA . LEU A 1 555 ? -17.178 0.330 37.512 1.00 94.69 555 LEU A CA 1
ATOM 4363 C C . LEU A 1 555 ? -17.499 0.802 36.090 1.00 94.69 555 LEU A C 1
ATOM 4365 O O . LEU A 1 555 ? -16.695 0.547 35.195 1.00 94.69 555 LEU A O 1
ATOM 4369 N N . TYR A 1 556 ? -18.609 1.508 35.877 1.00 95.56 556 TYR A N 1
ATOM 4370 C CA . TYR A 1 556 ? -19.005 2.044 34.575 1.00 95.56 556 TYR A CA 1
ATOM 4371 C C . TYR A 1 556 ? -19.315 3.538 34.655 1.00 95.56 556 TYR A C 1
ATOM 4373 O O . TYR A 1 556 ? -19.752 4.060 35.686 1.00 95.56 556 TYR A O 1
ATOM 4381 N N . SER A 1 557 ? -19.122 4.222 33.529 1.00 96.75 557 SER A N 1
ATOM 4382 C CA . SER A 1 557 ? -19.568 5.601 33.331 1.00 96.75 557 SER A CA 1
ATOM 4383 C C . SER A 1 557 ? -20.222 5.781 31.969 1.00 96.75 557 SER A C 1
ATOM 4385 O O . SER A 1 557 ? -19.640 5.397 30.954 1.00 96.75 557 SER A O 1
ATOM 4387 N N . GLY A 1 558 ? -21.394 6.404 31.950 1.00 96.31 558 GLY A N 1
ATOM 4388 C CA . GLY A 1 558 ? -22.088 6.836 30.744 1.00 96.31 558 GLY A CA 1
ATOM 4389 C C . GLY A 1 558 ? -21.946 8.339 30.541 1.00 96.31 558 GLY A C 1
ATOM 4390 O O . GLY A 1 558 ? -21.959 9.096 31.510 1.00 96.31 558 GLY A O 1
ATOM 4391 N N . ILE A 1 559 ? -21.839 8.785 29.293 1.00 95.50 559 ILE A N 1
ATOM 4392 C CA . ILE A 1 559 ? -21.798 10.209 28.944 1.00 95.50 559 ILE A CA 1
ATOM 4393 C C . ILE A 1 559 ? -22.836 10.495 27.865 1.00 95.50 559 ILE A C 1
ATOM 4395 O O . ILE A 1 559 ? -22.934 9.747 26.893 1.00 95.50 559 ILE A O 1
ATOM 4399 N N . ALA A 1 560 ? -23.621 11.554 28.054 1.00 93.75 560 ALA A N 1
ATOM 4400 C CA . ALA A 1 560 ? -24.739 11.921 27.188 1.00 93.75 560 ALA A CA 1
ATOM 4401 C C . ALA A 1 560 ? -24.896 13.443 27.081 1.00 93.75 560 ALA A C 1
ATOM 4403 O O . ALA A 1 560 ? -24.510 14.173 27.998 1.00 93.75 560 ALA A O 1
ATOM 4404 N N . ARG A 1 561 ? -25.530 13.911 25.995 1.00 87.38 561 ARG A N 1
ATOM 4405 C CA . ARG A 1 561 ? -25.862 15.331 25.758 1.00 87.38 561 ARG A CA 1
ATOM 4406 C C . ARG A 1 561 ? -24.702 16.295 26.038 1.00 87.38 561 ARG A C 1
ATOM 4408 O O . ARG A 1 561 ? -24.912 17.311 26.691 1.00 87.38 561 ARG A O 1
ATOM 4415 N N . ASP A 1 562 ? -23.480 15.899 25.663 1.00 84.00 562 ASP A N 1
ATOM 4416 C CA . ASP A 1 562 ? -22.225 16.671 25.741 1.00 84.00 562 ASP A CA 1
ATOM 4417 C C . ASP A 1 562 ? -21.831 17.320 27.092 1.00 84.00 562 ASP A C 1
ATOM 4419 O O . ASP A 1 562 ? -20.750 17.907 27.189 1.00 84.00 562 ASP A O 1
ATOM 4423 N N . ASN A 1 563 ? -22.624 17.154 28.159 1.00 89.81 563 ASN A N 1
ATOM 4424 C CA . ASN A 1 563 ? -22.355 17.674 29.506 1.00 89.81 563 ASN A CA 1
ATOM 4425 C C . ASN A 1 563 ? -22.836 16.780 30.671 1.00 89.81 563 ASN A C 1
ATOM 4427 O O . ASN A 1 563 ? -22.533 17.096 31.825 1.00 89.81 563 ASN A O 1
ATOM 4431 N N . ILE A 1 564 ? -23.551 15.673 30.416 1.00 93.69 564 ILE A N 1
ATOM 4432 C CA . ILE A 1 564 ? -24.050 14.765 31.464 1.00 93.69 564 ILE A CA 1
ATOM 4433 C C . ILE A 1 564 ? -23.068 13.613 31.683 1.00 93.69 564 ILE A C 1
ATOM 4435 O O . ILE A 1 564 ? -22.775 12.858 30.757 1.00 93.69 564 ILE A O 1
ATOM 4439 N N . CYS A 1 565 ? -22.650 13.426 32.934 1.00 96.38 565 CYS A N 1
ATOM 4440 C CA . CYS A 1 565 ? -21.944 12.246 33.422 1.00 96.38 565 CYS A CA 1
ATOM 4441 C C . CYS A 1 565 ? -22.902 11.346 34.221 1.00 96.38 565 CYS A C 1
ATOM 4443 O O . CYS A 1 565 ? -23.661 11.822 35.069 1.00 96.38 565 CYS A O 1
ATOM 4445 N N . LEU A 1 566 ? -22.861 10.042 33.967 1.00 97.06 566 LEU A N 1
ATOM 4446 C CA . LEU A 1 566 ? -23.639 9.000 34.637 1.00 97.06 566 LEU A CA 1
ATOM 4447 C C . LEU A 1 566 ? -22.662 7.960 35.199 1.00 97.06 566 LEU A C 1
ATOM 4449 O O . LEU A 1 566 ? -21.728 7.584 34.498 1.00 97.06 566 LEU A O 1
ATOM 4453 N N . CYS A 1 567 ? -22.873 7.464 36.417 1.00 97.44 567 CYS A N 1
ATOM 4454 C CA . CYS A 1 567 ? -22.014 6.455 37.049 1.00 97.44 567 CYS A CA 1
ATOM 4455 C C . CYS A 1 567 ? -22.847 5.278 37.572 1.00 97.44 567 CYS A C 1
ATOM 4457 O O . CYS A 1 567 ? -23.944 5.487 38.094 1.00 97.44 567 CYS A O 1
ATOM 4459 N N . GLY A 1 568 ? -22.353 4.048 37.429 1.00 96.44 568 GLY A N 1
ATOM 4460 C CA . GLY A 1 568 ? -23.086 2.833 37.803 1.00 96.44 568 GLY A CA 1
ATOM 4461 C C . GLY A 1 568 ? -22.205 1.586 37.837 1.00 96.44 568 GLY A C 1
ATOM 4462 O O . GLY A 1 568 ? -21.023 1.641 37.487 1.00 96.44 568 GLY A O 1
ATOM 4463 N N . ASN A 1 569 ? -22.774 0.465 38.278 1.00 94.88 569 ASN A N 1
ATOM 4464 C CA . ASN A 1 569 ? -22.068 -0.813 38.408 1.00 94.88 569 ASN A CA 1
ATOM 4465 C C . ASN A 1 569 ? -22.720 -1.968 37.633 1.00 94.88 569 ASN A C 1
ATOM 4467 O O . ASN A 1 569 ? -22.200 -3.082 37.677 1.00 94.88 569 ASN A O 1
ATOM 4471 N N . GLN A 1 570 ? -23.831 -1.726 36.932 1.00 92.19 570 GLN A N 1
ATOM 4472 C CA . GLN A 1 570 ? -24.464 -2.743 36.092 1.00 92.19 570 GLN A CA 1
ATOM 4473 C C . GLN A 1 570 ? -23.658 -2.949 34.804 1.00 92.19 570 GLN A C 1
ATOM 4475 O O . GLN A 1 570 ? -23.248 -1.978 34.168 1.00 92.19 570 GLN A O 1
ATOM 4480 N N . ASP A 1 571 ? -23.458 -4.207 34.411 1.00 87.44 571 ASP A N 1
ATOM 4481 C CA . ASP A 1 571 ? -22.857 -4.535 33.119 1.00 87.44 571 ASP A CA 1
ATOM 4482 C C . ASP A 1 571 ? -23.838 -4.254 31.967 1.00 87.44 571 ASP A C 1
ATOM 4484 O O . ASP A 1 571 ? -25.057 -4.291 32.138 1.00 87.44 571 ASP A O 1
ATOM 4488 N N . VAL A 1 572 ? -23.286 -3.969 30.789 1.00 87.94 572 VAL A N 1
ATOM 4489 C CA . VAL A 1 572 ? -24.021 -3.653 29.554 1.00 87.94 572 VAL A CA 1
ATOM 4490 C C . VAL A 1 572 ? -23.776 -4.673 28.435 1.00 87.94 572 VAL A C 1
ATOM 4492 O O . VAL A 1 572 ? -24.306 -4.510 27.342 1.00 87.94 572 VAL A O 1
ATOM 4495 N N . SER A 1 573 ? -22.998 -5.731 28.694 1.00 83.19 573 SER A N 1
ATOM 4496 C CA . SER A 1 573 ? -22.572 -6.727 27.696 1.00 83.19 573 SER A CA 1
ATOM 4497 C C . SER A 1 573 ? -23.709 -7.463 26.966 1.00 83.19 573 SER A C 1
ATOM 4499 O O . SER A 1 573 ? -23.580 -7.735 25.774 1.00 83.19 573 SER A O 1
ATOM 4501 N N . ASP A 1 574 ? -24.831 -7.733 27.640 1.00 85.38 574 ASP A N 1
ATOM 4502 C CA . ASP A 1 574 ? -26.037 -8.346 27.050 1.00 85.38 574 ASP A CA 1
ATOM 4503 C C . ASP A 1 574 ? -26.928 -7.342 26.279 1.00 85.38 574 ASP A C 1
ATOM 4505 O O . ASP A 1 574 ? -27.942 -7.723 25.684 1.00 85.38 574 ASP A O 1
ATOM 4509 N N . ILE A 1 575 ? -26.595 -6.046 26.291 1.00 87.56 575 ILE A N 1
ATOM 4510 C CA . ILE A 1 575 ? -27.435 -4.979 25.734 1.00 87.56 575 ILE A CA 1
ATOM 4511 C C . ILE A 1 575 ? -26.990 -4.659 24.306 1.00 87.56 575 ILE A C 1
ATOM 4513 O O . ILE A 1 575 ? -25.807 -4.538 23.995 1.00 87.56 575 ILE A O 1
ATOM 4517 N N . LYS A 1 576 ? -27.954 -4.487 23.399 1.00 87.25 576 LYS A N 1
ATOM 4518 C CA . LYS A 1 576 ? -27.651 -4.198 21.998 1.00 87.25 576 LYS A CA 1
ATOM 4519 C C . LYS A 1 576 ? -27.196 -2.745 21.814 1.00 87.25 576 LYS A C 1
ATOM 4521 O O . LYS A 1 576 ? -28.020 -1.833 21.833 1.00 87.25 576 LYS A O 1
ATOM 4526 N N . SER A 1 577 ? -25.910 -2.549 21.532 1.00 91.19 577 SER A N 1
ATOM 4527 C CA . SER A 1 577 ? -25.389 -1.242 21.127 1.00 91.19 577 SER A CA 1
ATOM 4528 C C . SER A 1 577 ? -25.995 -0.747 19.798 1.00 91.19 577 SER A C 1
ATOM 4530 O O . SER A 1 577 ? -26.326 -1.517 18.888 1.00 91.19 577 SER A O 1
ATOM 4532 N N . MET A 1 578 ? -26.161 0.571 19.712 1.00 90.62 578 MET A N 1
ATOM 4533 C CA . MET A 1 578 ? -26.520 1.348 18.530 1.00 90.62 578 MET A CA 1
ATOM 4534 C C . MET A 1 578 ? -25.281 1.656 17.674 1.00 90.62 578 MET A C 1
ATOM 4536 O O . MET A 1 578 ? -24.142 1.505 18.103 1.00 90.62 578 MET A O 1
ATOM 4540 N N . GLU A 1 579 ? -25.498 2.165 16.462 1.00 85.31 579 GLU A N 1
ATOM 4541 C CA . GLU A 1 579 ? -24.415 2.653 15.606 1.00 85.31 579 GLU A CA 1
ATOM 4542 C C . GLU A 1 579 ? -23.655 3.821 16.268 1.00 85.31 579 GLU A C 1
ATOM 4544 O O . GLU A 1 579 ? -24.268 4.805 16.689 1.00 85.31 579 GLU A O 1
ATOM 4549 N N . ARG A 1 580 ? -22.314 3.754 16.294 1.00 88.38 580 ARG A N 1
ATOM 4550 C CA . ARG A 1 580 ? -21.418 4.788 16.856 1.00 88.38 580 ARG A CA 1
ATOM 4551 C C . ARG A 1 580 ? -21.770 6.223 16.451 1.00 88.38 580 ARG A C 1
ATOM 4553 O O . ARG A 1 580 ? -21.643 7.123 17.276 1.00 88.38 580 ARG A O 1
ATOM 4560 N N . SER A 1 581 ? -22.222 6.444 15.214 1.00 86.62 581 SER A N 1
ATOM 4561 C CA . SER A 1 581 ? -22.595 7.769 14.690 1.00 86.62 581 SER A CA 1
ATOM 4562 C C . SER A 1 581 ? -23.727 8.460 15.464 1.00 86.62 581 SER A C 1
ATOM 4564 O O . SER A 1 581 ? -23.972 9.648 15.267 1.00 86.62 581 SER A O 1
ATOM 4566 N N . LYS A 1 582 ? -24.418 7.741 16.359 1.00 91.44 582 LYS A N 1
ATOM 4567 C CA . LYS A 1 582 ? -25.419 8.296 17.280 1.00 91.44 582 LYS A CA 1
ATOM 4568 C C . LYS A 1 582 ? -24.831 8.857 18.574 1.00 91.44 582 LYS A C 1
ATOM 4570 O O . LYS A 1 582 ? -25.581 9.452 19.335 1.00 91.44 582 LYS A O 1
ATOM 4575 N N . CYS A 1 583 ? -23.533 8.684 18.827 1.00 94.19 583 CYS A N 1
ATOM 4576 C CA . CYS A 1 583 ? -22.852 9.113 20.053 1.00 94.19 583 CYS A CA 1
ATOM 4577 C C . CYS A 1 583 ? -21.708 10.122 19.811 1.00 94.19 583 CYS A C 1
ATOM 4579 O O . CYS A 1 583 ? -20.800 10.240 20.634 1.00 94.19 583 CYS A O 1
ATOM 4581 N N . THR A 1 584 ? -21.726 10.840 18.682 1.00 91.56 584 THR A N 1
ATOM 4582 C CA . THR A 1 584 ? -20.639 11.738 18.252 1.00 91.56 584 THR A CA 1
ATOM 4583 C C . THR A 1 584 ? -20.866 13.230 18.548 1.00 91.56 584 THR A C 1
ATOM 4585 O O . THR A 1 584 ? -20.308 14.068 17.836 1.00 91.56 584 THR A O 1
ATOM 4588 N N . ASN A 1 585 ? -21.645 13.610 19.573 1.00 92.25 585 ASN A N 1
ATOM 4589 C CA . ASN A 1 585 ? -21.620 15.001 20.054 1.00 92.25 585 ASN A CA 1
ATOM 4590 C C . ASN A 1 585 ? -20.218 15.295 20.614 1.00 92.25 585 ASN A C 1
ATOM 4592 O O . ASN A 1 585 ? -19.654 14.481 21.346 1.00 92.25 585 ASN A O 1
ATOM 4596 N N . ALA A 1 586 ? -19.637 16.445 20.275 1.00 90.25 586 ALA A N 1
ATOM 4597 C CA . ALA A 1 586 ? -18.317 16.825 20.775 1.00 90.25 586 ALA A CA 1
ATOM 4598 C C . ALA A 1 586 ? -18.378 17.161 22.276 1.00 90.25 586 ALA A C 1
ATOM 4600 O O . ALA A 1 586 ? -19.285 17.871 22.707 1.00 90.25 586 ALA A O 1
ATOM 4601 N N . CYS A 1 587 ? -17.411 16.695 23.069 1.00 90.88 587 CYS A N 1
ATOM 4602 C CA . CYS A 1 587 ? -17.348 17.017 24.496 1.00 90.88 587 CYS A CA 1
ATOM 4603 C C . CYS A 1 587 ? -17.149 18.527 24.726 1.00 90.88 587 CYS A C 1
ATOM 4605 O O . CYS A 1 587 ? -16.330 19.162 24.054 1.00 90.88 587 CYS A O 1
ATOM 4607 N N . THR A 1 588 ? -17.839 19.103 25.716 1.00 91.81 588 THR A N 1
ATOM 4608 C CA . THR A 1 588 ? -17.722 20.538 26.046 1.00 91.81 588 THR A CA 1
ATOM 4609 C C . THR A 1 588 ? -16.299 20.960 26.435 1.00 91.81 588 THR A C 1
ATOM 4611 O O . THR A 1 588 ? -15.852 22.026 26.009 1.00 91.81 588 THR A O 1
ATOM 4614 N N . GLY A 1 589 ? -15.565 20.114 27.169 1.00 88.94 589 GLY A N 1
ATOM 4615 C CA . GLY A 1 589 ? -14.181 20.356 27.600 1.00 88.94 589 GLY A CA 1
ATOM 4616 C C . GLY A 1 589 ? -13.083 19.914 26.620 1.00 88.94 589 GLY A C 1
ATOM 4617 O O . GLY A 1 589 ? -11.945 20.351 26.763 1.00 88.94 589 GLY A O 1
ATOM 4618 N N . ASP A 1 590 ? -13.386 19.080 25.617 1.00 87.69 590 ASP A N 1
ATOM 4619 C CA . ASP A 1 590 ? -12.448 18.743 24.532 1.00 87.69 590 ASP A CA 1
ATOM 4620 C C . ASP A 1 590 ? -13.193 18.383 23.239 1.00 87.69 590 ASP A C 1
ATOM 4622 O O . ASP A 1 590 ? -13.755 17.298 23.088 1.00 87.69 590 ASP A O 1
ATOM 4626 N N . LYS A 1 591 ? -13.134 19.285 22.258 1.00 87.62 591 LYS A N 1
ATOM 4627 C CA . LYS A 1 591 ? -13.849 19.148 20.981 1.00 87.62 591 LYS A CA 1
ATOM 4628 C C . LYS A 1 591 ? -13.277 18.074 20.049 1.00 87.62 591 LYS A C 1
ATOM 4630 O O . LYS A 1 591 ? -13.853 17.839 18.990 1.00 87.62 591 LYS A O 1
ATOM 4635 N N . ASN A 1 592 ? -12.166 17.438 20.425 1.00 83.25 592 ASN A N 1
ATOM 4636 C CA . ASN A 1 592 ? -11.577 16.299 19.716 1.00 83.25 592 ASN A CA 1
ATOM 4637 C C . ASN A 1 592 ? -12.075 14.944 20.261 1.00 83.25 592 ASN A C 1
ATOM 4639 O O . ASN A 1 592 ? -11.669 13.903 19.752 1.00 83.25 592 ASN A O 1
ATOM 4643 N N . GLN A 1 593 ? -12.931 14.952 21.291 1.00 88.00 593 GLN A N 1
ATOM 4644 C CA . GLN A 1 593 ? -13.513 13.767 21.925 1.00 88.00 593 GLN A CA 1
ATOM 4645 C C . GLN A 1 593 ? -15.035 13.723 21.722 1.00 88.00 593 GLN A C 1
ATOM 4647 O O . GLN A 1 593 ? -15.686 14.768 21.625 1.00 88.00 593 GLN A O 1
ATOM 4652 N N . TYR A 1 594 ? -15.612 12.518 21.724 1.00 90.50 594 TYR A N 1
ATOM 4653 C CA . TYR A 1 594 ? -17.057 12.310 21.577 1.00 90.50 594 TYR A CA 1
ATOM 4654 C C . TYR A 1 594 ? -17.739 11.919 22.899 1.00 90.50 594 TYR A C 1
ATOM 4656 O O . TYR A 1 594 ? -17.324 10.959 23.547 1.00 90.50 594 TYR A O 1
ATOM 4664 N N . CYS A 1 595 ? -18.804 12.631 23.274 1.00 91.50 595 CYS A N 1
ATOM 4665 C CA . CYS A 1 595 ? -19.488 12.558 24.570 1.00 91.50 595 CYS A CA 1
ATOM 4666 C C . CYS A 1 595 ? -20.992 12.225 24.435 1.00 91.50 595 CYS A C 1
ATOM 4668 O O . CYS A 1 595 ? -21.861 12.943 24.942 1.00 91.50 595 CYS A O 1
ATOM 4670 N N . GLY A 1 596 ? -21.305 11.113 23.764 1.00 92.00 596 GLY A N 1
ATOM 4671 C CA . GLY A 1 596 ? -22.676 10.627 23.593 1.00 92.00 596 GLY A CA 1
ATOM 4672 C C . GLY A 1 596 ? -23.483 11.468 22.603 1.00 92.00 596 GLY A C 1
ATOM 4673 O O . GLY A 1 596 ? -22.927 12.057 21.678 1.00 92.00 596 GLY A O 1
ATOM 4674 N N . GLY A 1 597 ? -24.802 11.510 22.776 1.00 89.81 597 GLY A N 1
ATOM 4675 C CA . GLY A 1 597 ? -25.703 12.263 21.902 1.00 89.81 597 GLY A CA 1
ATOM 4676 C C . GLY A 1 597 ? -26.937 12.788 22.632 1.00 89.81 597 GLY A C 1
ATOM 4677 O O . GLY A 1 597 ? -27.077 12.628 23.848 1.00 89.81 597 GLY A O 1
ATOM 4678 N N . ASP A 1 598 ? -27.838 13.420 21.883 1.00 88.81 598 ASP A N 1
ATOM 4679 C CA . ASP A 1 598 ? -29.046 14.079 22.402 1.00 88.81 598 ASP A CA 1
ATOM 4680 C C . ASP A 1 598 ? -29.994 13.096 23.127 1.00 88.81 598 ASP A C 1
ATOM 4682 O O . ASP A 1 598 ? -30.608 13.422 24.154 1.00 88.81 598 ASP A O 1
ATOM 4686 N N . ASP A 1 599 ? -30.093 11.869 22.613 1.00 92.06 599 ASP A N 1
ATOM 4687 C CA . ASP A 1 599 ? -30.926 10.774 23.118 1.00 92.06 599 ASP A CA 1
ATOM 4688 C C . ASP A 1 599 ? -30.140 9.474 23.393 1.00 92.06 599 ASP A C 1
ATOM 4690 O O . ASP A 1 599 ? -30.746 8.436 23.682 1.00 92.06 599 ASP A O 1
ATOM 4694 N N . THR A 1 600 ? -28.805 9.528 23.376 1.00 95.56 600 THR A N 1
ATOM 4695 C CA . THR A 1 600 ? -27.902 8.371 23.515 1.00 95.56 600 THR A CA 1
ATOM 4696 C C . THR A 1 600 ? -26.795 8.578 24.555 1.00 95.56 600 THR A C 1
ATOM 4698 O O . THR A 1 600 ? -26.530 9.690 25.014 1.00 95.56 600 THR A O 1
ATOM 4701 N N . VAL A 1 601 ? -26.144 7.478 24.938 1.00 96.50 601 VAL A N 1
ATOM 4702 C CA . VAL A 1 601 ? -25.070 7.411 25.933 1.00 96.50 601 VAL A CA 1
ATOM 4703 C C . VAL A 1 601 ? -23.861 6.685 25.338 1.00 96.50 601 VAL A C 1
ATOM 4705 O O . VAL A 1 601 ? -23.994 5.540 24.904 1.00 96.50 601 VAL A O 1
ATOM 4708 N N . SER A 1 602 ? -22.680 7.305 25.380 1.00 96.12 602 SER A N 1
ATOM 4709 C CA . SER A 1 602 ? -21.402 6.587 25.260 1.00 96.12 602 SER A CA 1
ATOM 4710 C C . SER A 1 602 ? -21.083 5.931 26.599 1.00 96.12 602 SER A C 1
ATOM 4712 O O . SER A 1 602 ? -20.945 6.644 27.595 1.00 96.12 602 SER A O 1
ATOM 4714 N N . VAL A 1 603 ? -20.970 4.603 26.647 1.00 96.44 603 VAL A N 1
ATOM 4715 C CA . VAL A 1 603 ? -20.682 3.867 27.890 1.00 96.44 603 VAL A CA 1
ATOM 4716 C C . VAL A 1 603 ? -19.232 3.394 27.913 1.00 96.44 603 VAL A C 1
ATOM 4718 O O . VAL A 1 603 ? -18.716 2.882 26.921 1.00 96.44 603 VAL A O 1
ATOM 4721 N N . TYR A 1 604 ? -18.582 3.543 29.066 1.00 95.31 604 TYR A N 1
ATOM 4722 C CA . TYR A 1 604 ? -17.195 3.159 29.307 1.00 95.31 604 TYR A CA 1
ATOM 4723 C C . TYR A 1 604 ? -17.077 2.270 30.540 1.00 95.31 604 TYR A C 1
ATOM 4725 O O . TYR A 1 604 ? -17.722 2.522 31.560 1.00 95.31 604 TYR A O 1
ATOM 4733 N N . TYR A 1 605 ? -16.200 1.275 30.455 1.00 93.44 605 TYR A N 1
ATOM 4734 C CA . TYR A 1 605 ? -15.738 0.487 31.588 1.00 93.44 605 TYR A CA 1
ATOM 4735 C C . TYR A 1 605 ? -14.567 1.199 32.272 1.00 93.44 605 TYR A C 1
ATOM 4737 O O . TYR A 1 605 ? -13.693 1.769 31.621 1.00 93.44 605 TYR A O 1
ATOM 4745 N N . ASN A 1 606 ? -14.538 1.163 33.599 1.00 91.06 606 ASN A N 1
ATOM 4746 C CA . ASN A 1 606 ? -13.553 1.854 34.426 1.00 91.06 606 ASN A CA 1
ATOM 4747 C C . ASN A 1 606 ? -12.805 0.898 35.369 1.00 91.06 606 ASN A C 1
ATOM 4749 O O . ASN A 1 606 ? -12.121 1.364 36.277 1.00 91.06 606 ASN A O 1
ATOM 4753 N N . GLY A 1 607 ? -12.903 -0.427 35.199 1.00 85.75 607 GLY A N 1
ATOM 4754 C CA . GLY A 1 607 ? -12.238 -1.406 36.076 1.00 85.75 607 GLY A CA 1
ATOM 4755 C C . GLY A 1 607 ? -10.721 -1.213 36.159 1.00 85.75 607 GLY A C 1
ATOM 4756 O O . GLY A 1 607 ? -10.196 -0.966 37.246 1.00 85.75 607 GLY A O 1
ATOM 4757 N N . ASP A 1 608 ? -10.052 -1.215 35.008 1.00 78.94 608 ASP A N 1
ATOM 4758 C CA . ASP A 1 608 ? -8.593 -1.066 34.878 1.00 78.94 608 ASP A CA 1
ATOM 4759 C C . ASP A 1 608 ? -8.153 0.380 34.565 1.00 78.94 608 ASP A C 1
ATOM 4761 O O . ASP A 1 608 ? -6.974 0.665 34.362 1.00 78.94 608 ASP A O 1
ATOM 4765 N N . TYR A 1 609 ? -9.103 1.319 34.547 1.00 84.94 609 TYR A N 1
ATOM 4766 C CA . TYR A 1 609 ? -8.841 2.731 34.293 1.00 84.94 609 TYR A CA 1
ATOM 4767 C C . TYR A 1 609 ? -8.164 3.411 35.488 1.00 84.94 609 TYR A C 1
ATOM 4769 O O . TYR A 1 609 ? -8.719 3.444 36.591 1.00 84.94 609 TYR A O 1
ATOM 4777 N N . THR A 1 610 ? -6.999 4.020 35.251 1.00 85.25 610 THR A N 1
ATOM 4778 C CA . THR A 1 610 ? -6.370 4.942 36.208 1.00 85.25 610 THR A CA 1
ATOM 4779 C C . THR A 1 610 ? -6.930 6.355 35.993 1.00 85.25 610 THR A C 1
ATOM 4781 O O . THR A 1 610 ? -6.771 6.866 34.880 1.00 85.25 610 THR A O 1
ATOM 4784 N N . PRO A 1 611 ? -7.541 6.997 37.012 1.00 85.38 611 PRO A N 1
ATOM 4785 C CA . PRO A 1 611 ? -7.998 8.387 36.941 1.00 85.38 611 PRO A CA 1
ATOM 4786 C C . PRO A 1 611 ? -6.911 9.374 36.498 1.00 85.38 611 PRO A C 1
ATOM 4788 O O . PRO A 1 611 ? -5.726 9.188 36.786 1.00 85.38 611 PRO A O 1
ATOM 4791 N N . GLN A 1 612 ? -7.319 10.443 35.813 1.00 81.62 612 GLN A N 1
ATOM 4792 C CA . GLN A 1 612 ? -6.438 11.567 35.491 1.00 81.62 612 GLN A CA 1
ATOM 4793 C C . GLN A 1 612 ? -6.367 12.557 36.661 1.00 81.62 612 GLN A C 1
ATOM 4795 O O . GLN A 1 612 ? -7.352 12.789 37.347 1.00 81.62 612 GLN A O 1
ATOM 4800 N N . ALA A 1 613 ? -5.197 13.171 36.866 1.00 73.50 613 ALA A N 1
ATOM 4801 C CA . ALA A 1 613 ? -4.955 14.092 37.983 1.00 73.50 613 ALA A CA 1
ATOM 4802 C C . ALA A 1 613 ? -5.733 15.424 37.896 1.00 73.50 613 ALA A C 1
ATOM 4804 O O . ALA A 1 613 ? -5.830 16.140 38.890 1.00 73.50 613 ALA A O 1
ATOM 4805 N N . GLU A 1 614 ? -6.276 15.754 36.723 1.00 77.38 614 GLU A N 1
ATOM 4806 C CA . GLU A 1 614 ? -7.153 16.902 36.501 1.00 77.38 614 GLU A CA 1
ATOM 4807 C C . GLU A 1 614 ? -8.554 16.387 36.151 1.00 77.38 614 GLU A C 1
ATOM 4809 O O . GLU A 1 614 ? -8.789 15.865 35.060 1.00 77.38 614 GLU A O 1
ATOM 4814 N N . VAL A 1 615 ? -9.485 16.520 37.098 1.00 82.06 615 VAL A N 1
ATOM 4815 C CA . VAL A 1 615 ? -10.891 16.123 36.951 1.00 82.06 615 VAL A CA 1
ATOM 4816 C C . VAL A 1 615 ? -11.752 17.393 36.881 1.00 82.06 615 VAL A C 1
ATOM 4818 O O . VAL A 1 615 ? -11.590 18.268 37.736 1.00 82.06 615 VAL A O 1
ATOM 4821 N N . PRO A 1 616 ? -12.661 17.536 35.895 1.00 87.81 616 PRO A N 1
ATOM 4822 C CA . PRO A 1 616 ? -13.591 18.663 35.836 1.00 87.81 616 PRO A CA 1
ATOM 4823 C C . PRO A 1 616 ? -14.454 18.786 37.098 1.00 87.81 616 PRO A C 1
ATOM 4825 O O . PRO A 1 616 ? -14.763 17.796 37.760 1.00 87.81 616 PRO A O 1
ATOM 4828 N N . THR A 1 617 ? -14.914 19.997 37.412 1.00 92.31 617 THR A N 1
ATOM 4829 C CA . THR A 1 617 ? -15.923 20.195 38.460 1.00 92.31 617 THR A CA 1
ATOM 4830 C C . THR A 1 617 ? -17.262 19.612 38.015 1.00 92.31 617 THR A C 1
ATOM 4832 O O . THR A 1 617 ? -17.769 19.982 36.953 1.00 92.31 617 THR A O 1
ATOM 4835 N N . PHE A 1 618 ? -17.838 18.729 38.835 1.00 93.38 618 PHE A N 1
ATOM 4836 C CA . PHE A 1 618 ? -19.121 18.071 38.584 1.00 93.38 618 PHE A CA 1
ATOM 4837 C C . PHE A 1 618 ? -20.179 18.497 39.608 1.00 93.38 618 PHE A C 1
ATOM 4839 O O . PHE A 1 618 ? -19.961 18.377 40.813 1.00 93.38 618 PHE A O 1
ATOM 4846 N N . GLU A 1 619 ? -21.344 18.934 39.129 1.00 95.19 619 GLU A N 1
ATOM 4847 C CA . GLU A 1 619 ? -22.520 19.219 39.961 1.00 95.19 619 GLU A CA 1
ATOM 4848 C C . GLU A 1 619 ? -23.485 18.028 39.942 1.00 95.19 619 GLU A C 1
ATOM 4850 O O . GLU A 1 619 ? -23.930 17.597 38.877 1.00 95.19 619 GLU A O 1
ATOM 4855 N N . GLU A 1 620 ? -23.816 17.470 41.109 1.00 93.38 620 GLU A N 1
ATOM 4856 C CA . GLU A 1 620 ? -24.706 16.307 41.210 1.00 93.38 620 GLU A CA 1
ATOM 4857 C C . GLU A 1 620 ? -26.169 16.670 40.926 1.00 93.38 620 GLU A C 1
ATOM 4859 O O . GLU A 1 620 ? -26.774 17.486 41.620 1.00 93.38 620 GLU A O 1
ATOM 4864 N N . ASP A 1 621 ? -26.775 15.994 39.947 1.00 91.50 621 ASP A N 1
ATOM 4865 C CA . ASP A 1 621 ? -28.162 16.216 39.543 1.00 91.50 621 ASP A CA 1
ATOM 4866 C C . ASP A 1 621 ? -28.902 14.881 39.410 1.00 91.50 621 ASP A C 1
ATOM 4868 O O . ASP A 1 621 ? -29.004 14.277 38.338 1.00 91.50 621 ASP A O 1
ATOM 4872 N N . SER A 1 622 ? -29.476 14.431 40.527 1.00 87.75 622 SER A N 1
ATOM 4873 C CA . SER A 1 622 ? -30.307 13.221 40.576 1.00 87.75 622 SER A CA 1
ATOM 4874 C C . SER A 1 622 ? -31.687 13.371 39.911 1.00 87.75 622 SER A C 1
ATOM 4876 O O . SER A 1 622 ? -32.471 12.420 39.951 1.00 87.75 622 SER A O 1
ATOM 4878 N N . SER A 1 623 ? -32.036 14.533 39.338 1.00 87.69 623 SER A N 1
ATOM 4879 C CA . SER A 1 623 ? -33.276 14.690 38.561 1.00 87.69 623 SER A CA 1
ATOM 4880 C C . SER A 1 623 ? -33.158 14.066 37.168 1.00 87.69 623 SER A C 1
ATOM 4882 O O . SER A 1 623 ? -34.146 13.544 36.648 1.00 87.69 623 SER A O 1
ATOM 4884 N N . ILE A 1 624 ? -31.938 14.008 36.620 1.00 87.00 624 ILE A N 1
ATOM 4885 C CA . ILE A 1 624 ? -31.617 13.367 35.337 1.00 87.00 624 ILE A CA 1
ATOM 4886 C C . ILE A 1 624 ? -32.125 11.920 35.340 1.00 87.00 624 ILE A C 1
ATOM 4888 O O . ILE A 1 624 ? -32.971 11.569 34.515 1.00 87.00 624 ILE A O 1
ATOM 4892 N N . LEU A 1 625 ? -31.722 11.131 36.344 1.00 85.19 625 LEU A N 1
ATOM 4893 C CA . LEU A 1 625 ? -32.135 9.732 36.521 1.00 85.19 625 LEU A CA 1
ATOM 4894 C C . LEU A 1 625 ? -33.625 9.540 36.886 1.00 85.19 625 LEU A C 1
ATOM 4896 O O . LEU A 1 625 ? -34.116 8.415 36.909 1.00 85.19 625 LEU A O 1
ATOM 4900 N N . LYS A 1 626 ? -34.376 10.618 37.140 1.00 75.81 626 LYS A N 1
ATOM 4901 C CA . LYS A 1 626 ? -35.826 10.580 37.431 1.00 75.81 626 LYS A CA 1
ATOM 4902 C C . LYS A 1 626 ? -36.682 11.043 36.246 1.00 75.81 626 LYS A C 1
ATOM 4904 O O . LYS A 1 626 ? -37.879 10.765 36.207 1.00 75.81 626 LYS A O 1
ATOM 4909 N N . SER A 1 627 ? -36.082 11.731 35.274 1.00 59.28 627 SER A N 1
ATOM 4910 C CA . SER A 1 627 ? -36.802 12.425 34.200 1.00 59.28 627 SER A CA 1
ATOM 4911 C C . SER A 1 627 ? -37.553 11.494 33.232 1.00 59.28 627 SER A C 1
ATOM 4913 O O . SER A 1 627 ? -38.715 11.760 32.921 1.00 59.28 627 SER A O 1
ATOM 4915 N N . SER A 1 628 ? -36.960 10.371 32.800 1.00 51.53 628 SER A N 1
ATOM 4916 C CA . SER A 1 628 ? -37.608 9.455 31.836 1.00 51.53 628 SER A CA 1
ATOM 4917 C C . SER A 1 628 ? -38.680 8.546 32.449 1.00 51.53 628 SER A C 1
ATOM 4919 O O . SER A 1 628 ? -39.595 8.119 31.746 1.00 51.53 628 SER A O 1
ATOM 4921 N N . ALA A 1 629 ? -38.658 8.320 33.768 1.00 45.38 629 ALA A N 1
ATOM 4922 C CA . ALA A 1 629 ? -39.704 7.560 34.461 1.00 45.38 629 ALA A CA 1
ATOM 4923 C C . ALA A 1 629 ? -41.100 8.210 34.325 1.00 45.38 629 ALA A C 1
ATOM 4925 O O . ALA A 1 629 ? -42.116 7.549 34.525 1.00 45.38 629 ALA A O 1
ATOM 4926 N N . SER A 1 630 ? -41.151 9.496 33.955 1.00 40.97 630 SER A N 1
ATOM 4927 C CA . SER A 1 630 ? -42.388 10.246 33.713 1.00 40.97 630 SER A CA 1
ATOM 4928 C C . SER A 1 630 ? -42.883 10.184 32.258 1.00 40.97 630 SER A C 1
ATOM 4930 O O . SER A 1 630 ? -44.082 10.333 32.019 1.00 40.97 630 SER A O 1
ATOM 4932 N N . SER A 1 631 ? -42.005 9.966 31.268 1.00 41.09 631 SER A N 1
ATOM 4933 C CA . SER A 1 631 ? -42.394 9.994 29.846 1.00 41.09 631 SER A CA 1
ATOM 4934 C C . SER A 1 631 ? -43.080 8.704 29.384 1.00 41.09 631 SER A C 1
ATOM 4936 O O . SER A 1 631 ? -43.964 8.755 28.526 1.00 41.09 631 SER A O 1
ATOM 4938 N N . SER A 1 632 ? -42.771 7.566 30.011 1.00 40.47 632 SER A N 1
ATOM 4939 C CA . SER A 1 632 ? -43.502 6.305 29.812 1.00 40.47 632 SER A CA 1
ATOM 4940 C C . SER A 1 632 ? -44.982 6.423 30.208 1.00 40.47 632 SER A C 1
ATOM 4942 O O . SER A 1 632 ? -45.854 5.960 29.476 1.00 40.47 632 SER A O 1
ATOM 4944 N N . ILE A 1 633 ? -45.281 7.118 31.312 1.00 42.97 633 ILE A N 1
ATOM 4945 C CA . ILE A 1 633 ? -46.640 7.299 31.859 1.00 42.97 633 ILE A CA 1
ATOM 4946 C C . ILE A 1 633 ? -47.508 8.203 30.961 1.00 42.97 633 ILE A C 1
ATOM 4948 O O . ILE A 1 633 ? -48.722 8.004 30.852 1.00 42.97 633 ILE A O 1
ATOM 4952 N N . LEU A 1 634 ? -46.904 9.183 30.283 1.00 41.53 634 LEU A N 1
ATOM 4953 C CA . LEU A 1 634 ? -47.616 10.067 29.352 1.00 41.53 634 LEU A CA 1
ATOM 4954 C C . LEU A 1 634 ? -48.048 9.335 28.071 1.00 41.53 634 LEU A C 1
ATOM 4956 O O . LEU A 1 634 ? -49.174 9.531 27.610 1.00 41.53 634 LEU A O 1
ATOM 4960 N N . ASN A 1 635 ? -47.208 8.442 27.540 1.00 41.53 635 ASN A N 1
ATOM 4961 C CA . ASN A 1 635 ? -47.520 7.687 26.321 1.00 41.53 635 ASN A CA 1
ATOM 4962 C C . ASN A 1 635 ? -48.721 6.739 26.505 1.00 41.53 635 ASN A C 1
ATOM 4964 O O . ASN A 1 635 ? -49.589 6.669 25.632 1.00 41.53 635 ASN A O 1
ATOM 4968 N N . THR A 1 636 ? -48.837 6.069 27.658 1.00 45.72 636 THR A N 1
ATOM 4969 C CA . THR A 1 636 ? -49.980 5.185 27.956 1.00 45.72 636 THR A CA 1
ATOM 4970 C C . THR A 1 636 ? -51.304 5.951 27.957 1.00 45.72 636 THR A C 1
ATOM 4972 O O . THR A 1 636 ? -52.294 5.483 27.396 1.00 45.72 636 THR A O 1
ATOM 4975 N N . ASN A 1 637 ? -51.320 7.160 28.530 1.00 44.72 637 ASN A N 1
ATOM 4976 C CA . ASN A 1 637 ? -52.508 8.015 28.539 1.00 44.72 637 ASN A CA 1
ATOM 4977 C C . ASN A 1 637 ? -52.893 8.491 27.129 1.00 44.72 637 ASN A C 1
ATOM 4979 O O . ASN A 1 637 ? -54.081 8.537 26.809 1.00 44.72 637 ASN A O 1
ATOM 4983 N N . PHE A 1 638 ? -51.917 8.781 26.262 1.00 47.09 638 PHE A N 1
ATOM 4984 C CA . PHE A 1 638 ? -52.186 9.184 24.877 1.00 47.09 638 PHE A CA 1
ATOM 4985 C C . PHE A 1 638 ? -52.816 8.045 24.053 1.00 47.09 638 PHE A C 1
ATOM 4987 O O . PHE A 1 638 ? -53.795 8.264 23.339 1.00 47.09 638 PHE A O 1
ATOM 4994 N N . TYR A 1 639 ? -52.338 6.806 24.223 1.00 48.66 639 TYR A N 1
ATOM 4995 C CA . TYR A 1 639 ? -52.948 5.622 23.600 1.00 48.66 639 TYR A CA 1
ATOM 4996 C C . TYR A 1 639 ? -54.368 5.334 24.115 1.00 48.66 639 TYR A C 1
ATOM 4998 O O . TYR A 1 639 ? -55.252 5.001 23.320 1.00 48.66 639 TYR A O 1
ATOM 5006 N N . ILE A 1 640 ? -54.618 5.500 25.418 1.00 52.47 640 ILE A N 1
ATOM 5007 C CA . ILE A 1 640 ? -55.960 5.344 26.008 1.00 52.47 640 ILE A CA 1
ATOM 5008 C C . ILE A 1 640 ? -56.925 6.409 25.455 1.00 52.47 640 ILE A C 1
ATOM 5010 O O . ILE A 1 640 ? -58.047 6.075 25.072 1.00 52.47 640 ILE A O 1
ATOM 5014 N N . LEU A 1 641 ? -56.482 7.666 25.331 1.00 49.28 641 LEU A N 1
ATOM 5015 C CA . LEU A 1 641 ? -57.280 8.754 24.754 1.00 49.28 641 LEU A CA 1
ATOM 5016 C C . LEU A 1 641 ? -57.597 8.534 23.265 1.00 49.28 641 LEU A C 1
ATOM 5018 O O . LEU A 1 641 ? -58.756 8.675 22.876 1.00 49.28 641 LEU A O 1
ATOM 5022 N N . CYS A 1 642 ? -56.625 8.118 22.445 1.00 47.66 642 CYS A N 1
ATOM 5023 C CA . CYS A 1 642 ? -56.886 7.759 21.043 1.00 47.66 642 CYS A CA 1
ATOM 5024 C C . CYS A 1 642 ? -57.859 6.576 20.909 1.00 47.66 642 CYS A C 1
ATOM 5026 O O . CYS A 1 642 ? -58.737 6.602 20.047 1.00 47.66 642 CYS A O 1
ATOM 5028 N N . SER A 1 643 ? -57.742 5.567 21.779 1.00 50.44 643 SER A N 1
ATOM 5029 C CA . SER A 1 643 ? -58.639 4.402 21.777 1.00 50.44 643 SER A CA 1
ATOM 5030 C C . SER A 1 643 ? -60.086 4.800 22.094 1.00 50.44 643 SER A C 1
ATOM 5032 O O . SER A 1 643 ? -61.007 4.381 21.395 1.00 50.44 643 SER A O 1
ATOM 5034 N N . LEU A 1 644 ? -60.281 5.672 23.092 1.00 48.62 644 LEU A N 1
ATOM 5035 C CA . LEU A 1 644 ? -61.596 6.213 23.454 1.00 48.62 644 LEU A CA 1
ATOM 5036 C C . LEU A 1 644 ? -62.215 7.051 22.325 1.00 48.62 644 LEU A C 1
ATOM 5038 O O . LEU A 1 644 ? -63.399 6.880 22.022 1.00 48.62 644 LEU A O 1
ATOM 5042 N N . PHE A 1 645 ? -61.423 7.897 21.657 1.00 47.50 645 PHE A N 1
ATOM 5043 C CA . PHE A 1 645 ? -61.888 8.665 20.495 1.00 47.50 645 PHE A CA 1
ATOM 5044 C C . PHE A 1 645 ? -62.343 7.766 19.336 1.00 47.50 645 PHE A C 1
ATOM 5046 O O . PHE A 1 645 ? -63.371 8.050 18.722 1.00 47.50 645 PHE A O 1
ATOM 5053 N N . PHE A 1 646 ? -61.646 6.655 19.072 1.00 46.16 646 PHE A N 1
ATOM 5054 C CA . PHE A 1 646 ? -62.049 5.707 18.026 1.00 46.16 646 PHE A CA 1
ATOM 5055 C C . PHE A 1 646 ? -63.361 4.973 18.343 1.00 46.16 646 PHE A C 1
ATOM 5057 O O . PHE A 1 646 ? -64.152 4.737 17.433 1.00 46.16 646 PHE A O 1
ATOM 5064 N N . THR A 1 647 ? -63.645 4.662 19.614 1.00 48.62 647 THR A N 1
ATOM 5065 C CA . THR A 1 647 ? -64.943 4.078 20.010 1.00 48.62 647 THR A CA 1
ATOM 5066 C C . THR A 1 647 ? -66.112 5.065 19.981 1.00 48.62 647 THR A C 1
ATOM 5068 O O . THR A 1 647 ? -67.247 4.640 19.793 1.00 48.62 647 THR A O 1
ATOM 5071 N N . ILE A 1 648 ? -65.863 6.370 20.139 1.00 49.25 648 ILE A N 1
ATOM 5072 C CA . ILE A 1 648 ? -66.916 7.405 20.104 1.00 49.25 648 ILE A CA 1
ATOM 5073 C C . ILE A 1 648 ? -67.312 7.770 18.659 1.00 49.25 648 ILE A C 1
ATOM 5075 O O . ILE A 1 648 ? -68.400 8.289 18.438 1.00 49.25 648 ILE A O 1
ATOM 5079 N N . LEU A 1 649 ? -66.480 7.446 17.663 1.00 45.88 649 LEU A N 1
ATOM 5080 C CA . LEU A 1 649 ? -66.776 7.660 16.238 1.00 45.88 649 LEU A CA 1
ATOM 5081 C C . LEU A 1 649 ? -67.538 6.498 15.560 1.00 45.88 649 LEU A C 1
ATOM 5083 O O . LEU A 1 649 ? -67.694 6.505 14.339 1.00 45.88 649 LEU A O 1
ATOM 5087 N N . LEU A 1 650 ? -67.972 5.492 16.330 1.00 45.72 650 LEU A N 1
ATOM 5088 C CA . LEU A 1 650 ? -68.575 4.237 15.849 1.00 45.72 650 LEU A CA 1
ATOM 5089 C C . LEU A 1 650 ? -69.895 3.868 16.569 1.00 45.72 650 LEU A C 1
ATOM 5091 O O . LEU A 1 650 ? -70.280 2.697 16.591 1.00 45.72 650 LEU A O 1
ATOM 5095 N N . LEU A 1 651 ? -70.588 4.866 17.134 1.00 42.97 651 LEU A N 1
ATOM 5096 C CA . LEU A 1 651 ? -71.912 4.769 17.772 1.00 42.97 651 LEU A CA 1
ATOM 5097 C C . LEU A 1 651 ? -72.863 5.852 17.241 1.00 42.97 651 LEU A C 1
ATOM 5099 O O . LEU A 1 651 ? -72.398 7.002 17.085 1.00 42.97 651 LEU A O 1
#

Sequence (651 aa):
MMSFNNKTIIFTVLLIVTLAYGYGEENLDGHPNWRERSTFLIVNAIRMAPQEYLKKYTFFSYITMMTKEVYPPVAPLYYEHRLGLASKYHSDDMVQNGCFQHNSCNGENTFDRISNFYQCSSMAAENIATGFESPIVINNLWICDDSSASMDARPDCRYDGSGDPHRKNIMDPNFRVMGVGAAEVRLDAEYIWTQDFGGEYCNTTISNMAHIHSGSHFFFKSPKNITFMATWYHDVAPYTAFVVINGTKFPLELDMGTKAQGVYKTILPTFTKDCREYYFLFTTFNESASMFEIFRYPDFGYLLTYGEGKCNKSFEWKSTLPIPTLPPTPTATLPSTLPPISTPDFSHHEFSHHESYSYHESYESTTTTSTPTEPSNSPITTETPSTPNTETPTTKPTSKPTNKPTQTPTRVPTSSSSSPSSFKPNNGYIGCYIDRIAHDLSGAATKNAQMTNQKCNSYCSSLLFEFSGTEGGDYCYCGDEYGAYGPLDKENCNSPCKGNTSEACGGFGALSISKADYQGCYQFSEMMSHFEKSAKSDNITNNGCRSYCKENGYLYSGIARDNICLCGNQDVSDIKSMERSKCTNACTGDKNQYCGGDDTVSVYYNGDYTPQAEVPTFEEDSSILKSSASSSILNTNFYILCSLFFTILLL

Foldseek 3Di:
DDDDDDPDPPPPPPPPPPPPDDQAFDPPQLHDHQLQQLLLQLLQQCQQFVLLCLVPQALVNVDPACDCVQQNRAHRAAAASLQSVLFAVQQVQCQVLVHDDCARPVRHHNLNSSCVRDVFDSDKDKDKDKQDPFSSQRVVCLRQLAPPSDSDSDTNRDHRPGNRPSNCRSRPNQWHYKHKHWDARPDQRMIMIMIMTHRDHRDPVPPCCFQFRGWHWGDALALQKIKTKIWGAAPDAFPFKFKQKPNRTDGWDFRGHDRRGGMTIDMDGQDDLDKIWIKIWTWDQDVVVRDIDITIPPQAFTAIDDSHHPDPGGTDHPPDDHDPPPDDDPDDDDDDDDDDDDDDDDDDDDDDDDDDDDDDDDDDDDDDDDDDDDDDDDDDDDDDDDDDDDDDDDDDDDDDDDDDDDDDDDDDDDDDDDDDDDDDDPPFFDAKAFADNSGLQNDDKDFALQDDQLVLLVVQLQVQAFKWWFEQLTMIGGHNGGQSRHGDHRVQQAHARSNGSVHTGGYSRMIRMGTHQWPAKFFQLVCLVQFDFKWWFLQDGPLQLLQVQVVVPAQKWKFEPLTMITGGHDDCNVPDHDPPVQFADAHSNGRVGTGGYHGMIGMGGNPSPDHDPDHTDIGTDCVSSVVSVVVVVVVVVVVVVVVVVVVVVPD

Organism: NCBI:txid133409